Protein 4IIW (pdb70)

Structure (mmCIF, N/CA/C/O backbone):
data_4IIW
#
_entry.id   4IIW
#
_cell.length_a   126.899
_cell.length_b   126.899
_cell.length_c   115.584
_cell.angle_alpha   90.00
_cell.angle_beta   90.00
_cell.angle_gamma   90.00
#
_symmetry.space_group_name_H-M   'I 4'
#
loop_
_entity.id
_entity.type
_entity.pdbx_description
1 polymer 'Lmo1499 protein'
2 non-polymer 'CHLORIDE ION'
3 non-polymer 'SULFATE ION'
4 non-polymer 'TRIETHYLENE GLYCOL'
5 water water
#
loop_
_atom_site.group_PDB
_atom_site.id
_atom_site.type_symbol
_atom_site.label_atom_id
_atom_site.label_alt_id
_atom_site.label_comp_id
_atom_site.label_asym_id
_atom_site.label_entity_id
_atom_site.label_seq_id
_atom_site.pdbx_PDB_ins_code
_atom_site.Cartn_x
_atom_site.Cartn_y
_atom_site.Cartn_z
_atom_site.occupancy
_atom_site.B_iso_or_equiv
_atom_site.auth_seq_id
_atom_site.auth_comp_id
_atom_site.auth_asym_id
_atom_site.auth_atom_id
_atom_site.pdbx_PDB_model_num
ATOM 1 N N . SER A 1 35 ? 37.456 61.538 68.568 1.00 104.41 42 SER A N 1
ATOM 2 C CA . SER A 1 35 ? 36.197 61.098 69.257 1.00 107.85 42 SER A CA 1
ATOM 3 C C . SER A 1 35 ? 35.175 60.584 68.224 1.00 106.87 42 SER A C 1
ATOM 4 O O . SER A 1 35 ? 35.036 59.369 68.025 1.00 106.10 42 SER A O 1
ATOM 7 N N . LYS A 1 36 ? 34.463 61.522 67.587 1.00 106.98 43 LYS A N 1
ATOM 8 C CA . LYS A 1 36 ? 33.502 61.225 66.512 1.00 104.48 43 LYS A CA 1
ATOM 9 C C . LYS A 1 36 ? 34.195 61.527 65.156 1.00 99.32 43 LYS A C 1
ATOM 10 O O . LYS A 1 36 ? 33.563 61.488 64.094 1.00 99.06 43 LYS A O 1
ATOM 16 N N . GLU A 1 37 ? 35.504 61.812 65.230 1.00 94.10 44 GLU A N 1
ATOM 17 C CA . GLU A 1 37 ? 36.361 62.124 64.080 1.00 88.38 44 GLU A CA 1
ATOM 18 C C . GLU A 1 37 ? 37.113 60.887 63.619 1.00 81.22 44 GLU A C 1
ATOM 19 O O . GLU A 1 37 ? 37.977 60.978 62.755 1.00 78.83 44 GLU A O 1
ATOM 25 N N . LYS A 1 38 ? 36.789 59.740 64.216 1.00 77.30 45 LYS A N 1
ATOM 26 C CA . LYS A 1 38 ? 37.414 58.460 63.867 1.00 72.19 45 LYS A CA 1
ATOM 27 C C . LYS A 1 38 ? 37.087 57.965 62.455 1.00 66.49 45 LYS A C 1
ATOM 28 O O . LYS A 1 38 ? 35.995 58.187 61.926 1.00 67.75 45 LYS A O 1
ATOM 34 N N . ILE A 1 39 ? 38.076 57.316 61.857 1.00 58.43 46 ILE A N 1
ATOM 35 C CA . ILE A 1 39 ? 37.958 56.722 60.550 1.00 54.63 46 ILE A CA 1
ATOM 36 C C . ILE A 1 39 ? 38.448 55.296 60.713 1.00 52.11 46 ILE A C 1
ATOM 37 O O . ILE A 1 39 ? 39.529 55.079 61.253 1.00 48.21 46 ILE A O 1
ATOM 42 N N . THR A 1 40 ? 37.644 54.337 60.272 1.00 51.85 47 THR A N 1
ATOM 43 C CA . THR A 1 40 ? 37.998 52.938 60.350 1.00 52.34 47 THR A CA 1
ATOM 44 C C . THR A 1 40 ? 38.670 52.472 59.053 1.00 50.86 47 THR A C 1
ATOM 45 O O . THR A 1 40 ? 38.058 52.509 57.990 1.00 52.01 47 THR A O 1
ATOM 49 N N . VAL A 1 41 ? 39.920 52.026 59.138 1.00 48.39 48 VAL A N 1
ATOM 50 C CA . VAL A 1 41 ? 40.608 51.521 57.963 1.00 46.97 48 VAL A CA 1
ATOM 51 C C . VAL A 1 41 ? 40.773 50.011 58.069 1.00 46.41 48 VAL A C 1
ATOM 52 O O . VAL A 1 41 ? 40.908 49.458 59.156 1.00 46.90 48 VAL A O 1
ATOM 56 N N . GLU A 1 42 ? 40.797 49.356 56.920 1.00 46.62 49 GLU A N 1
ATOM 57 C CA . GLU A 1 42 ? 40.948 47.913 56.855 1.00 48.04 49 GLU A CA 1
ATOM 58 C C . GLU A 1 42 ? 42.218 47.535 56.107 1.00 45.59 49 GLU A C 1
ATOM 59 O O . GLU A 1 42 ? 42.375 47.891 54.940 1.00 46.25 49 GLU A O 1
ATOM 65 N N . ILE A 1 43 ? 43.116 46.812 56.775 1.00 42.99 50 ILE A N 1
ATOM 66 C CA . ILE A 1 43 ? 44.353 46.379 56.159 1.00 40.81 50 ILE A CA 1
ATOM 67 C C . ILE A 1 43 ? 44.299 44.869 55.940 1.00 40.88 50 ILE A C 1
ATOM 68 O O . ILE A 1 43 ? 44.352 44.115 56.898 1.00 42.20 50 ILE A O 1
ATOM 73 N N . PRO A 1 44 ? 44.168 44.418 54.680 1.00 40.54 51 PRO A N 1
ATOM 74 C CA . PRO A 1 44 ? 44.148 42.966 54.494 1.00 41.94 51 PRO A CA 1
ATOM 75 C C . PRO A 1 44 ? 45.493 42.342 54.757 1.00 42.48 51 PRO A C 1
ATOM 76 O O . PRO A 1 44 ? 46.517 42.986 54.609 1.00 41.63 51 PRO A O 1
ATOM 80 N N . ALA A 1 45 ? 45.465 41.086 55.164 1.00 45.29 52 ALA A N 1
ATOM 81 C CA . ALA A 1 45 ? 46.665 40.313 55.367 1.00 46.94 52 ALA A CA 1
ATOM 82 C C . ALA A 1 45 ? 47.494 40.350 54.086 1.00 46.77 52 ALA A C 1
ATOM 83 O O . ALA A 1 45 ? 46.937 40.397 52.999 1.00 48.88 52 ALA A O 1
ATOM 85 N N . GLY A 1 46 ? 48.820 40.342 54.202 1.00 47.51 53 GLY A N 1
ATOM 86 C CA . GLY A 1 46 ? 49.697 40.342 53.004 1.00 46.95 53 GLY A CA 1
ATOM 87 C C . GLY A 1 46 ? 49.836 41.687 52.286 1.00 45.14 53 GLY A C 1
ATOM 88 O O . GLY A 1 46 ? 50.405 41.755 51.209 1.00 46.10 53 GLY A O 1
ATOM 89 N N . SER A 1 47 ? 49.327 42.762 52.878 1.00 42.93 54 SER A N 1
ATOM 90 C CA . SER A 1 47 ? 49.415 44.074 52.270 1.00 41.54 54 SER A CA 1
ATOM 91 C C . SER A 1 47 ? 50.852 44.601 52.254 1.00 40.84 54 SER A C 1
ATOM 92 O O . SER A 1 47 ? 51.544 44.561 53.279 1.00 39.43 54 SER A O 1
ATOM 95 N N . SER A 1 48 ? 51.285 45.089 51.089 1.00 39.63 55 SER A N 1
ATOM 96 C CA . SER A 1 48 ? 52.608 45.711 50.946 1.00 39.84 55 SER A CA 1
ATOM 97 C C . SER A 1 48 ? 52.559 47.103 51.587 1.00 38.14 55 SER A C 1
ATOM 98 O O . SER A 1 48 ? 51.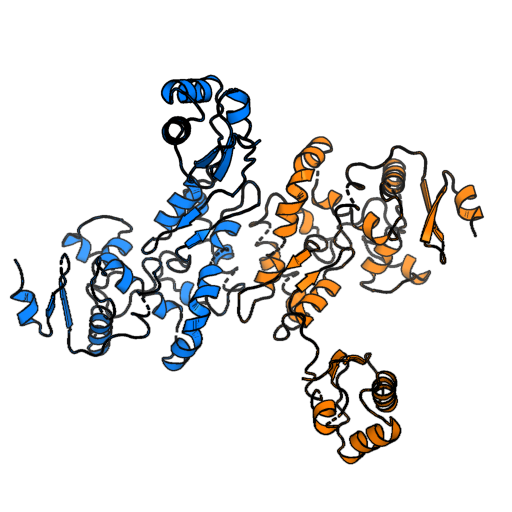485 47.601 51.972 1.00 36.16 55 SER A O 1
ATOM 101 N N . ILE A 1 49 ? 53.713 47.744 51.691 1.00 37.50 56 ILE A N 1
ATOM 102 C CA . ILE A 1 49 ? 53.783 49.093 52.250 1.00 34.21 56 ILE A CA 1
ATOM 103 C C . ILE A 1 49 ? 53.003 50.050 51.336 1.00 34.56 56 ILE A C 1
ATOM 104 O O . ILE A 1 49 ? 52.233 50.879 51.806 1.00 32.84 56 ILE A O 1
ATOM 109 N N . SER A 1 50 ? 53.158 49.919 50.028 1.00 35.19 57 SER A N 1
ATOM 110 C CA . SER A 1 50 ? 52.374 50.775 49.153 1.00 36.39 57 SER A CA 1
ATOM 111 C C . SER A 1 50 ? 50.884 50.561 49.405 1.00 36.42 57 SER A C 1
ATOM 112 O O . SER A 1 50 ? 50.150 51.534 49.542 1.00 36.69 57 SER A O 1
ATOM 115 N N . ASP A 1 51 ? 50.443 49.303 49.488 1.00 36.96 58 ASP A N 1
ATOM 116 C CA . ASP A 1 51 ? 49.012 49.022 49.760 1.00 37.31 58 ASP A CA 1
ATOM 117 C C . ASP A 1 51 ? 48.503 49.758 50.993 1.00 35.66 58 ASP A C 1
ATOM 118 O O . ASP A 1 51 ? 47.463 50.422 50.941 1.00 37.55 58 ASP A O 1
ATOM 123 N N . ILE A 1 52 ? 49.230 49.635 52.095 1.00 33.46 59 ILE A N 1
ATOM 124 C CA . ILE A 1 52 ? 48.853 50.279 53.343 1.00 32.93 59 ILE A CA 1
ATOM 125 C C . ILE A 1 52 ? 48.772 51.798 53.165 1.00 33.34 59 ILE A C 1
ATOM 126 O O . ILE A 1 52 ? 47.798 52.436 53.533 1.00 33.56 59 ILE A O 1
ATOM 131 N N . SER A 1 53 ? 49.821 52.360 52.590 1.00 34.74 60 SER A N 1
ATOM 132 C CA . SER A 1 53 ? 49.914 53.786 52.336 1.00 34.45 60 SER A CA 1
ATOM 133 C C . SER A 1 53 ? 48.731 54.314 51.526 1.00 35.56 60 SER A C 1
ATOM 134 O O . SER A 1 53 ? 48.178 55.365 51.824 1.00 35.61 60 SER A O 1
ATOM 137 N N . THR A 1 54 ? 48.329 53.546 50.527 1.00 36.18 61 THR A N 1
ATOM 138 C CA . THR A 1 54 ? 47.274 53.940 49.637 1.00 36.84 61 THR A CA 1
ATOM 139 C C . THR A 1 54 ? 45.899 53.841 50.293 1.00 38.03 61 THR A C 1
ATOM 140 O O . THR A 1 54 ? 45.030 54.671 50.015 1.00 39.91 61 THR A O 1
ATOM 144 N N . ILE A 1 55 ? 45.712 52.867 51.182 1.00 36.92 62 ILE A N 1
ATOM 145 C CA . ILE A 1 55 ? 44.462 52.737 51.895 1.00 37.79 62 ILE A CA 1
ATOM 146 C C . ILE A 1 55 ? 44.339 53.950 52.827 1.00 39.17 62 ILE A C 1
ATOM 147 O O . ILE A 1 55 ? 43.264 54.589 52.915 1.00 39.40 62 ILE A O 1
ATOM 152 N N . LEU A 1 56 ? 45.447 54.302 53.478 1.00 38.19 63 LEU A N 1
ATOM 153 C CA . LEU A 1 56 ? 45.445 55.457 54.356 1.00 37.73 63 LEU A CA 1
ATOM 154 C C . LEU A 1 56 ? 45.085 56.745 53.606 1.00 38.65 63 LEU A C 1
ATOM 155 O O . LEU A 1 56 ? 44.367 57.575 54.150 1.00 40.49 63 LEU A O 1
ATOM 160 N N . GLU A 1 57 ? 45.561 56.908 52.367 1.00 39.01 64 GLU A N 1
ATOM 161 C CA . GLU A 1 57 ? 45.250 58.116 51.566 1.00 40.42 64 GLU A CA 1
ATOM 162 C C . GLU A 1 57 ? 43.787 58.079 51.068 1.00 42.19 64 GLU A C 1
ATOM 163 O O . GLU A 1 57 ? 43.081 59.089 51.117 1.00 42.00 64 GLU A O 1
ATOM 169 N N . ASP A 1 58 ? 43.356 56.908 50.581 1.00 42.41 65 ASP A N 1
ATOM 170 C CA . ASP A 1 58 ? 41.988 56.713 50.108 1.00 43.87 65 ASP A CA 1
ATOM 171 C C . ASP A 1 58 ? 41.014 57.108 51.198 1.00 43.85 65 ASP A C 1
ATOM 172 O O . ASP A 1 58 ? 40.019 57.742 50.921 1.00 44.97 65 ASP A O 1
ATOM 177 N N . LYS A 1 59 ? 41.311 56.709 52.436 1.00 42.22 66 LYS A N 1
ATOM 178 C CA . LYS A 1 59 ? 40.430 56.982 53.573 1.00 43.51 66 LYS A CA 1
ATOM 179 C C . LYS A 1 59 ? 40.612 58.348 54.235 1.00 43.25 66 LYS A C 1
ATOM 180 O O . LYS A 1 59 ? 39.918 58.634 55.211 1.00 43.48 66 LYS A O 1
ATOM 186 N N . LYS A 1 60 ? 41.528 59.178 53.709 1.00 42.05 67 LYS A N 1
ATOM 187 C CA . LYS A 1 60 ? 41.742 60.549 54.186 1.00 42.26 67 LYS A CA 1
ATOM 188 C C . LYS A 1 60 ? 42.410 60.653 55.563 1.00 41.24 67 LYS A C 1
ATOM 189 O O . LYS A 1 60 ? 42.291 61.667 56.225 1.00 43.08 67 LYS A O 1
ATOM 195 N N . VAL A 1 61 ? 43.086 59.604 56.003 1.00 39.75 68 VAL A N 1
ATOM 196 C CA . VAL A 1 61 ? 43.827 59.628 57.261 1.00 38.46 68 VAL A CA 1
ATOM 197 C C . VAL A 1 61 ? 45.117 60.422 57.044 1.00 37.78 68 VAL A C 1
ATOM 198 O O . VAL A 1 61 ? 45.583 61.136 57.920 1.00 38.12 68 VAL A O 1
ATOM 202 N N . ILE A 1 62 ? 45.716 60.231 55.881 1.00 37.01 69 ILE A N 1
ATOM 203 C CA . ILE A 1 62 ? 46.922 60.969 55.501 1.00 37.45 69 ILE A CA 1
ATOM 204 C C . ILE A 1 62 ? 46.653 61.630 54.165 1.00 38.77 69 ILE A C 1
ATOM 205 O O . ILE A 1 62 ? 45.684 61.286 53.493 1.00 38.84 69 ILE A O 1
ATOM 210 N N . ASN A 1 63 ? 47.539 62.555 53.792 1.00 40.20 70 ASN A N 1
ATOM 211 C CA . ASN A 1 63 ? 47.431 63.343 52.570 1.00 42.22 70 ASN A CA 1
ATOM 212 C C . ASN A 1 63 ? 48.080 62.700 51.345 1.00 41.64 70 ASN A C 1
ATOM 213 O O . ASN A 1 63 ? 47.516 62.764 50.272 1.00 42.52 70 ASN A O 1
ATOM 218 N N . ASN A 1 64 ? 49.232 62.037 51.526 1.00 39.69 71 ASN A N 1
ATOM 219 C CA . ASN A 1 64 ? 50.021 61.524 50.417 1.00 37.37 71 ASN A CA 1
ATOM 220 C C . ASN A 1 64 ? 50.632 60.147 50.666 1.00 34.78 71 ASN A C 1
ATOM 221 O O . ASN A 1 64 ? 51.489 59.985 51.500 1.00 34.16 71 ASN A O 1
ATOM 226 N N . ALA A 1 65 ? 50.210 59.160 49.896 1.00 34.42 72 ALA A N 1
ATOM 227 C CA . ALA A 1 65 ? 50.710 57.806 50.055 1.00 33.60 72 ALA A CA 1
ATOM 228 C C . ALA A 1 65 ? 52.234 57.685 49.914 1.00 33.62 72 ALA A C 1
ATOM 229 O O . ALA A 1 65 ? 52.854 56.992 50.711 1.00 34.01 72 ALA A O 1
ATOM 231 N N . SER A 1 66 ? 52.840 58.351 48.931 1.00 33.35 73 SER A N 1
ATOM 232 C CA . SER A 1 66 ? 54.292 58.217 48.713 1.00 33.93 73 SER A CA 1
ATOM 233 C C . SER A 1 66 ? 55.083 58.594 49.913 1.00 31.90 73 SER A C 1
ATOM 234 O O . SER A 1 66 ? 56.086 57.987 50.230 1.00 33.01 73 SER A O 1
ATOM 237 N N . ILE A 1 67 ? 54.654 59.667 50.542 1.00 32.50 74 ILE A N 1
ATOM 238 C CA . ILE A 1 67 ? 55.380 60.245 51.651 1.00 31.88 74 ILE A CA 1
ATOM 239 C C . ILE A 1 67 ? 55.268 59.351 52.857 1.00 30.61 74 ILE A C 1
ATOM 240 O O . ILE A 1 67 ? 56.236 59.204 53.577 1.00 31.26 74 ILE A O 1
ATOM 245 N N . PHE A 1 68 ? 54.116 58.718 53.057 1.00 28.68 75 PHE A N 1
ATOM 246 C CA . PHE A 1 68 ? 53.978 57.769 54.165 1.00 29.65 75 PHE A CA 1
ATOM 247 C C . PHE A 1 68 ? 54.879 56.575 53.892 1.00 30.28 75 PHE A C 1
ATOM 248 O O . PHE A 1 68 ? 55.526 56.083 54.794 1.00 30.77 75 PHE A O 1
ATOM 256 N N . SER A 1 69 ? 54.905 56.098 52.645 1.00 31.29 76 SER A N 1
ATOM 257 C CA . SER A 1 69 ? 55.820 55.021 52.279 1.00 32.46 76 SER A CA 1
ATOM 258 C C . SER A 1 69 ? 57.226 55.419 52.604 1.00 31.86 76 SER A C 1
ATOM 259 O O . SER A 1 69 ? 57.989 54.619 53.136 1.00 31.49 76 SER A O 1
ATOM 262 N N . PHE A 1 70 ? 57.579 56.661 52.304 1.00 30.39 77 PHE A N 1
ATOM 263 C CA . PHE A 1 70 ? 58.932 57.096 52.596 1.00 31.54 77 PHE A CA 1
ATOM 264 C C . PHE A 1 70 ? 59.226 57.051 54.118 1.00 31.37 77 PHE A C 1
ATOM 265 O O . PHE A 1 70 ? 60.281 56.557 54.556 1.00 31.66 77 PHE A O 1
ATOM 273 N N . TYR A 1 71 ? 58.281 57.524 54.918 1.00 29.74 78 TYR A N 1
ATOM 274 C CA . TYR A 1 71 ? 58.461 57.527 56.372 1.00 30.09 78 TYR A CA 1
ATOM 275 C C . TYR A 1 71 ? 58.746 56.127 56.906 1.00 29.07 78 TYR A C 1
ATOM 276 O O . TYR A 1 71 ? 59.650 55.921 57.718 1.00 32.37 78 TYR A O 1
ATOM 285 N N . VAL A 1 72 ? 57.954 55.181 56.451 1.00 28.18 79 VAL A N 1
ATOM 286 C CA . VAL A 1 72 ? 58.038 53.795 56.894 1.00 30.38 79 VAL A CA 1
ATOM 287 C C . VAL A 1 72 ? 59.397 53.182 56.601 1.00 31.26 79 VAL A C 1
ATOM 288 O O . VAL A 1 72 ? 60.061 52.659 57.495 1.00 33.69 79 VAL A O 1
ATOM 292 N N . LYS A 1 73 ? 59.824 53.290 55.356 1.00 30.95 80 LYS A N 1
ATOM 293 C CA . LYS A 1 73 ? 61.100 52.753 54.939 1.00 31.23 80 LYS A CA 1
ATOM 294 C C . LYS A 1 73 ? 62.280 53.496 55.555 1.00 32.61 80 LYS A C 1
ATOM 295 O O . LYS A 1 73 ? 63.301 52.877 55.821 1.00 32.49 80 LYS A O 1
ATOM 301 N N . TYR A 1 74 ? 62.140 54.813 55.784 1.00 31.02 81 TYR A N 1
ATOM 302 C CA . TYR A 1 74 ? 63.228 55.625 56.355 1.00 29.44 81 TYR A CA 1
ATOM 303 C C . TYR A 1 74 ? 63.502 55.233 57.808 1.00 31.56 81 TYR A C 1
ATOM 304 O O . TYR A 1 74 ? 64.657 55.180 58.245 1.00 33.55 81 TYR A O 1
ATOM 313 N N . ASN A 1 75 ? 62.442 54.959 58.554 1.00 31.90 82 ASN A N 1
ATOM 314 C CA . ASN A 1 75 ? 62.562 54.577 59.965 1.00 35.19 82 ASN A CA 1
ATOM 315 C C . ASN A 1 75 ? 62.700 53.076 60.147 1.00 37.20 82 ASN A C 1
ATOM 316 O O . ASN A 1 75 ? 63.025 52.601 61.234 1.00 39.27 82 ASN A O 1
ATOM 321 N N . ASN A 1 76 ? 62.486 52.348 59.046 1.00 37.46 83 ASN A N 1
ATOM 322 C CA . ASN A 1 76 ? 62.529 50.882 58.993 1.00 37.33 83 ASN A CA 1
ATOM 323 C C . ASN A 1 76 ? 61.434 50.284 59.858 1.00 37.69 83 ASN A C 1
ATOM 324 O O . ASN A 1 76 ? 61.661 49.315 60.562 1.00 40.24 83 ASN A O 1
ATOM 329 N N . ASP A 1 77 ? 60.244 50.872 59.789 1.00 36.90 84 ASP A N 1
ATOM 330 C CA . ASP A 1 77 ? 59.102 50.412 60.568 1.00 38.09 84 ASP A CA 1
ATOM 331 C C . ASP A 1 77 ? 58.266 49.562 59.644 1.00 38.55 84 ASP A C 1
ATOM 332 O O . ASP A 1 77 ? 57.124 49.875 59.392 1.00 40.99 84 ASP A O 1
ATOM 337 N N . THR A 1 78 ? 58.819 48.470 59.146 1.00 39.83 85 THR A N 1
ATOM 338 C CA . THR A 1 78 ? 58.110 47.669 58.153 1.00 38.37 85 THR A CA 1
ATOM 339 C C . THR A 1 78 ? 57.229 46.568 58.731 1.00 39.59 85 THR A C 1
ATOM 340 O O . THR A 1 78 ? 56.450 45.953 58.006 1.00 41.51 85 THR A O 1
ATOM 344 N N . ASN A 1 79 ? 57.341 46.329 60.025 1.00 39.69 86 ASN A N 1
ATOM 345 C CA . ASN A 1 79 ? 56.553 45.312 60.696 1.00 40.51 86 ASN A CA 1
ATOM 346 C C . ASN A 1 79 ? 55.174 45.822 61.100 1.00 39.23 86 ASN A C 1
ATOM 347 O O . ASN A 1 79 ? 54.831 45.888 62.278 1.00 38.07 86 ASN A O 1
ATOM 352 N N . LEU A 1 80 ? 54.393 46.204 60.105 1.00 39.21 87 LEU A N 1
ATOM 353 C CA . LEU A 1 80 ? 53.037 46.704 60.327 1.00 39.83 87 LEU A CA 1
ATOM 354 C C . LEU A 1 80 ? 52.067 45.490 60.343 1.00 42.54 87 LEU A C 1
ATOM 355 O O . LEU A 1 80 ? 52.154 44.608 59.488 1.00 44.11 87 LEU A O 1
ATOM 360 N N . LYS A 1 81 ? 51.177 45.426 61.332 1.00 43.65 88 LYS A N 1
ATOM 361 C CA . LYS A 1 81 ? 50.226 44.310 61.440 1.00 44.11 88 LYS A CA 1
ATOM 362 C C . LYS A 1 81 ? 48.935 44.599 60.664 1.00 41.78 88 LYS A C 1
ATOM 363 O O . LYS A 1 81 ? 48.415 45.693 60.693 1.00 43.02 88 LYS A O 1
ATOM 369 N N . ALA A 1 82 ? 48.417 43.609 59.964 1.00 42.62 89 ALA A N 1
ATOM 370 C CA . ALA A 1 82 ? 47.162 43.748 59.238 1.00 40.30 89 ALA A CA 1
ATOM 371 C C . ALA A 1 82 ? 46.056 43.791 60.276 1.00 42.78 89 ALA A C 1
ATOM 372 O O . ALA A 1 82 ? 46.303 43.552 61.471 1.00 45.19 89 ALA A O 1
ATOM 374 N N . GLY A 1 83 ? 44.834 44.066 59.826 1.00 42.38 90 GLY A N 1
ATOM 375 C CA . GLY A 1 83 ? 43.681 44.159 60.711 1.00 43.72 90 GLY A CA 1
ATOM 376 C C . GLY A 1 83 ? 42.907 45.420 60.420 1.00 43.23 90 GLY A C 1
ATOM 377 O O . GLY A 1 83 ? 43.114 46.058 59.385 1.00 44.56 90 GLY A O 1
ATOM 378 N N . ASN A 1 84 ? 42.003 45.779 61.314 1.00 44.22 91 ASN A N 1
ATOM 379 C CA . ASN A 1 84 ? 41.240 47.005 61.162 1.00 44.85 91 ASN A CA 1
ATOM 380 C C . ASN A 1 84 ? 41.628 47.936 62.283 1.00 45.63 91 ASN A C 1
ATOM 381 O O . ASN A 1 84 ? 41.711 47.500 63.438 1.00 47.46 91 ASN A O 1
ATOM 386 N N . TYR A 1 85 ? 41.840 49.213 61.949 1.00 44.20 92 TYR A N 1
ATOM 387 C CA . TYR A 1 85 ? 42.265 50.216 62.918 1.00 44.24 92 TYR A CA 1
ATOM 388 C C . TYR A 1 85 ? 41.323 51.400 62.962 1.00 47.30 92 TYR A C 1
ATOM 389 O O . TYR A 1 85 ? 40.678 51.723 61.963 1.00 48.06 92 TYR A O 1
ATOM 398 N N . GLU A 1 86 ? 41.209 52.023 64.131 1.00 50.73 93 GLU A N 1
ATOM 399 C CA . GLU A 1 86 ? 40.455 53.269 64.267 1.00 53.41 93 GLU A CA 1
ATOM 400 C C . GLU A 1 86 ? 41.499 54.378 64.294 1.00 51.33 93 GLU A C 1
ATOM 401 O O . GLU A 1 86 ? 42.283 54.470 65.233 1.00 51.78 93 GLU A O 1
ATOM 407 N N . LEU A 1 87 ? 41.519 55.197 63.247 1.00 49.77 94 LEU A N 1
ATOM 408 C CA . LEU A 1 87 ? 42.498 56.274 63.119 1.00 49.55 94 LEU A CA 1
ATOM 409 C C . LEU A 1 87 ? 41.783 57.584 62.883 1.00 51.41 94 LEU A C 1
ATOM 410 O O . LEU A 1 87 ? 40.598 57.591 62.633 1.00 55.44 94 LEU A O 1
ATOM 415 N N . SER A 1 88 ? 42.492 58.698 62.987 1.00 53.06 95 SER A N 1
ATOM 416 C CA . SER A 1 88 ? 41.883 60.002 62.722 1.00 55.55 95 SER A CA 1
ATOM 417 C C . SER A 1 88 ? 42.800 60.855 61.849 1.00 53.73 95 SER A C 1
ATOM 418 O O . SER A 1 88 ? 44.003 60.602 61.771 1.00 52.54 95 SER A O 1
ATOM 421 N N . PRO A 1 89 ? 42.229 61.847 61.150 1.00 55.11 96 PRO A N 1
ATOM 422 C CA . PRO A 1 89 ? 43.103 62.681 60.314 1.00 53.62 96 PRO A CA 1
ATOM 423 C C . PRO A 1 89 ? 44.021 63.530 61.178 1.00 53.69 96 PRO A C 1
ATOM 424 O O . PRO A 1 89 ? 43.724 63.808 62.336 1.00 54.27 96 PRO A O 1
ATOM 428 N N . ALA A 1 90 ? 45.150 63.912 60.620 1.00 53.62 97 ALA A N 1
ATOM 429 C CA . ALA A 1 90 ? 46.124 64.697 61.357 1.00 55.98 97 ALA A CA 1
ATOM 430 C C . ALA A 1 90 ? 46.647 63.961 62.636 1.00 56.67 97 ALA A C 1
ATOM 431 O O . ALA A 1 90 ? 47.142 64.587 63.586 1.00 57.91 97 ALA A O 1
ATOM 441 N N . ASN A 1 92 ? 49.460 62.140 64.091 1.00 50.27 99 ASN A N 1
ATOM 442 C CA . ASN A 1 92 ? 50.874 62.147 63.773 1.00 48.75 99 ASN A CA 1
ATOM 443 C C . ASN A 1 92 ? 51.321 60.851 63.105 1.00 44.20 99 ASN A C 1
ATOM 444 O O . ASN A 1 92 ? 50.917 59.780 63.525 1.00 41.88 99 ASN A O 1
ATOM 449 N N . THR A 1 93 ? 52.177 60.934 62.087 1.00 42.21 100 THR A N 1
ATOM 450 C CA . THR A 1 93 ? 52.623 59.729 61.370 1.00 38.14 100 THR A CA 1
ATOM 451 C C . THR A 1 93 ? 53.200 58.684 62.311 1.00 38.22 100 THR A C 1
ATOM 452 O O . THR A 1 93 ? 52.916 57.514 62.184 1.00 37.82 100 THR A O 1
ATOM 456 N N . ASP A 1 94 ? 54.026 59.078 63.248 1.00 40.33 101 ASP A N 1
ATOM 457 C CA . ASP A 1 94 ? 54.585 58.078 64.144 1.00 44.86 101 ASP A CA 1
ATOM 458 C C . ASP A 1 94 ? 53.534 57.413 65.037 1.00 44.09 101 ASP A C 1
ATOM 459 O O . ASP A 1 94 ? 53.661 56.233 65.338 1.00 43.65 101 ASP A O 1
ATOM 464 N N . GLN A 1 95 ? 52.518 58.149 65.471 1.00 44.32 102 GLN A N 1
ATOM 465 C CA . GLN A 1 95 ? 51.449 57.531 66.277 1.00 45.90 102 GLN A CA 1
ATOM 466 C C . GLN A 1 95 ? 50.709 56.504 65.441 1.00 42.74 102 GLN A C 1
ATOM 467 O O . GLN A 1 95 ? 50.319 55.461 65.966 1.00 45.22 102 GLN A O 1
ATOM 473 N N . ILE A 1 96 ? 50.548 56.772 64.144 1.00 37.81 103 ILE A N 1
ATOM 474 C CA . ILE A 1 96 ? 49.870 55.834 63.257 1.00 36.76 103 ILE A CA 1
ATOM 475 C C . ILE A 1 96 ? 50.673 54.549 63.096 1.00 37.73 103 ILE A C 1
ATOM 476 O O . ILE A 1 96 ? 50.166 53.450 63.264 1.00 38.37 103 ILE A O 1
ATOM 481 N N . VAL A 1 97 ? 51.945 54.712 62.759 1.00 38.42 104 VAL A N 1
ATOM 482 C CA . VAL A 1 97 ? 52.870 53.602 62.536 1.00 36.92 104 VAL A CA 1
ATOM 483 C C . VAL A 1 97 ? 53.028 52.765 63.793 1.00 39.59 104 VAL A C 1
ATOM 484 O O . VAL A 1 97 ? 53.077 51.537 63.745 1.00 39.46 104 VAL A O 1
ATOM 488 N N . LYS A 1 98 ? 53.061 53.433 64.928 1.00 42.20 105 LYS A N 1
ATOM 489 C CA . LYS A 1 98 ? 53.264 52.761 66.195 1.00 45.79 105 LYS A CA 1
ATOM 490 C C . LYS A 1 98 ? 52.045 51.927 66.589 1.00 46.55 105 LYS A C 1
ATOM 491 O O . LYS A 1 98 ? 52.165 50.852 67.208 1.00 46.19 105 LYS A O 1
ATOM 497 N N . LYS A 1 99 ? 50.876 52.426 66.210 1.00 45.69 106 LYS A N 1
ATOM 498 C CA . LYS A 1 99 ? 49.640 51.759 66.477 1.00 45.48 106 LYS A CA 1
ATOM 499 C C . LYS A 1 99 ? 49.600 50.539 65.583 1.00 45.38 106 LYS A C 1
ATOM 500 O O . LYS A 1 99 ? 49.205 49.473 66.014 1.00 49.03 106 LYS A O 1
ATOM 514 N N . GLN A 1 101 ? 52.321 48.936 64.388 1.00 44.79 108 GLN A N 1
ATOM 515 C CA . GLN A 1 101 ? 53.396 48.011 64.800 1.00 46.96 108 GLN A CA 1
ATOM 516 C C . GLN A 1 101 ? 53.007 47.201 66.026 1.00 49.87 108 GLN A C 1
ATOM 517 O O . GLN A 1 101 ? 53.436 46.077 66.192 1.00 52.22 108 GLN A O 1
ATOM 523 N N . GLU A 1 102 ? 52.227 47.802 66.907 1.00 51.63 109 GLU A N 1
ATOM 524 C CA . GLU A 1 102 ? 51.763 47.130 68.106 1.00 54.66 109 GLU A CA 1
ATOM 525 C C . GLU A 1 102 ? 50.489 46.309 67.855 1.00 53.75 109 GLU A C 1
ATOM 526 O O . GLU A 1 102 ? 50.034 45.583 68.735 1.00 55.09 109 GLU A O 1
ATOM 532 N N . GLY A 1 103 ? 49.925 46.444 66.663 1.00 50.24 110 GLY A N 1
ATOM 533 C CA . GLY A 1 103 ? 48.718 45.749 66.289 1.00 50.12 110 GLY A CA 1
ATOM 534 C C . GLY A 1 103 ? 47.517 46.103 67.137 1.00 51.92 110 GLY A C 1
ATOM 535 O O . GLY A 1 103 ? 46.730 45.218 67.481 1.00 54.60 110 GLY A O 1
ATOM 536 N N A LYS A 1 104 ? 47.368 47.363 67.526 0.50 51.35 111 LYS A N 1
ATOM 537 N N B LYS A 1 104 ? 47.382 47.400 67.456 0.50 51.47 111 LYS A N 1
ATOM 538 C CA A LYS A 1 104 ? 46.226 47.739 68.367 0.50 52.64 111 LYS A CA 1
ATOM 539 C CA B LYS A 1 104 ? 46.242 47.942 68.223 0.50 52.90 111 LYS A CA 1
ATOM 540 C C A LYS A 1 104 ? 44.990 48.010 67.481 0.50 51.23 111 LYS A C 1
ATOM 541 C C B LYS A 1 104 ? 45.011 48.036 67.329 0.50 51.27 111 LYS A C 1
ATOM 542 O O A LYS A 1 104 ? 44.602 49.157 67.214 0.50 50.85 111 LYS A O 1
ATOM 543 O O B LYS A 1 104 ? 44.623 49.134 66.902 0.50 50.56 111 LYS A O 1
ATOM 554 N N . THR A 1 105 ? 44.385 46.899 67.057 1.00 50.42 112 THR A N 1
ATOM 555 C CA . THR A 1 105 ? 43.267 46.869 66.151 1.00 47.23 112 THR A CA 1
ATOM 556 C C . THR A 1 105 ? 41.924 46.813 66.828 1.00 48.92 112 THR A C 1
ATOM 557 O O . THR A 1 105 ? 41.843 46.494 67.997 1.00 51.04 112 THR A O 1
ATOM 561 N N . VAL A 1 106 ? 40.872 47.141 66.082 1.00 48.04 113 VAL A N 1
ATOM 562 C CA . VAL A 1 106 ? 39.476 46.974 66.569 1.00 50.77 113 VAL A CA 1
ATOM 563 C C . VAL A 1 106 ? 38.872 45.646 66.044 1.00 49.90 113 VAL A C 1
ATOM 564 O O . VAL A 1 106 ? 37.847 45.208 66.518 1.00 51.73 113 VAL A O 1
ATOM 568 N N . ALA A 1 107 ? 39.514 45.054 65.034 1.00 48.38 114 ALA A N 1
ATOM 569 C CA . ALA A 1 107 ? 39.144 43.736 64.470 1.00 48.72 114 ALA A CA 1
ATOM 570 C C . ALA A 1 107 ? 40.454 43.129 63.965 1.00 46.66 114 ALA A C 1
ATOM 571 O O . ALA A 1 107 ? 41.270 43.817 63.367 1.00 43.67 114 ALA A O 1
ATOM 573 N N . PRO A 1 108 ? 40.672 41.838 64.226 1.00 48.19 115 PRO A N 1
ATOM 574 C CA . PRO A 1 108 ? 41.947 41.208 63.870 1.00 46.19 115 PRO A CA 1
ATOM 575 C C . PRO A 1 108 ? 42.165 40.957 62.376 1.00 46.14 115 PRO A C 1
ATOM 576 O O . PRO A 1 108 ? 41.250 41.069 61.586 1.00 46.71 115 PRO A O 1
ATOM 580 N N . ALA A 1 109 ? 43.403 40.632 62.014 1.00 46.90 116 ALA A N 1
ATOM 581 C CA . ALA A 1 109 ? 43.772 40.321 60.633 1.00 45.15 116 ALA A CA 1
ATOM 582 C C . ALA A 1 109 ? 43.050 39.050 60.175 1.00 46.72 116 ALA A C 1
ATOM 583 O O . ALA A 1 109 ? 42.900 38.089 60.944 1.00 46.84 116 ALA A O 1
ATOM 585 N N . LYS A 1 110 ? 42.647 39.048 58.907 1.00 44.33 117 LYS A N 1
ATOM 586 C CA . LYS A 1 110 ? 41.887 37.946 58.323 1.00 43.07 117 LYS A CA 1
ATOM 587 C C . LYS A 1 110 ? 42.688 37.058 57.407 1.00 43.19 117 LYS A C 1
ATOM 588 O O . LYS A 1 110 ? 43.203 37.514 56.403 1.00 43.89 117 LYS A O 1
ATOM 594 N N . LEU A 1 111 ? 42.764 35.770 57.750 1.00 43.35 118 LEU A N 1
ATOM 595 C CA . LEU A 1 111 ? 43.430 34.781 56.907 1.00 42.06 118 LEU A CA 1
ATOM 596 C C . LEU A 1 111 ? 42.332 34.182 56.047 1.00 42.24 118 LEU A C 1
ATOM 597 O O . LEU A 1 111 ? 41.534 33.406 56.531 1.00 43.13 118 LEU A O 1
ATOM 602 N N . VAL A 1 112 ? 42.273 34.567 54.781 1.00 44.26 119 VAL A N 1
ATOM 603 C CA . VAL A 1 112 ? 41.234 34.084 53.893 1.00 44.42 119 VAL A CA 1
ATOM 604 C C . VAL A 1 112 ? 41.742 32.933 53.067 1.00 45.53 119 VAL A C 1
ATOM 605 O O . VAL A 1 112 ? 42.714 33.086 52.330 1.00 47.20 119 VAL A O 1
ATOM 609 N N . ILE A 1 113 ? 41.103 31.774 53.197 1.00 44.51 120 ILE A N 1
ATOM 610 C CA . ILE A 1 113 ? 41.459 30.623 52.386 1.00 44.73 120 ILE A CA 1
ATOM 611 C C . ILE A 1 113 ? 40.332 30.353 51.399 1.00 46.80 120 ILE A C 1
ATOM 612 O O . ILE A 1 113 ? 39.230 29.944 51.795 1.00 47.50 120 ILE A O 1
ATOM 617 N N . PRO A 1 114 ? 40.588 30.566 50.112 1.00 47.89 121 PRO A N 1
ATOM 618 C CA . PRO A 1 114 ? 39.542 30.315 49.117 1.00 50.45 121 PRO A CA 1
ATOM 619 C C . PRO A 1 114 ? 39.280 28.831 48.823 1.00 50.83 121 PRO A C 1
ATOM 620 O O . PRO A 1 114 ? 40.051 27.959 49.224 1.00 49.79 121 PRO A O 1
ATOM 624 N N . GLU A 1 115 ? 38.183 28.556 48.130 1.00 53.16 122 GLU A N 1
ATOM 625 C CA . GLU A 1 115 ? 37.864 27.191 47.741 1.00 54.68 122 GLU A CA 1
ATOM 626 C C . GLU A 1 115 ? 38.687 26.827 46.503 1.00 54.58 122 GLU A C 1
ATOM 627 O O . GLU A 1 115 ? 39.125 27.706 45.777 1.00 56.25 122 GLU A O 1
ATOM 633 N N . GLY A 1 116 ? 38.932 25.536 46.290 1.00 54.11 123 GLY A N 1
ATOM 634 C CA . GLY A 1 116 ? 39.729 25.087 45.140 1.00 54.66 123 GLY A CA 1
ATOM 635 C C . GLY A 1 116 ? 41.236 25.234 45.325 1.00 53.89 123 GLY A C 1
ATOM 636 O O . GLY A 1 116 ? 41.993 25.096 44.366 1.00 55.49 123 GLY A O 1
ATOM 637 N N . TYR A 1 117 ? 41.663 25.480 46.560 1.00 51.36 124 TYR A N 1
ATOM 638 C CA . TYR A 1 117 ? 43.077 25.627 46.917 1.00 51.40 124 TYR A CA 1
ATOM 639 C C . TYR A 1 117 ? 43.821 24.319 47.335 1.00 50.00 124 TYR A C 1
ATOM 640 O O . TYR A 1 117 ? 43.280 23.454 48.015 1.00 49.03 124 TYR A O 1
ATOM 649 N N . THR A 1 118 ? 45.072 24.195 46.915 1.00 50.72 125 THR A N 1
ATOM 650 C CA . THR A 1 118 ? 45.917 23.066 47.305 1.00 50.06 125 THR A CA 1
ATOM 651 C C . THR A 1 118 ? 46.634 23.469 48.592 1.00 48.85 125 THR A C 1
ATOM 652 O O . THR A 1 118 ? 46.710 24.652 48.902 1.00 48.15 125 THR A O 1
ATOM 656 N N . LEU A 1 119 ? 47.176 22.507 49.333 1.00 49.25 126 LEU A N 1
ATOM 657 C CA . LEU A 1 119 ? 47.923 22.833 50.568 1.00 49.25 126 LEU A CA 1
ATOM 658 C C . LEU A 1 119 ? 49.026 23.861 50.274 1.00 49.83 126 LEU A C 1
ATOM 659 O O . LEU A 1 119 ? 49.247 24.805 51.037 1.00 49.94 126 LEU A O 1
ATOM 664 N N . ASP A 1 120 ? 49.696 23.676 49.147 1.00 50.33 127 ASP A N 1
ATOM 665 C CA . ASP A 1 120 ? 50.756 24.570 48.753 1.00 51.79 127 ASP A CA 1
ATOM 666 C C . ASP A 1 120 ? 50.249 26.005 48.650 1.00 51.14 127 ASP A C 1
ATOM 667 O O . ASP A 1 120 ? 50.894 26.918 49.131 1.00 51.70 127 ASP A O 1
ATOM 672 N N . GLN A 1 121 ? 49.110 26.207 47.999 1.00 51.23 128 GLN A N 1
ATOM 673 C CA . GLN A 1 121 ? 48.553 27.568 47.852 1.00 52.61 128 GLN A CA 1
ATOM 674 C C . GLN A 1 121 ? 48.158 28.133 49.229 1.00 50.20 128 GLN A C 1
ATOM 675 O O . GLN A 1 121 ? 48.367 29.313 49.521 1.00 50.51 128 GLN A O 1
ATOM 681 N N . ILE A 1 122 ? 47.594 27.275 50.069 1.00 48.38 129 ILE A N 1
ATOM 682 C CA . ILE A 1 122 ? 47.207 27.658 51.419 1.00 46.64 129 ILE A CA 1
ATOM 683 C C . ILE A 1 122 ? 48.452 28.073 52.194 1.00 47.29 129 ILE A C 1
ATOM 684 O O . ILE A 1 122 ? 48.417 29.008 52.997 1.00 47.35 129 ILE A O 1
ATOM 689 N N . ALA A 1 123 ? 49.558 27.377 51.949 1.00 47.88 130 ALA A N 1
ATOM 690 C CA . ALA A 1 123 ? 50.808 27.705 52.622 1.00 48.96 130 ALA A CA 1
ATOM 691 C C . ALA A 1 123 ? 51.234 29.118 52.255 1.00 50.01 130 ALA A C 1
ATOM 692 O O . ALA A 1 123 ? 51.727 29.842 53.099 1.00 52.10 130 ALA A O 1
ATOM 694 N N . ASP A 1 124 ? 51.025 29.509 51.000 1.00 51.65 131 ASP A N 1
ATOM 695 C CA . ASP A 1 124 ? 51.350 30.864 50.551 1.00 54.10 131 ASP A CA 1
ATOM 696 C C . ASP A 1 124 ? 50.584 31.894 51.364 1.00 53.88 131 ASP A C 1
ATOM 697 O O . ASP A 1 124 ? 51.146 32.922 51.762 1.00 56.45 131 ASP A O 1
ATOM 702 N N . ARG A 1 125 ? 49.302 31.627 51.591 1.00 51.47 132 ARG A N 1
ATOM 703 C CA . ARG A 1 125 ? 48.461 32.549 52.350 1.00 50.86 132 ARG A CA 1
ATOM 704 C C . ARG A 1 125 ? 48.889 32.634 53.796 1.00 49.42 132 ARG A C 1
ATOM 705 O O . ARG A 1 125 ? 48.946 33.723 54.358 1.00 50.75 132 ARG A O 1
ATOM 713 N N . ILE A 1 126 ? 49.188 31.483 54.392 1.00 46.43 133 ILE A N 1
ATOM 714 C CA . ILE A 1 126 ? 49.613 31.429 55.786 1.00 44.49 133 ILE A CA 1
ATOM 715 C C . ILE A 1 126 ? 50.849 32.287 56.048 1.00 46.42 133 ILE A C 1
ATOM 716 O O . ILE A 1 126 ? 50.860 33.072 56.986 1.00 47.45 133 ILE A O 1
ATOM 721 N N . VAL A 1 127 ? 51.882 32.145 55.229 1.00 47.59 134 VAL A N 1
ATOM 722 C CA . VAL A 1 127 ? 53.106 32.922 55.440 1.00 50.40 134 VAL A CA 1
ATOM 723 C C . VAL A 1 127 ? 52.905 34.387 55.096 1.00 51.62 134 VAL A C 1
ATOM 724 O O . VAL A 1 127 ? 53.624 35.235 55.601 1.00 55.66 134 VAL A O 1
ATOM 728 N N . ALA A 1 128 ? 51.946 34.695 54.231 1.00 50.40 135 ALA A N 1
ATOM 729 C CA . ALA A 1 128 ? 51.673 36.087 53.898 1.00 50.84 135 ALA A CA 1
ATOM 730 C C . ALA A 1 128 ? 50.920 36.731 55.079 1.00 50.03 135 ALA A C 1
ATOM 731 O O . ALA A 1 128 ? 50.979 37.939 55.290 1.00 53.22 135 ALA A O 1
ATOM 733 N N . TYR A 1 129 ? 50.247 35.899 55.856 1.00 47.62 136 TYR A N 1
ATOM 734 C CA . TYR A 1 129 ? 49.471 36.334 57.005 1.00 48.48 136 TYR A CA 1
ATOM 735 C C . TYR A 1 129 ? 50.301 36.392 58.273 1.00 50.50 136 TYR A C 1
ATOM 736 O O . TYR A 1 129 ? 50.078 37.255 59.121 1.00 52.94 136 TYR A O 1
ATOM 745 N N . GLN A 1 130 ? 51.223 35.446 58.425 1.00 51.47 137 GLN A N 1
ATOM 746 C CA . GLN A 1 130 ? 52.095 35.380 59.594 1.00 53.06 137 GLN A CA 1
ATOM 747 C C . GLN A 1 130 ? 53.506 35.285 59.020 1.00 55.15 137 GLN A C 1
ATOM 748 O O . GLN A 1 130 ? 54.070 34.198 58.904 1.00 54.31 137 GLN A O 1
ATOM 754 N N . PRO A 1 131 ? 54.085 36.437 58.659 1.00 58.00 138 PRO A N 1
ATOM 755 C CA . PRO A 1 131 ? 55.369 36.509 57.957 1.00 59.81 138 PRO A CA 1
ATOM 756 C C . PRO A 1 131 ? 56.614 35.964 58.684 1.00 61.48 138 PRO A C 1
ATOM 757 O O . PRO A 1 131 ? 57.647 35.804 58.040 1.00 62.68 138 PRO A O 1
ATOM 761 N N . LYS A 1 132 ? 56.541 35.695 59.990 1.00 61.35 139 LYS A N 1
ATOM 762 C CA . LYS A 1 132 ? 57.685 35.076 60.696 1.00 62.64 139 LYS A CA 1
ATOM 763 C C . LYS A 1 132 ? 57.805 33.595 60.332 1.00 60.11 139 LYS A C 1
ATOM 764 O O . LYS A 1 132 ? 58.799 32.963 60.629 1.00 61.93 139 LYS A O 1
ATOM 770 N N . LEU A 1 133 ? 56.779 33.036 59.713 1.00 57.80 140 LEU A N 1
ATOM 771 C CA . LEU A 1 133 ? 56.831 31.646 59.275 1.00 56.34 140 LEU A CA 1
ATOM 772 C C . LEU A 1 133 ? 57.428 31.579 57.868 1.00 57.37 140 LEU A C 1
ATOM 773 O O . LEU A 1 133 ? 57.326 32.535 57.096 1.00 57.62 140 LEU A O 1
ATOM 778 N N . LYS A 1 134 ? 58.044 30.446 57.548 1.00 57.29 141 LYS A N 1
ATOM 779 C CA . LYS A 1 134 ? 58.665 30.221 56.250 1.00 59.27 141 LYS A CA 1
ATOM 780 C C . LYS A 1 134 ? 57.902 29.129 55.540 1.00 57.23 141 LYS A C 1
ATOM 781 O O . LYS A 1 134 ? 57.553 28.122 56.165 1.00 55.97 141 LYS A O 1
ATOM 787 N N . LYS A 1 135 ? 57.647 29.311 54.239 1.00 56.36 142 LYS A N 1
ATOM 788 C CA . LYS A 1 135 ? 56.847 28.331 53.480 1.00 54.73 142 LYS A CA 1
ATOM 789 C C . LYS A 1 135 ? 57.348 26.893 53.639 1.00 53.73 142 LYS A C 1
ATOM 790 O O . LYS A 1 135 ? 56.571 26.008 53.892 1.00 51.53 142 LYS A O 1
ATOM 796 N N . ALA A 1 136 ? 58.648 26.670 53.508 1.00 55.55 143 ALA A N 1
ATOM 797 C CA . ALA A 1 136 ? 59.190 25.315 53.629 1.00 55.84 143 ALA A CA 1
ATOM 798 C C . ALA A 1 136 ? 58.791 24.650 54.978 1.00 54.99 143 ALA A C 1
ATOM 799 O O . ALA A 1 136 ? 58.465 23.458 55.008 1.00 53.90 143 ALA A O 1
ATOM 801 N N . ASP A 1 137 ? 58.783 25.419 56.075 1.00 55.31 144 ASP A N 1
ATOM 802 C CA . ASP A 1 137 ? 58.389 24.878 57.402 1.00 55.01 144 ASP A CA 1
ATOM 803 C C . ASP A 1 137 ? 56.902 24.586 57.496 1.00 52.11 144 ASP A C 1
ATOM 804 O O . ASP A 1 137 ? 56.497 23.616 58.109 1.00 53.72 144 ASP A O 1
ATOM 809 N N . VAL A 1 138 ? 56.084 25.442 56.911 1.00 50.24 145 VAL A N 1
ATOM 810 C CA . VAL A 1 138 ? 54.654 25.224 56.929 1.00 46.90 145 VAL A CA 1
ATOM 811 C C . VAL A 1 138 ? 54.319 23.937 56.161 1.00 47.51 145 VAL A C 1
ATOM 812 O O . VAL A 1 138 ? 53.503 23.121 56.610 1.00 46.55 145 VAL A O 1
ATOM 816 N N . LEU A 1 139 ? 54.944 23.758 55.008 1.00 47.83 146 LEU A N 1
ATOM 817 C CA . LEU A 1 139 ? 54.734 22.554 54.214 1.00 48.58 146 LEU A CA 1
ATOM 818 C C . LEU A 1 139 ? 55.218 21.322 54.981 1.00 49.90 146 LEU A C 1
ATOM 819 O O . LEU A 1 139 ? 54.611 20.258 54.903 1.00 49.72 146 LEU A O 1
ATOM 824 N N . LYS A 1 140 ? 56.303 21.479 55.731 1.00 51.52 147 LYS A N 1
ATOM 825 C CA . LYS A 1 140 ? 56.854 20.382 56.514 1.00 53.51 147 LYS A CA 1
ATOM 826 C C . LYS A 1 140 ? 55.852 19.960 57.592 1.00 52.08 147 LYS A C 1
ATOM 827 O O . LYS A 1 140 ? 55.568 18.767 57.745 1.00 53.11 147 LYS A O 1
ATOM 833 N N . THR A 1 141 ? 55.305 20.942 58.320 1.00 49.49 148 THR A N 1
ATOM 834 C CA . THR A 1 141 ? 54.295 20.684 59.350 1.00 46.46 148 THR A CA 1
ATOM 835 C C . THR A 1 141 ? 53.060 19.969 58.775 1.00 45.61 148 THR A C 1
ATOM 836 O O . THR A 1 141 ? 52.600 19.002 59.348 1.00 44.42 148 THR A O 1
ATOM 848 N N . ASP A 1 143 ? 52.658 17.931 56.312 1.00 50.89 150 ASP A N 1
ATOM 849 C CA . ASP A 1 143 ? 52.920 16.511 56.002 1.00 53.32 150 ASP A CA 1
ATOM 850 C C . ASP A 1 143 ? 53.681 15.768 57.110 1.00 54.53 150 ASP A C 1
ATOM 851 O O . ASP A 1 143 ? 54.059 14.605 56.927 1.00 56.33 150 ASP A O 1
ATOM 856 N N . ASP A 1 144 ? 53.923 16.430 58.241 1.00 53.83 151 ASP A N 1
ATOM 857 C CA . ASP A 1 144 ? 54.656 15.805 59.350 1.00 54.48 151 ASP A CA 1
ATOM 858 C C . ASP A 1 144 ? 53.899 14.573 59.907 1.00 53.64 151 ASP A C 1
ATOM 859 O O . ASP A 1 144 ? 52.735 14.659 60.274 1.00 51.03 151 ASP A O 1
ATOM 864 N N . PRO A 1 145 ? 54.571 13.424 59.983 1.00 55.89 152 PRO A N 1
ATOM 865 C CA . PRO A 1 145 ? 53.833 12.233 60.466 1.00 55.83 152 PRO A CA 1
ATOM 866 C C . PRO A 1 145 ? 53.187 12.420 61.833 1.00 55.44 152 PRO A C 1
ATOM 867 O O . PRO A 1 145 ? 52.046 11.998 62.047 1.00 54.90 152 PRO A O 1
ATOM 871 N N . GLU A 1 146 ? 53.900 13.080 62.734 1.00 55.23 153 GLU A N 1
ATOM 872 C CA . GLU A 1 146 ? 53.404 13.295 64.082 1.00 54.32 153 GLU A CA 1
ATOM 873 C C . GLU A 1 146 ? 52.278 14.320 64.123 1.00 50.06 153 GLU A C 1
ATOM 874 O O . GLU A 1 146 ? 51.328 14.167 64.883 1.00 48.02 153 GLU A O 1
ATOM 880 N N . PHE A 1 147 ? 52.361 15.358 63.301 1.00 47.18 154 PHE A N 1
ATOM 881 C CA . PHE A 1 147 ? 51.270 16.305 63.245 1.00 45.19 154 PHE A CA 1
ATOM 882 C C . PHE A 1 147 ? 50.042 15.657 62.581 1.00 44.34 154 PHE A C 1
ATOM 883 O O . PHE A 1 147 ? 48.919 15.837 63.036 1.00 42.93 154 PHE A O 1
ATOM 891 N N . VAL A 1 148 ? 50.251 14.905 61.509 1.00 43.88 155 VAL A N 1
ATOM 892 C CA . VAL A 1 148 ? 49.132 14.250 60.855 1.00 43.66 155 VAL A CA 1
ATOM 893 C C . VAL A 1 148 ? 48.430 13.297 61.827 1.00 45.86 155 VAL A C 1
ATOM 894 O O . VAL A 1 148 ? 47.205 13.274 61.907 1.00 46.21 155 VAL A O 1
ATOM 898 N N . ALA A 1 149 ? 49.208 12.540 62.589 1.00 47.20 156 ALA A N 1
ATOM 899 C CA . ALA A 1 149 ? 48.635 11.602 63.551 1.00 47.76 156 ALA A CA 1
ATOM 900 C C . ALA A 1 149 ? 47.823 12.355 64.618 1.00 47.24 156 ALA A C 1
ATOM 901 O O . ALA A 1 149 ? 46.812 11.841 65.107 1.00 45.82 156 ALA A O 1
ATOM 903 N N . SER A 1 150 ? 48.253 13.572 64.967 1.00 46.97 157 SER A N 1
ATOM 904 C CA . SER A 1 150 ? 47.562 14.316 66.026 1.00 46.91 157 SER A CA 1
ATOM 905 C C . SER A 1 150 ? 46.192 14.682 65.525 1.00 45.58 157 SER A C 1
ATOM 906 O O . SER A 1 150 ? 45.223 14.629 66.287 1.00 47.03 157 SER A O 1
ATOM 917 N N . ILE A 1 152 ? 44.454 13.001 63.280 1.00 46.13 159 ILE A N 1
ATOM 918 C CA . ILE A 1 152 ? 43.681 11.757 63.236 1.00 47.41 159 ILE A CA 1
ATOM 919 C C . ILE A 1 152 ? 43.070 11.500 64.620 1.00 48.59 159 ILE A C 1
ATOM 920 O O . ILE A 1 152 ? 41.925 11.069 64.746 1.00 48.84 159 ILE A O 1
ATOM 925 N N . LYS A 1 153 ? 43.832 11.819 65.658 1.00 48.36 160 LYS A N 1
ATOM 926 C CA . LYS A 1 153 ? 43.394 11.597 67.023 1.00 49.29 160 LYS A CA 1
ATOM 927 C C . LYS A 1 153 ? 42.387 12.655 67.490 1.00 48.12 160 LYS A C 1
ATOM 928 O O . LYS A 1 153 ? 41.446 12.346 68.224 1.00 48.12 160 LYS A O 1
ATOM 934 N N . ALA A 1 154 ? 42.577 13.899 67.045 1.00 45.88 161 ALA A N 1
ATOM 935 C CA . ALA A 1 154 ? 41.752 15.010 67.519 1.00 45.09 161 ALA A CA 1
ATOM 936 C C . ALA A 1 154 ? 40.411 15.135 66.802 1.00 44.38 161 ALA A C 1
ATOM 937 O O . ALA A 1 154 ? 39.431 15.616 67.377 1.00 43.40 161 ALA A O 1
ATOM 939 N N . TYR A 1 155 ? 40.383 14.690 65.554 1.00 45.12 162 TYR A N 1
ATOM 940 C CA . TYR A 1 155 ? 39.183 14.731 64.725 1.00 45.12 162 TYR A CA 1
ATOM 941 C C . TYR A 1 155 ? 38.974 13.338 64.077 1.00 46.42 162 TYR A C 1
ATOM 942 O O . TYR A 1 155 ? 39.000 13.173 62.859 1.00 46.33 162 TYR A O 1
ATOM 951 N N . PRO A 1 156 ? 38.740 12.330 64.918 1.00 47.31 163 PRO A N 1
ATOM 952 C CA . PRO A 1 156 ? 38.619 10.933 64.469 1.00 48.88 163 PRO A CA 1
ATOM 953 C C . PRO A 1 156 ? 37.508 10.646 63.475 1.00 49.91 163 PRO A C 1
ATOM 954 O O . PRO A 1 156 ? 37.649 9.746 62.659 1.00 52.56 163 PRO A O 1
ATOM 958 N N A GLU A 1 157 ? 36.403 11.374 63.535 0.70 50.45 164 GLU A N 1
ATOM 959 N N B GLU A 1 157 ? 36.419 11.404 63.545 0.30 49.60 164 GLU A N 1
ATOM 960 C CA A GLU A 1 157 ? 35.319 11.128 62.586 0.70 52.50 164 GLU A CA 1
ATOM 961 C CA B GLU A 1 157 ? 35.297 11.224 62.633 0.30 50.41 164 GLU A CA 1
ATOM 962 C C A GLU A 1 157 ? 35.522 11.878 61.253 0.70 51.00 164 GLU A C 1
ATOM 963 C C B GLU A 1 157 ? 35.532 11.869 61.263 0.30 49.58 164 GLU A C 1
ATOM 964 O O A GLU A 1 157 ? 34.735 11.703 60.325 0.70 52.69 164 GLU A O 1
ATOM 965 O O B GLU A 1 157 ? 34.783 11.610 60.322 0.30 50.76 164 GLU A O 1
ATOM 976 N N . THR A 1 158 ? 36.568 12.695 61.151 1.00 47.69 165 THR A N 1
ATOM 977 C CA . THR A 1 158 ? 36.848 13.417 59.912 1.00 46.93 165 THR A CA 1
ATOM 978 C C . THR A 1 158 ? 38.158 13.003 59.255 1.00 46.36 165 THR A C 1
ATOM 979 O O . THR A 1 158 ? 38.192 12.670 58.087 1.00 46.27 165 THR A O 1
ATOM 983 N N . VAL A 1 159 ? 39.245 13.053 60.003 1.00 46.68 166 VAL A N 1
ATOM 984 C CA . VAL A 1 159 ? 40.536 12.640 59.486 1.00 46.76 166 VAL A CA 1
ATOM 985 C C . VAL A 1 159 ? 40.779 11.234 60.020 1.00 48.27 166 VAL A C 1
ATOM 986 O O . VAL A 1 159 ? 40.960 11.070 61.218 1.00 49.03 166 VAL A O 1
ATOM 990 N N . THR A 1 160 ? 40.765 10.232 59.138 1.00 48.92 167 THR A N 1
ATOM 991 C CA . THR A 1 160 ? 40.961 8.835 59.539 1.00 51.16 167 THR A CA 1
ATOM 992 C C . THR A 1 160 ? 42.234 8.264 58.934 1.00 52.37 167 THR A C 1
ATOM 993 O O . THR A 1 160 ? 42.939 8.948 58.183 1.00 51.82 167 THR A O 1
ATOM 997 N N . ASN A 1 161 ? 42.510 6.998 59.241 1.00 53.94 168 ASN A N 1
ATOM 998 C CA . ASN A 1 161 ? 43.685 6.316 58.695 1.00 55.63 168 ASN A CA 1
ATOM 999 C C . ASN A 1 161 ? 43.773 6.337 57.174 1.00 53.83 168 ASN A C 1
ATOM 1000 O O . ASN A 1 161 ? 44.834 6.067 56.640 1.00 55.20 168 ASN A O 1
ATOM 1005 N N . ASP A 1 162 ? 42.665 6.629 56.488 1.00 50.93 169 ASP A N 1
ATOM 1006 C CA . ASP A 1 162 ? 42.652 6.715 55.036 1.00 50.42 169 ASP A CA 1
ATOM 1007 C C . ASP A 1 162 ? 43.677 7.734 54.498 1.00 49.43 169 ASP A C 1
ATOM 1008 O O . ASP A 1 162 ? 44.160 7.598 53.372 1.00 49.79 169 ASP A O 1
ATOM 1013 N N . VAL A 1 163 ? 43.996 8.763 55.285 1.00 48.13 170 VAL A N 1
ATOM 1014 C CA . VAL A 1 163 ? 44.946 9.781 54.837 1.00 46.74 170 VAL A CA 1
ATOM 1015 C C . VAL A 1 163 ? 46.378 9.267 54.858 1.00 48.57 170 VAL A C 1
ATOM 1016 O O . VAL A 1 163 ? 47.287 9.961 54.399 1.00 47.62 170 VAL A O 1
ATOM 1020 N N . LEU A 1 164 ? 46.583 8.069 55.406 1.00 50.72 171 LEU A N 1
ATOM 1021 C CA . LEU A 1 164 ? 47.927 7.481 55.505 1.00 52.77 171 LEU A CA 1
ATOM 1022 C C . LEU A 1 164 ? 48.293 6.542 54.349 1.00 53.79 171 LEU A C 1
ATOM 1023 O O . LEU A 1 164 ? 49.348 5.917 54.375 1.00 55.84 171 LEU A O 1
ATOM 1028 N N . ASN A 1 165 ? 47.439 6.443 53.342 1.00 53.24 172 ASN A N 1
ATOM 1029 C CA . ASN A 1 165 ? 47.744 5.600 52.197 1.00 54.15 172 ASN A CA 1
ATOM 1030 C C . ASN A 1 165 ? 49.040 6.075 51.529 1.00 54.87 172 ASN A C 1
ATOM 1031 O O . ASN A 1 165 ? 49.167 7.260 51.184 1.00 53.14 172 ASN A O 1
ATOM 1036 N N A LYS A 1 166 ? 49.996 5.162 51.354 0.50 56.87 173 LYS A N 1
ATOM 1037 N N B LYS A 1 166 ? 49.978 5.143 51.338 0.50 57.01 173 LYS A N 1
ATOM 1038 C CA A LYS A 1 166 ? 51.300 5.512 50.771 0.50 57.89 173 LYS A CA 1
ATOM 1039 C CA B LYS A 1 166 ? 51.288 5.437 50.738 0.50 58.23 173 LYS A CA 1
ATOM 1040 C C A LYS A 1 166 ? 51.229 6.121 49.362 0.50 58.30 173 LYS A C 1
ATOM 1041 C C B LYS A 1 166 ? 51.216 6.126 49.375 0.50 58.39 173 LYS A C 1
ATOM 1042 O O A LYS A 1 166 ? 52.190 6.745 48.916 0.50 58.78 173 LYS A O 1
ATOM 1043 O O B LYS A 1 166 ? 52.154 6.815 48.978 0.50 58.70 173 LYS A O 1
ATOM 1054 N N . SER A 1 167 ? 50.101 5.950 48.669 1.00 58.54 174 SER A N 1
ATOM 1055 C CA . SER A 1 167 ? 49.920 6.547 47.339 1.00 58.71 174 SER A CA 1
ATOM 1056 C C . SER A 1 167 ? 49.552 8.022 47.370 1.00 56.32 174 SER A C 1
ATOM 1057 O O . SER A 1 167 ? 49.506 8.659 46.322 1.00 56.57 174 SER A O 1
ATOM 1060 N N . ILE A 1 168 ? 49.288 8.569 48.552 1.00 54.89 175 ILE A N 1
ATOM 1061 C CA . ILE A 1 168 ? 48.892 9.977 48.674 1.00 52.91 175 ILE A CA 1
ATOM 1062 C C . ILE A 1 168 ? 50.119 10.865 48.750 1.00 53.72 175 ILE A C 1
ATOM 1063 O O . ILE A 1 168 ? 51.078 10.549 49.450 1.00 54.99 175 ILE A O 1
ATOM 1068 N N . LYS A 1 169 ? 50.094 11.980 48.033 1.00 54.66 176 LYS A N 1
ATOM 1069 C CA . LYS A 1 169 ? 51.232 12.894 48.042 1.00 55.48 176 LYS A CA 1
ATOM 1070 C C . LYS A 1 169 ? 51.317 13.699 49.329 1.00 54.09 176 LYS A C 1
ATOM 1071 O O . LYS A 1 169 ? 52.390 13.827 49.907 1.00 56.44 176 LYS A O 1
ATOM 1077 N N . HIS A 1 170 ? 50.189 14.251 49.759 1.00 52.54 177 HIS A N 1
ATOM 1078 C CA . HIS A 1 170 ? 50.134 15.109 50.940 1.00 51.75 177 HIS A CA 1
ATOM 1079 C C . HIS A 1 170 ? 48.873 14.744 51.715 1.00 50.45 177 HIS A C 1
ATOM 1080 O O . HIS A 1 170 ? 47.771 15.074 51.290 1.00 49.75 177 HIS A O 1
ATOM 1087 N N . PRO A 1 171 ? 49.033 14.060 52.856 1.00 49.47 178 PRO A N 1
ATOM 1088 C CA . PRO A 1 171 ? 47.950 13.532 53.667 1.00 47.99 178 PRO A CA 1
ATOM 1089 C C . PRO A 1 171 ? 46.740 14.420 53.889 1.00 47.92 178 PRO A C 1
ATOM 1090 O O . PRO A 1 171 ? 45.607 13.977 53.681 1.00 48.86 178 PRO A O 1
ATOM 1094 N N . LEU A 1 172 ? 46.964 15.664 54.293 1.00 46.97 179 LEU A N 1
ATOM 1095 C CA . LEU A 1 172 ? 45.863 16.537 54.618 1.00 45.27 179 LEU A CA 1
ATOM 1096 C C . LEU A 1 172 ? 45.316 17.294 53.426 1.00 46.04 179 LEU A C 1
ATOM 1097 O O . LEU A 1 172 ? 44.493 18.183 53.579 1.00 47.21 179 LEU A O 1
ATOM 1102 N N . GLU A 1 173 ? 45.722 16.933 52.225 1.00 47.26 180 GLU A N 1
ATOM 1103 C CA . GLU A 1 173 ? 45.218 17.637 51.074 1.00 47.15 180 GLU A CA 1
ATOM 1104 C C . GLU A 1 173 ? 43.693 17.535 51.106 1.00 47.39 180 GLU A C 1
ATOM 1105 O O . GLU A 1 173 ? 43.139 16.446 51.233 1.00 47.52 180 GLU A O 1
ATOM 1111 N N . GLY A 1 174 ? 43.027 18.685 51.051 1.00 47.06 181 GLY A N 1
ATOM 1112 C CA . GLY A 1 174 ? 41.567 18.736 51.033 1.00 47.16 181 GLY A CA 1
ATOM 1113 C C . GLY A 1 174 ? 40.901 18.810 52.393 1.00 46.46 181 GLY A C 1
ATOM 1114 O O . GLY A 1 174 ? 39.691 19.006 52.476 1.00 47.24 181 GLY A O 1
ATOM 1115 N N . TYR A 1 175 ? 41.677 18.677 53.461 1.00 45.38 182 TYR A N 1
ATOM 1116 C CA . TYR A 1 175 ? 41.110 18.711 54.809 1.00 45.31 182 TYR A CA 1
ATOM 1117 C C . TYR A 1 175 ? 41.125 20.091 55.482 1.00 44.27 182 TYR A C 1
ATOM 1118 O O . TYR A 1 175 ? 40.543 20.265 56.550 1.00 44.81 182 TYR A O 1
ATOM 1127 N N . LEU A 1 176 ? 41.772 21.063 54.850 1.00 44.35 183 LEU A N 1
ATOM 1128 C CA . LEU A 1 176 ? 41.844 22.435 55.351 1.00 43.38 183 LEU A CA 1
ATOM 1129 C C . LEU A 1 176 ? 40.727 23.218 54.668 1.00 44.61 183 LEU A C 1
ATOM 1130 O O . LEU A 1 176 ? 40.803 23.517 53.480 1.00 46.14 183 LEU A O 1
ATOM 1135 N N . TYR A 1 177 ? 39.712 23.586 55.443 1.00 43.76 184 TYR A N 1
ATOM 1136 C CA . TYR A 1 177 ? 38.485 24.159 54.907 1.00 43.90 184 TYR A CA 1
ATOM 1137 C C . TYR A 1 177 ? 38.560 25.598 54.390 1.00 44.42 184 TYR A C 1
ATOM 1138 O O . TYR A 1 177 ? 39.216 26.441 54.995 1.00 44.99 184 TYR A O 1
ATOM 1147 N N . PRO A 1 178 ? 37.854 25.894 53.276 1.00 44.39 185 PRO A N 1
ATOM 1148 C CA . PRO A 1 178 ? 37.809 27.259 52.740 1.00 44.61 185 PRO A CA 1
ATOM 1149 C C . PRO A 1 178 ? 36.921 28.178 53.584 1.00 44.76 185 PRO A C 1
ATOM 1150 O O . PRO A 1 178 ? 35.748 27.908 53.743 1.00 45.12 185 PRO A O 1
ATOM 1154 N N . ALA A 1 179 ? 37.498 29.268 54.102 1.00 45.58 186 ALA A N 1
ATOM 1155 C CA . ALA A 1 179 ? 36.803 30.192 54.995 1.00 44.73 186 ALA A CA 1
ATOM 1156 C C . ALA A 1 179 ? 37.792 31.247 55.457 1.00 44.34 186 ALA A C 1
ATOM 1157 O O . ALA A 1 179 ? 38.962 31.161 55.148 1.00 43.71 186 ALA A O 1
ATOM 1159 N N . THR A 1 180 ? 37.321 32.231 56.220 1.00 44.69 187 THR A N 1
ATOM 1160 C CA . THR A 1 180 ? 38.191 33.251 56.776 1.00 43.55 187 THR A CA 1
ATOM 1161 C C . THR A 1 180 ? 38.476 32.868 58.223 1.00 43.97 187 THR A C 1
ATOM 1162 O O . THR A 1 180 ? 37.560 32.480 58.946 1.00 45.52 187 THR A O 1
ATOM 1166 N N . TYR A 1 181 ? 39.736 32.981 58.637 1.00 42.75 188 TYR A N 1
ATOM 1167 C CA . TYR A 1 181 ? 40.173 32.631 59.993 1.00 43.01 188 TYR A CA 1
ATOM 1168 C C . TYR A 1 181 ? 40.858 33.813 60.697 1.00 43.89 188 TYR A C 1
ATOM 1169 O O . TYR A 1 181 ? 41.477 34.662 60.039 1.00 47.49 188 TYR A O 1
ATOM 1178 N N . THR A 1 182 ? 40.758 33.882 62.021 1.00 42.91 189 THR A N 1
ATOM 1179 C CA . THR A 1 182 ? 41.447 34.936 62.783 1.00 43.22 189 THR A CA 1
ATOM 1180 C C . THR A 1 182 ? 42.093 34.283 63.997 1.00 43.64 189 THR A C 1
ATOM 1181 O O . THR A 1 182 ? 41.683 33.219 64.412 1.00 41.62 189 THR A O 1
ATOM 1185 N N . PHE A 1 183 ? 43.107 34.920 64.573 1.00 46.69 190 PHE A N 1
ATOM 1186 C CA . PHE A 1 183 ? 43.819 34.339 65.719 1.00 47.05 190 PHE A CA 1
ATOM 1187 C C . PHE A 1 183 ? 44.200 35.409 66.730 1.00 49.58 190 PHE A C 1
ATOM 1188 O O . PHE A 1 183 ? 44.619 36.483 66.339 1.00 51.47 190 PHE A O 1
ATOM 1196 N N . LYS A 1 184 ? 44.062 35.134 68.022 1.00 51.26 191 LYS A N 1
ATOM 1197 C CA . LYS A 1 184 ? 44.412 36.151 69.030 1.00 55.52 191 LYS A CA 1
ATOM 1198 C C . LYS A 1 184 ? 45.861 36.101 69.486 1.00 56.62 191 LYS A C 1
ATOM 1199 O O . LYS A 1 184 ? 46.439 37.127 69.835 1.00 57.44 191 LYS A O 1
ATOM 1205 N N . GLY A 1 185 ? 46.455 34.917 69.483 1.00 57.88 192 GLY A N 1
ATOM 1206 C CA . GLY A 1 185 ? 47.834 34.771 69.951 1.00 60.68 192 GLY A CA 1
ATOM 1207 C C . GLY A 1 185 ? 48.843 35.604 69.181 1.00 62.96 192 GLY A C 1
ATOM 1208 O O . GLY A 1 185 ? 48.517 36.201 68.161 1.00 63.88 192 GLY A O 1
ATOM 1209 N N . THR A 1 186 ? 50.075 35.637 69.691 1.00 65.90 193 THR A N 1
ATOM 1210 C CA . THR A 1 186 ? 51.193 36.323 69.046 1.00 67.31 193 THR A CA 1
ATOM 1211 C C . THR A 1 186 ? 52.078 35.269 68.369 1.00 66.20 193 THR A C 1
ATOM 1212 O O . THR A 1 186 ? 52.329 34.210 68.941 1.00 66.59 193 THR A O 1
ATOM 1216 N N . ASP A 1 187 ? 52.552 35.541 67.158 1.00 65.35 194 ASP A N 1
ATOM 1217 C CA . ASP A 1 187 ? 53.421 34.590 66.471 1.00 63.96 194 ASP A CA 1
ATOM 1218 C C . ASP A 1 187 ? 52.818 33.189 66.594 1.00 59.34 194 ASP A C 1
ATOM 1219 O O . ASP A 1 187 ? 53.434 32.286 67.152 1.00 59.94 194 ASP A O 1
ATOM 1224 N N . VAL A 1 188 ? 51.609 33.006 66.084 1.00 54.81 195 VAL A N 1
ATOM 1225 C CA . VAL A 1 188 ? 50.957 31.712 66.217 1.00 50.98 195 VAL A CA 1
ATOM 1226 C C . VAL A 1 188 ? 51.676 30.706 65.323 1.00 49.22 195 VAL A C 1
ATOM 1227 O O . VAL A 1 188 ? 52.169 31.051 64.252 1.00 50.26 195 VAL A O 1
ATOM 1231 N N . SER A 1 189 ? 51.758 29.477 65.791 1.00 46.95 196 SER A N 1
ATOM 1232 C CA . SER A 1 189 ? 52.438 28.404 65.078 1.00 46.65 196 SER A CA 1
ATOM 1233 C C . SER A 1 189 ? 51.636 27.940 63.870 1.00 45.24 196 SER A C 1
ATOM 1234 O O . SER A 1 189 ? 50.432 28.147 63.814 1.00 44.64 196 SER A O 1
ATOM 1237 N N . ALA A 1 190 ? 52.315 27.301 62.919 1.00 43.64 197 ALA A N 1
ATOM 1238 C CA . ALA A 1 190 ? 51.664 26.746 61.750 1.00 42.66 197 ALA A CA 1
ATOM 1239 C C . ALA A 1 190 ? 50.721 25.616 62.199 1.00 41.53 197 ALA A C 1
ATOM 1240 O O . ALA A 1 190 ? 49.690 25.371 61.585 1.00 40.26 197 ALA A O 1
ATOM 1242 N N . GLU A 1 191 ? 51.096 24.929 63.271 1.00 41.13 198 GLU A N 1
ATOM 1243 C CA . GLU A 1 191 ? 50.274 23.869 63.832 1.00 40.31 198 GLU A CA 1
ATOM 1244 C C . GLU A 1 191 ? 48.939 24.448 64.314 1.00 39.30 198 GLU A C 1
ATOM 1245 O O . GLU A 1 191 ? 47.880 23.897 64.044 1.00 38.95 198 GLU A O 1
ATOM 1251 N N . GLN A 1 192 ? 48.978 25.543 65.053 1.00 40.27 199 GLN A N 1
ATOM 1252 C CA . GLN A 1 192 ? 47.724 26.146 65.504 1.00 39.67 199 GLN A CA 1
ATOM 1253 C C . GLN A 1 192 ? 46.870 26.543 64.319 1.00 39.52 199 GLN A C 1
ATOM 1254 O O . GLN A 1 192 ? 45.670 26.240 64.278 1.00 41.24 199 GLN A O 1
ATOM 1260 N N . ILE A 1 193 ? 47.474 27.203 63.345 1.00 38.77 200 ILE A N 1
ATOM 1261 C CA . ILE A 1 193 ? 46.712 27.649 62.188 1.00 40.04 200 ILE A CA 1
ATOM 1262 C C . ILE A 1 193 ? 46.067 26.471 61.446 1.00 39.19 200 ILE A C 1
ATOM 1263 O O . ILE A 1 193 ? 44.868 26.458 61.230 1.00 39.78 200 ILE A O 1
ATOM 1268 N N . ILE A 1 194 ? 46.864 25.468 61.097 1.00 39.84 201 ILE A N 1
ATOM 1269 C CA . ILE A 1 194 ? 46.365 24.295 60.360 1.00 38.77 201 ILE A CA 1
ATOM 1270 C C . ILE A 1 194 ? 45.305 23.554 61.146 1.00 39.02 201 ILE A C 1
ATOM 1271 O O . ILE A 1 194 ? 44.319 23.104 60.591 1.00 38.86 201 ILE A O 1
ATOM 1276 N N . THR A 1 195 ? 45.478 23.455 62.453 1.00 41.73 202 THR A N 1
ATOM 1277 C CA . THR A 1 195 ? 44.493 22.754 63.276 1.00 42.21 202 THR A CA 1
ATOM 1278 C C . THR A 1 195 ? 43.101 23.357 63.099 1.00 44.06 202 THR A C 1
ATOM 1279 O O . THR A 1 195 ? 42.144 22.618 62.930 1.00 44.93 202 THR A O 1
ATOM 1283 N N . GLU A 1 196 ? 42.999 24.686 63.084 1.00 45.22 203 GLU A N 1
ATOM 1284 C CA . GLU A 1 196 ? 41.698 25.360 62.924 1.00 46.16 203 GLU A CA 1
ATOM 1285 C C . GLU A 1 196 ? 41.035 25.083 61.581 1.00 44.90 203 GLU A C 1
ATOM 1286 O O . GLU A 1 196 ? 39.808 25.043 61.487 1.00 44.53 203 GLU A O 1
ATOM 1300 N N . VAL A 1 198 ? 41.423 22.244 59.952 1.00 38.85 205 VAL A N 1
ATOM 1301 C CA . VAL A 1 198 ? 40.923 20.872 60.048 1.00 39.10 205 VAL A CA 1
ATOM 1302 C C . VAL A 1 198 ? 39.631 20.874 60.869 1.00 40.25 205 VAL A C 1
ATOM 1303 O O . VAL A 1 198 ? 38.646 20.225 60.501 1.00 42.34 205 VAL A O 1
ATOM 1307 N N . LYS A 1 199 ? 39.626 21.627 61.962 1.00 39.76 206 LYS A N 1
ATOM 1308 C CA . LYS A 1 199 ? 38.456 21.730 62.804 1.00 41.42 206 LYS A CA 1
ATOM 1309 C C . LYS A 1 199 ? 37.246 22.241 62.025 1.00 41.80 206 LYS A C 1
ATOM 1310 O O . LYS A 1 199 ? 36.149 21.692 62.164 1.00 42.62 206 LYS A O 1
ATOM 1316 N N . ALA A 1 200 ? 37.445 23.280 61.214 1.00 40.83 207 ALA A N 1
ATOM 1317 C CA . ALA A 1 200 ? 36.337 23.857 60.429 1.00 40.97 207 ALA A CA 1
ATOM 1318 C C . ALA A 1 200 ? 35.751 22.807 59.480 1.00 41.19 207 ALA A C 1
ATOM 1319 O O . ALA A 1 200 ? 34.554 22.785 59.218 1.00 42.86 207 ALA A O 1
ATOM 1321 N N . THR A 1 201 ? 36.601 21.934 58.960 1.00 41.55 208 THR A N 1
ATOM 1322 C CA . THR A 1 201 ? 36.123 20.862 58.088 1.00 42.51 208 THR A CA 1
ATOM 1323 C C . THR A 1 201 ? 35.285 19.888 58.901 1.00 43.51 208 THR A C 1
ATOM 1324 O O . THR A 1 201 ? 34.234 19.462 58.460 1.00 45.10 208 THR A O 1
ATOM 1328 N N . ASP A 1 202 ? 35.771 19.535 60.088 1.00 43.00 209 ASP A N 1
ATOM 1329 C CA . ASP A 1 202 ? 35.043 18.662 60.968 1.00 44.29 209 ASP A CA 1
ATOM 1330 C C . ASP A 1 202 ? 33.685 19.264 61.308 1.00 45.71 209 ASP A C 1
ATOM 1331 O O . ASP A 1 202 ? 32.672 18.576 61.291 1.00 48.44 209 ASP A O 1
ATOM 1336 N N . VAL A 1 203 ? 33.664 20.552 61.628 1.00 45.54 210 VAL A N 1
ATOM 1337 C CA . VAL A 1 203 ? 32.420 21.214 62.002 1.00 46.53 210 VAL A CA 1
ATOM 1338 C C . VAL A 1 203 ? 31.439 21.325 60.850 1.00 48.83 210 VAL A C 1
ATOM 1339 O O . VAL A 1 203 ? 30.263 21.005 61.008 1.00 50.30 210 VAL A O 1
ATOM 1343 N N . ASN A 1 204 ? 31.929 21.753 59.692 1.00 49.68 211 ASN A N 1
ATOM 1344 C CA . ASN A 1 204 ? 31.057 22.006 58.540 1.00 53.29 211 ASN A CA 1
ATOM 1345 C C . ASN A 1 204 ? 30.528 20.823 57.745 1.00 55.28 211 ASN A C 1
ATOM 1346 O O . ASN A 1 204 ? 29.561 20.986 57.014 1.00 57.86 211 ASN A O 1
ATOM 1351 N N . ILE A 1 205 ? 31.127 19.645 57.880 1.00 55.97 212 ILE A N 1
ATOM 1352 C CA . ILE A 1 205 ? 30.599 18.471 57.196 1.00 57.70 212 ILE A CA 1
ATOM 1353 C C . ILE A 1 205 ? 29.747 17.632 58.162 1.00 59.66 212 ILE A C 1
ATOM 1354 O O . ILE A 1 205 ? 29.310 16.523 57.835 1.00 60.88 212 ILE A O 1
ATOM 1359 N N . ALA A 1 206 ? 29.500 18.165 59.352 1.00 59.85 213 ALA A N 1
ATOM 1360 C CA . ALA A 1 206 ? 28.708 17.445 60.326 1.00 61.57 213 ALA A CA 1
ATOM 1361 C C . ALA A 1 206 ? 27.312 17.228 59.773 1.00 63.29 213 ALA A C 1
ATOM 1362 O O . ALA A 1 206 ? 26.710 16.203 60.014 1.00 65.19 213 ALA A O 1
ATOM 1364 N N . LYS A 1 207 ? 26.814 18.196 59.017 1.00 71.85 214 LYS A N 1
ATOM 1365 C CA . LYS A 1 207 ? 25.464 18.127 58.462 1.00 73.53 214 LYS A CA 1
ATOM 1366 C C . LYS A 1 207 ? 25.320 17.079 57.372 1.00 72.19 214 LYS A C 1
ATOM 1367 O O . LYS A 1 207 ? 24.212 16.645 57.074 1.00 74.94 214 LYS A O 1
ATOM 1373 N N . TYR A 1 208 ? 26.428 16.680 56.766 1.00 69.35 215 TYR A N 1
ATOM 1374 C CA . TYR A 1 208 ? 26.385 15.669 55.713 1.00 68.18 215 TYR A CA 1
ATOM 1375 C C . TYR A 1 208 ? 26.598 14.258 56.261 1.00 69.13 215 TYR A C 1
ATOM 1376 O O . TYR A 1 208 ? 26.469 13.280 55.529 1.00 68.56 215 TYR A O 1
ATOM 1385 N N . ARG A 1 209 ? 26.891 14.146 57.549 1.00 71.16 216 ARG A N 1
ATOM 1386 C CA . ARG A 1 209 ? 27.284 12.856 58.131 1.00 73.34 216 ARG A CA 1
ATOM 1387 C C . ARG A 1 209 ? 26.265 11.702 58.021 1.00 74.10 216 ARG A C 1
ATOM 1388 O O . ARG A 1 209 ? 26.647 10.569 57.749 1.00 74.03 216 ARG A O 1
ATOM 1396 N N . ASP A 1 210 ? 24.986 11.976 58.225 1.00 75.12 217 ASP A N 1
ATOM 1397 C CA . ASP A 1 210 ? 23.977 10.926 58.117 1.00 76.11 217 ASP A CA 1
ATOM 1398 C C . ASP A 1 210 ? 23.831 10.402 56.700 1.00 73.37 217 ASP A C 1
ATOM 1399 O O . ASP A 1 210 ? 23.626 9.202 56.487 1.00 73.92 217 ASP A O 1
ATOM 1404 N N . GLU A 1 211 ? 23.941 11.301 55.733 1.00 70.01 218 GLU A N 1
ATOM 1405 C CA . GLU A 1 211 ? 23.838 10.912 54.342 1.00 67.83 218 GLU A CA 1
ATOM 1406 C C . GLU A 1 211 ? 25.088 10.127 53.902 1.00 64.86 218 GLU A C 1
ATOM 1407 O O . GLU A 1 211 ? 24.998 9.259 53.042 1.00 65.18 218 GLU A O 1
ATOM 1413 N N . LEU A 1 212 ? 26.248 10.425 54.491 1.00 62.89 219 LEU A N 1
ATOM 1414 C CA . LEU A 1 212 ? 27.481 9.690 54.174 1.00 61.07 219 LEU A CA 1
ATOM 1415 C C . LEU A 1 212 ? 27.363 8.249 54.642 1.00 63.57 219 LEU A C 1
ATOM 1416 O O . LEU A 1 212 ? 27.822 7.330 53.966 1.00 62.29 219 LEU A O 1
ATOM 1421 N N . THR A 1 213 ? 26.744 8.072 55.807 1.00 67.03 220 THR A N 1
ATOM 1422 C CA . THR A 1 213 ? 26.520 6.760 56.396 1.00 70.90 220 THR A CA 1
ATOM 1423 C C . THR A 1 213 ? 25.500 5.999 55.575 1.00 72.99 220 THR A C 1
ATOM 1424 O O . THR A 1 213 ? 25.656 4.811 55.330 1.00 73.68 220 THR A O 1
ATOM 1428 N N . LYS A 1 214 ? 24.458 6.700 55.150 1.00 74.67 221 LYS A N 1
ATOM 1429 C CA . LYS A 1 214 ? 23.421 6.100 54.322 1.00 78.26 221 LYS A CA 1
ATOM 1430 C C . LYS A 1 214 ? 23.984 5.555 52.990 1.00 76.19 221 LYS A C 1
ATOM 1431 O O . LYS A 1 214 ? 23.532 4.524 52.501 1.00 78.69 221 LYS A O 1
ATOM 1437 N N . GLN A 1 215 ? 24.960 6.244 52.405 1.00 72.50 222 GLN A N 1
ATOM 1438 C CA . GLN A 1 215 ? 25.548 5.808 51.139 1.00 70.39 222 GLN A CA 1
ATOM 1439 C C . GLN A 1 215 ? 26.839 5.047 51.364 1.00 69.09 222 GLN A C 1
ATOM 1440 O O . GLN A 1 215 ? 27.499 4.654 50.405 1.00 66.66 222 GLN A O 1
ATOM 1446 N N . LYS A 1 216 ? 27.190 4.845 52.636 1.00 70.34 223 LYS A N 1
ATOM 1447 C CA . LYS A 1 216 ? 28.439 4.175 53.019 1.00 70.39 223 LYS A CA 1
ATOM 1448 C C . LYS A 1 216 ? 29.644 4.784 52.281 1.00 65.73 223 LYS A C 1
ATOM 1449 O O . LYS A 1 216 ? 30.452 4.088 51.695 1.00 66.25 223 LYS A O 1
ATOM 1463 N N . SER A 1 218 ? 33.057 7.000 52.618 1.00 55.12 225 SER A N 1
ATOM 1464 C CA . SER A 1 218 ? 34.058 7.492 53.559 1.00 53.76 225 SER A CA 1
ATOM 1465 C C . SER A 1 218 ? 34.194 9.001 53.390 1.00 51.23 225 SER A C 1
ATOM 1466 O O . SER A 1 218 ? 33.875 9.537 52.331 1.00 49.62 225 SER A O 1
ATOM 1469 N N . VAL A 1 219 ? 34.683 9.685 54.418 1.00 51.39 226 VAL A N 1
ATOM 1470 C CA . VAL A 1 219 ? 34.885 11.134 54.324 1.00 48.67 226 VAL A CA 1
ATOM 1471 C C . VAL A 1 219 ? 35.930 11.389 53.264 1.00 47.76 226 VAL A C 1
ATOM 1472 O O . VAL A 1 219 ? 35.799 12.282 52.439 1.00 48.04 226 VAL A O 1
ATOM 1476 N N . HIS A 1 220 ? 36.959 10.563 53.257 1.00 49.27 227 HIS A N 1
ATOM 1477 C CA . HIS A 1 220 ? 38.061 10.742 52.312 1.00 48.52 227 HIS A CA 1
ATOM 1478 C C . HIS A 1 220 ? 37.564 10.741 50.877 1.00 48.24 227 HIS A C 1
ATOM 1479 O O . HIS A 1 220 ? 37.918 11.616 50.114 1.00 48.05 227 HIS A O 1
ATOM 1486 N N . LYS A 1 221 ? 36.734 9.770 50.507 1.00 51.52 228 LYS A N 1
ATOM 1487 C CA . LYS A 1 221 ? 36.208 9.694 49.127 1.00 51.38 228 LYS A CA 1
ATOM 1488 C C . LYS A 1 221 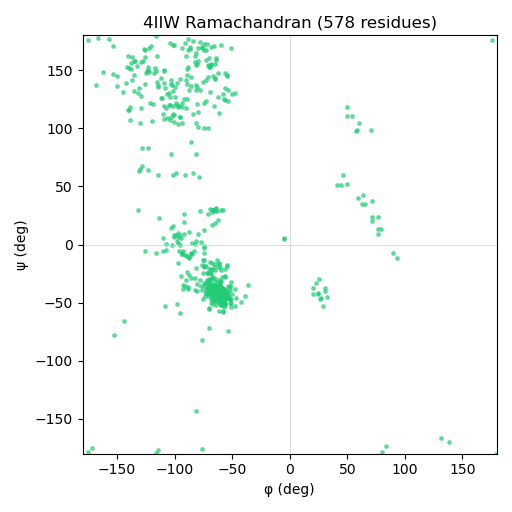? 35.237 10.824 48.844 1.00 50.43 228 LYS A C 1
ATOM 1489 O O . LYS A 1 221 ? 35.212 11.369 47.748 1.00 50.48 228 LYS A O 1
ATOM 1495 N N . PHE A 1 222 ? 34.451 11.181 49.846 1.00 50.86 229 PHE A N 1
ATOM 1496 C CA . PHE A 1 222 ? 33.529 12.287 49.734 1.00 50.69 229 PHE A CA 1
ATOM 1497 C C . PHE A 1 222 ? 34.293 13.533 49.348 1.00 49.93 229 PHE A C 1
ATOM 1498 O O . PHE A 1 222 ? 33.944 14.218 48.381 1.00 48.90 229 PHE A O 1
ATOM 1506 N N . LEU A 1 223 ? 35.352 13.823 50.095 1.00 49.64 230 LEU A N 1
ATOM 1507 C CA . LEU A 1 223 ? 36.160 15.008 49.805 1.00 49.33 230 LEU A CA 1
ATOM 1508 C C . LEU A 1 223 ? 36.927 14.874 48.499 1.00 48.93 230 LEU A C 1
ATOM 1509 O O . LEU A 1 223 ? 37.181 15.871 47.828 1.00 49.40 230 LEU A O 1
ATOM 1514 N N . THR A 1 224 ? 37.292 13.650 48.127 1.00 49.42 231 THR A N 1
ATOM 1515 C CA . THR A 1 224 ? 38.023 13.446 46.883 1.00 49.54 231 THR A CA 1
ATOM 1516 C C . THR A 1 224 ? 37.124 13.836 45.720 1.00 49.89 231 THR A C 1
ATOM 1517 O O . THR A 1 224 ? 37.508 14.617 44.870 1.00 49.86 231 THR A O 1
ATOM 1529 N N . SER A 1 226 ? 34.457 15.677 45.745 1.00 50.78 233 SER A N 1
ATOM 1530 C CA . SER A 1 226 ? 34.137 17.078 45.801 1.00 51.65 233 SER A CA 1
ATOM 1531 C C . SER A 1 226 ? 35.224 17.910 45.147 1.00 51.29 233 SER A C 1
ATOM 1532 O O . SER A 1 226 ? 34.926 18.886 44.455 1.00 51.36 233 SER A O 1
ATOM 1535 N N . SER A 1 227 ? 36.483 17.528 45.367 1.00 49.36 234 SER A N 1
ATOM 1536 C CA . SER A 1 227 ? 37.588 18.287 44.815 1.00 49.89 234 SER A CA 1
ATOM 1537 C C . SER A 1 227 ? 37.648 18.186 43.293 1.00 51.49 234 SER A C 1
ATOM 1538 O O . SER A 1 227 ? 37.924 19.186 42.610 1.00 49.79 234 SER A O 1
ATOM 1541 N N . ILE A 1 228 ? 37.380 17.005 42.739 1.00 52.32 235 ILE A N 1
ATOM 1542 C CA . ILE A 1 228 ? 37.439 16.917 41.278 1.00 54.36 235 ILE A CA 1
ATOM 1543 C C . ILE A 1 228 ? 36.269 17.708 40.684 1.00 56.14 235 ILE A C 1
ATOM 1544 O O . ILE A 1 228 ? 36.427 18.348 39.639 1.00 58.85 235 ILE A O 1
ATOM 1549 N N . ILE A 1 229 ? 35.129 17.714 41.375 1.00 55.31 236 ILE A N 1
ATOM 1550 C CA . ILE A 1 229 ? 33.986 18.517 40.936 1.00 56.46 236 ILE A CA 1
ATOM 1551 C C . ILE A 1 229 ? 34.369 20.000 41.043 1.00 57.75 236 ILE A C 1
ATOM 1552 O O . ILE A 1 229 ? 34.081 20.788 40.150 1.00 61.19 236 ILE A O 1
ATOM 1557 N N . GLU A 1 230 ? 35.044 20.366 42.130 1.00 56.69 237 GLU A N 1
ATOM 1558 C CA . GLU A 1 230 ? 35.450 21.751 42.369 1.00 57.36 237 GLU A CA 1
ATOM 1559 C C . GLU A 1 230 ? 36.380 22.295 41.282 1.00 58.96 237 GLU A C 1
ATOM 1560 O O . GLU A 1 230 ? 36.205 23.408 40.811 1.00 59.81 237 GLU A O 1
ATOM 1566 N N . LYS A 1 231 ? 37.365 21.502 40.885 1.00 58.91 238 LYS A N 1
ATOM 1567 C CA . LYS A 1 231 ? 38.326 21.954 39.894 1.00 61.33 238 LYS A CA 1
ATOM 1568 C C . LYS A 1 231 ? 37.808 22.007 38.449 1.00 65.31 238 LYS A C 1
ATOM 1569 O O . LYS A 1 231 ? 38.387 22.692 37.629 1.00 68.55 238 LYS A O 1
ATOM 1575 N N . GLU A 1 232 ? 36.725 21.303 38.145 1.00 67.75 239 GLU A N 1
ATOM 1576 C CA . GLU A 1 232 ? 36.137 21.326 36.796 1.00 72.25 239 GLU A CA 1
ATOM 1577 C C . GLU A 1 232 ? 35.060 22.381 36.679 1.00 75.69 239 GLU A C 1
ATOM 1578 O O . GLU A 1 232 ? 34.889 22.980 35.622 1.00 78.46 239 GLU A O 1
ATOM 1584 N N . ALA A 1 233 ? 34.327 22.585 37.770 1.00 76.78 240 ALA A N 1
ATOM 1585 C CA . ALA A 1 233 ? 33.219 23.536 37.816 1.00 81.36 240 ALA A CA 1
ATOM 1586 C C . ALA A 1 233 ? 33.616 24.940 37.364 1.00 86.11 240 ALA A C 1
ATOM 1587 O O . ALA A 1 233 ? 34.529 25.546 37.911 1.00 85.12 240 ALA A O 1
ATOM 1589 N N . THR A 1 234 ? 32.912 25.444 36.357 1.00 93.01 241 THR A N 1
ATOM 1590 C CA . THR A 1 234 ? 33.160 26.783 35.818 1.00 99.50 241 THR A CA 1
ATOM 1591 C C . THR A 1 234 ? 32.465 27.806 36.722 1.00 102.75 241 THR A C 1
ATOM 1592 O O . THR A 1 234 ? 32.419 27.623 37.940 1.00 100.60 241 THR A O 1
ATOM 1596 N N . GLU A 1 235 ? 31.915 28.870 36.138 1.00 109.44 242 GLU A N 1
ATOM 1597 C CA . GLU A 1 235 ? 31.252 29.905 36.923 1.00 113.12 242 GLU A CA 1
ATOM 1598 C C . GLU A 1 235 ? 29.871 29.402 37.367 1.00 112.59 242 GLU A C 1
ATOM 1599 O O . GLU A 1 235 ? 29.728 28.890 38.486 1.00 109.57 242 GLU A O 1
ATOM 1605 N N . ASN A 1 236 ? 28.879 29.507 36.474 1.00 115.88 243 ASN A N 1
ATOM 1606 C CA . ASN A 1 236 ? 27.489 29.114 36.783 1.00 116.14 243 ASN A CA 1
ATOM 1607 C C . ASN A 1 236 ? 27.086 27.685 36.350 1.00 113.51 243 ASN A C 1
ATOM 1608 O O . ASN A 1 236 ? 25.912 27.309 36.443 1.00 114.78 243 ASN A O 1
ATOM 1613 N N . VAL A 1 237 ? 28.059 26.893 35.902 1.00 109.94 244 VAL A N 1
ATOM 1614 C CA . VAL A 1 237 ? 27.812 25.507 35.482 1.00 107.09 244 VAL A CA 1
ATOM 1615 C C . VAL A 1 237 ? 27.144 24.672 36.587 1.00 102.37 244 VAL A C 1
ATOM 1616 O O . VAL A 1 237 ? 27.376 24.899 37.775 1.00 100.22 244 VAL A O 1
ATOM 1620 N N . ASP A 1 238 ? 26.311 23.715 36.193 1.00 100.13 245 ASP A N 1
ATOM 1621 C CA . ASP A 1 238 ? 25.633 22.870 37.166 1.00 96.72 245 ASP A CA 1
ATOM 1622 C C . ASP A 1 238 ? 26.592 21.777 37.653 1.00 90.33 245 ASP A C 1
ATOM 1623 O O . ASP A 1 238 ? 26.988 20.905 36.886 1.00 90.00 245 ASP A O 1
ATOM 1628 N N . ARG A 1 239 ? 26.950 21.830 38.933 1.00 84.85 246 ARG A N 1
ATOM 1629 C CA . ARG A 1 239 ? 27.890 20.870 39.526 1.00 79.03 246 ARG A CA 1
ATOM 1630 C C . ARG A 1 239 ? 27.329 19.470 39.682 1.00 75.85 246 ARG A C 1
ATOM 1631 O O . ARG A 1 239 ? 28.065 18.488 39.613 1.00 71.68 246 ARG A O 1
ATOM 1639 N N . LYS A 1 240 ? 26.022 19.386 39.894 1.00 76.11 247 LYS A N 1
ATOM 1640 C CA . LYS A 1 240 ? 25.354 18.104 40.059 1.00 74.88 247 LYS A CA 1
ATOM 1641 C C . LYS A 1 240 ? 25.389 17.275 38.773 1.00 74.52 247 LYS A C 1
ATOM 1642 O O . LYS A 1 240 ? 25.344 16.052 38.837 1.00 73.80 247 LYS A O 1
ATOM 1656 N N . ILE A 1 242 ? 28.012 17.563 36.492 1.00 70.28 249 ILE A N 1
ATOM 1657 C CA . ILE A 1 242 ? 29.408 17.161 36.433 1.00 67.69 249 ILE A CA 1
ATOM 1658 C C . ILE A 1 242 ? 29.573 15.930 37.331 1.00 63.59 249 ILE A C 1
ATOM 1659 O O . ILE A 1 242 ? 30.134 14.935 36.921 1.00 61.56 249 ILE A O 1
ATOM 1664 N N . ALA A 1 243 ? 29.030 15.997 38.538 1.00 62.85 250 ALA A N 1
ATOM 1665 C CA . ALA A 1 243 ? 29.100 14.879 39.466 1.00 60.99 250 ALA A CA 1
ATOM 1666 C C . ALA A 1 243 ? 28.519 13.635 38.824 1.00 62.65 250 ALA A C 1
ATOM 1667 O O . ALA A 1 243 ? 29.144 12.581 38.842 1.00 63.54 250 ALA A O 1
ATOM 1669 N N . SER A 1 244 ? 27.345 13.749 38.214 1.00 65.59 251 SER A N 1
ATOM 1670 C CA . SER A 1 244 ? 26.721 12.567 37.608 1.00 67.55 251 SER A CA 1
ATOM 1671 C C . SER A 1 244 ? 27.579 11.934 36.515 1.00 67.11 251 SER A C 1
ATOM 1672 O O . SER A 1 244 ? 27.542 10.722 36.337 1.00 68.49 251 SER A O 1
ATOM 1675 N N . VAL A 1 245 ? 28.352 12.743 35.792 1.00 66.49 252 VAL A N 1
ATOM 1676 C CA . VAL A 1 245 ? 29.212 12.208 34.741 1.00 66.23 252 VAL A CA 1
ATOM 1677 C C . VAL A 1 245 ? 30.329 11.381 35.383 1.00 63.45 252 VAL A C 1
ATOM 1678 O O . VAL A 1 245 ? 30.678 10.315 34.886 1.00 62.06 252 VAL A O 1
ATOM 1682 N N . PHE A 1 246 ? 30.884 11.861 36.491 1.00 61.21 253 PHE A N 1
ATOM 1683 C CA . PHE A 1 246 ? 31.936 11.102 37.155 1.00 60.45 253 PHE A CA 1
ATOM 1684 C C . PHE A 1 246 ? 31.399 9.822 37.800 1.00 60.79 253 PHE A C 1
ATOM 1685 O O . PHE A 1 246 ? 32.074 8.789 37.795 1.00 60.89 253 PHE A O 1
ATOM 1693 N N . TYR A 1 247 ? 30.193 9.870 38.347 1.00 61.23 254 TYR A N 1
ATOM 1694 C CA . TYR A 1 247 ? 29.633 8.659 38.943 1.00 61.13 254 TYR A CA 1
ATOM 1695 C C . TYR A 1 247 ? 29.281 7.671 37.862 1.00 62.33 254 TYR A C 1
ATOM 1696 O O . TYR A 1 247 ? 29.525 6.473 38.020 1.00 63.50 254 TYR A O 1
ATOM 1705 N N . ASN A 1 248 ? 28.713 8.169 36.763 1.00 63.06 255 ASN A N 1
ATOM 1706 C CA . ASN A 1 248 ? 28.370 7.307 35.634 1.00 64.89 255 ASN A CA 1
ATOM 1707 C C . ASN A 1 248 ? 29.610 6.593 35.121 1.00 64.95 255 ASN A C 1
ATOM 1708 O O . ASN A 1 248 ? 29.539 5.416 34.792 1.00 67.89 255 ASN A O 1
ATOM 1713 N N . ARG A 1 249 ? 30.737 7.307 35.047 1.00 63.10 256 ARG A N 1
ATOM 1714 C CA . ARG A 1 249 ? 31.984 6.724 34.543 1.00 63.38 256 ARG A CA 1
ATOM 1715 C C . ARG A 1 249 ? 32.528 5.688 35.503 1.00 61.54 256 ARG A C 1
ATOM 1716 O O . ARG A 1 249 ? 32.999 4.632 35.072 1.00 62.69 256 ARG A O 1
ATOM 1724 N N . LEU A 1 250 ? 32.455 5.970 36.802 1.00 59.30 257 LEU A N 1
ATOM 1725 C CA . LEU A 1 250 ? 32.896 4.990 37.791 1.00 57.88 257 LEU A CA 1
ATOM 1726 C C . LEU A 1 250 ? 32.096 3.706 37.614 1.00 59.89 257 LEU A C 1
ATOM 1727 O O . LEU A 1 250 ? 32.666 2.611 37.579 1.00 60.31 257 LEU A O 1
ATOM 1732 N N . ALA A 1 251 ? 30.781 3.863 37.472 1.00 59.77 258 ALA A N 1
ATOM 1733 C CA . ALA A 1 251 ? 29.870 2.723 37.402 1.00 62.55 258 ALA A CA 1
ATOM 1734 C C . ALA A 1 251 ? 30.085 1.819 36.185 1.00 65.16 258 ALA A C 1
ATOM 1735 O O . ALA A 1 251 ? 29.831 0.625 36.258 1.00 67.13 258 ALA A O 1
ATOM 1737 N N . LYS A 1 252 ? 30.567 2.402 35.091 1.00 66.50 259 LYS A N 1
ATOM 1738 C CA . LYS A 1 252 ? 30.816 1.691 33.842 1.00 69.95 259 LYS A CA 1
ATOM 1739 C C . LYS A 1 252 ? 32.313 1.410 33.668 1.00 69.30 259 LYS A C 1
ATOM 1740 O O . LYS A 1 252 ? 32.758 1.070 32.577 1.00 72.51 259 LYS A O 1
ATOM 1746 N N . ASP A 1 253 ? 33.084 1.558 34.739 1.00 67.13 260 ASP A N 1
ATOM 1747 C CA . ASP A 1 253 ? 34.541 1.318 34.727 1.00 67.62 260 ASP A CA 1
ATOM 1748 C C . ASP A 1 253 ? 35.321 2.164 33.703 1.00 67.44 260 ASP A C 1
ATOM 1749 O O . ASP A 1 253 ? 36.305 1.716 33.121 1.00 69.22 260 ASP A O 1
ATOM 1762 N N . ARG A 1 255 ? 37.612 5.534 32.963 1.00 63.86 262 ARG A N 1
ATOM 1763 C CA . ARG A 1 255 ? 38.495 6.415 33.698 1.00 61.87 262 ARG A CA 1
ATOM 1764 C C . ARG A 1 255 ? 37.903 7.809 33.699 1.00 60.60 262 ARG A C 1
ATOM 1765 O O . ARG A 1 255 ? 37.262 8.203 32.737 1.00 62.10 262 ARG A O 1
ATOM 1773 N N . LEU A 1 256 ? 38.127 8.555 34.778 1.00 58.05 263 LEU A N 1
ATOM 1774 C CA . LEU A 1 256 ? 37.555 9.902 34.916 1.00 57.10 263 LEU A CA 1
ATOM 1775 C C . LEU A 1 256 ? 38.161 10.927 33.952 1.00 57.68 263 LEU A C 1
ATOM 1776 O O . LEU A 1 256 ? 37.536 11.923 33.649 1.00 58.59 263 LEU A O 1
ATOM 1781 N N . GLN A 1 257 ? 39.382 10.680 33.500 1.00 59.06 264 GLN A N 1
ATOM 1782 C CA . GLN A 1 257 ? 40.064 11.538 32.521 1.00 62.04 264 GLN A CA 1
ATOM 1783 C C . GLN A 1 257 ? 39.846 13.020 32.776 1.00 62.59 264 GLN A C 1
ATOM 1784 O O . GLN A 1 257 ? 39.465 13.754 31.882 1.00 65.24 264 GLN A O 1
ATOM 1790 N N . THR A 1 258 ? 40.104 13.437 34.008 1.00 61.76 265 THR A N 1
ATOM 1791 C CA . THR A 1 258 ? 39.923 14.816 34.424 1.00 62.85 265 THR A CA 1
ATOM 1792 C C . THR A 1 258 ? 41.276 15.513 34.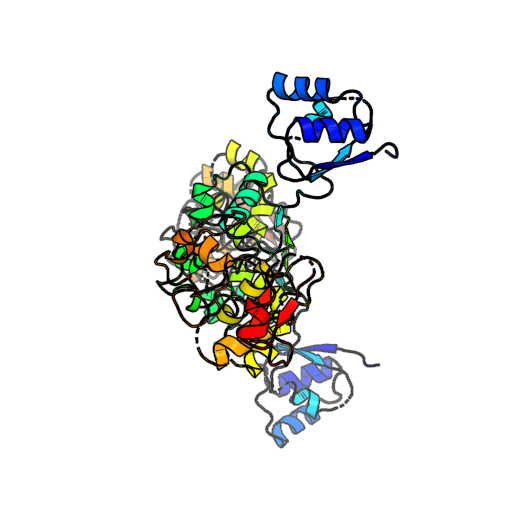606 1.00 63.55 265 THR A C 1
ATOM 1793 O O . THR A 1 258 ? 42.080 15.132 35.466 1.00 60.83 265 THR A O 1
ATOM 1797 N N . ASP A 1 259 ? 41.491 16.553 33.795 1.00 66.52 266 ASP A N 1
ATOM 1798 C CA . ASP A 1 259 ? 42.752 17.320 33.760 1.00 67.42 266 ASP A CA 1
ATOM 1799 C C . ASP A 1 259 ? 43.290 17.871 35.083 1.00 64.14 266 ASP A C 1
ATOM 1800 O O . A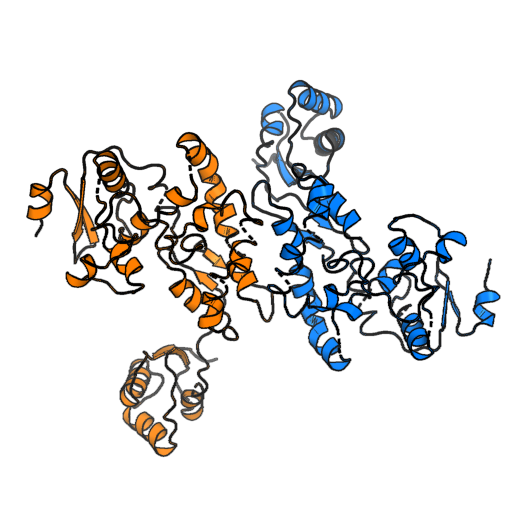SP A 1 259 ? 44.476 17.734 35.369 1.00 64.31 266 ASP A O 1
ATOM 1805 N N . PRO A 1 260 ? 42.440 18.503 35.892 1.00 61.87 267 PRO A N 1
ATOM 1806 C CA . PRO A 1 260 ? 43.038 19.008 37.123 1.00 60.60 267 PRO A CA 1
ATOM 1807 C C . PRO A 1 260 ? 43.758 17.951 37.975 1.00 59.04 267 PRO A C 1
ATOM 1808 O O . PRO A 1 260 ? 44.616 18.311 38.777 1.00 60.16 267 PRO A O 1
ATOM 1812 N N . THR A 1 261 ? 43.452 16.668 37.798 1.00 57.42 268 THR A N 1
ATOM 1813 C CA . THR A 1 261 ? 44.171 15.650 38.564 1.00 56.52 268 THR A CA 1
ATOM 1814 C C . THR A 1 261 ? 45.594 15.458 38.002 1.00 58.40 268 THR A C 1
ATOM 1815 O O . THR A 1 261 ? 46.541 15.232 38.759 1.00 58.80 268 THR A O 1
ATOM 1819 N N . VAL A 1 262 ? 45.742 15.566 36.688 1.00 59.52 269 VAL A N 1
ATOM 1820 C CA . VAL A 1 262 ? 47.054 15.448 36.075 1.00 61.83 269 VAL A CA 1
ATOM 1821 C C . VAL A 1 262 ? 47.907 16.628 36.529 1.00 63.31 269 VAL A C 1
ATOM 1822 O O . VAL A 1 262 ? 49.044 16.453 36.959 1.00 64.00 269 VAL A O 1
ATOM 1826 N N . LEU A 1 263 ? 47.345 17.833 36.431 1.00 64.75 270 LEU A N 1
ATOM 1827 C CA . LEU A 1 263 ? 48.020 19.054 36.894 1.00 65.71 270 LEU A CA 1
ATOM 1828 C C . LEU A 1 263 ? 48.446 18.897 38.359 1.00 64.13 270 LEU A C 1
ATOM 1829 O O . LEU A 1 263 ? 49.557 19.273 38.740 1.00 64.69 270 LEU A O 1
ATOM 1834 N N . TYR A 1 264 ? 47.558 18.335 39.178 1.00 62.69 271 TYR A N 1
ATOM 1835 C CA . TYR A 1 264 ? 47.877 18.106 40.570 1.00 61.51 271 TYR A CA 1
ATOM 1836 C C . TYR A 1 264 ? 49.066 17.150 40.687 1.00 63.06 271 TYR A C 1
ATOM 1837 O O . TYR A 1 264 ? 49.980 17.418 41.450 1.00 63.34 271 TYR A O 1
ATOM 1846 N N . ALA A 1 265 ? 49.054 16.044 39.934 1.00 62.97 272 ALA A N 1
ATOM 1847 C CA . ALA A 1 265 ? 50.156 15.053 39.993 1.00 64.87 272 ALA A CA 1
ATOM 1848 C C . ALA A 1 265 ? 51.494 15.712 39.667 1.00 68.71 272 ALA A C 1
ATOM 1849 O O . ALA A 1 265 ? 52.494 15.471 40.339 1.00 69.99 272 ALA A O 1
ATOM 1851 N N . LEU A 1 266 ? 51.497 16.564 38.648 1.00 72.00 273 LEU A N 1
ATOM 1852 C CA . LEU A 1 266 ? 52.688 17.320 38.274 1.00 76.25 273 LEU A CA 1
ATOM 1853 C C . LEU A 1 266 ? 52.981 18.461 39.251 1.00 78.50 273 LEU A C 1
ATOM 1854 O O . LEU A 1 266 ? 53.966 19.160 39.101 1.00 80.52 273 LEU A O 1
ATOM 1859 N N . GLY A 1 267 ? 52.108 18.647 40.241 1.00 79.39 274 GLY A N 1
ATOM 1860 C CA . GLY A 1 267 ? 52.271 19.672 41.272 1.00 81.56 274 GLY A CA 1
ATOM 1861 C C . GLY A 1 267 ? 52.356 21.094 40.755 1.00 86.84 274 GLY A C 1
ATOM 1862 O O . GLY A 1 267 ? 53.150 21.890 41.258 1.00 89.14 274 GLY A O 1
ATOM 1863 N N . GLU A 1 268 ? 51.546 21.429 39.757 1.00 89.91 275 GLU A N 1
ATOM 1864 C CA . GLU A 1 268 ? 51.577 22.780 39.212 1.00 95.61 275 GLU A CA 1
ATOM 1865 C C . GLU A 1 268 ? 50.185 23.375 38.990 1.00 96.62 275 GLU A C 1
ATOM 1866 O O . GLU A 1 268 ? 49.232 22.667 38.662 1.00 93.90 275 GLU A O 1
ATOM 1872 N N . HIS A 1 269 ? 50.100 24.690 39.193 1.00 101.51 276 HIS A N 1
ATOM 1873 C CA . HIS A 1 269 ? 48.867 25.469 39.056 1.00 103.52 276 HIS A CA 1
ATOM 1874 C C . HIS A 1 269 ? 48.865 26.213 37.708 1.00 107.68 276 HIS A C 1
ATOM 1875 O O . HIS A 1 269 ? 48.817 27.445 37.663 1.00 111.65 276 HIS A O 1
ATOM 1882 N N . LYS A 1 270 ? 48.938 25.456 36.613 1.00 107.56 277 LYS A N 1
ATOM 1883 C CA . LYS A 1 270 ? 48.953 26.037 35.260 1.00 111.33 277 LYS A CA 1
ATOM 1884 C C . LYS A 1 270 ? 47.607 25.955 34.537 1.00 110.25 277 LYS A C 1
ATOM 1885 O O . LYS A 1 270 ? 46.664 25.318 35.004 1.00 106.23 277 LYS A O 1
ATOM 1891 N N . SER A 1 271 ? 47.549 26.629 33.393 1.00 114.56 278 SER A N 1
ATOM 1892 C CA . SER A 1 271 ? 46.348 26.722 32.564 1.00 115.19 278 SER A CA 1
ATOM 1893 C C . SER A 1 271 ? 45.985 25.402 31.872 1.00 112.79 278 SER A C 1
ATOM 1894 O O . SER A 1 271 ? 45.011 24.754 32.248 1.00 109.15 278 SER A O 1
ATOM 1897 N N . LYS A 1 272 ? 46.783 25.012 30.870 1.00 115.10 279 LYS A N 1
ATOM 1898 C CA . LYS A 1 272 ? 46.520 23.819 30.051 1.00 113.79 279 LYS A CA 1
ATOM 1899 C C . LYS A 1 272 ? 47.346 22.596 30.428 1.00 110.62 279 LYS A C 1
ATOM 1900 O O . LYS A 1 272 ? 48.264 22.667 31.251 1.00 109.91 279 LYS A O 1
ATOM 1906 N N . THR A 1 273 ? 46.993 21.471 29.808 1.00 108.95 280 THR A N 1
ATOM 1907 C CA . THR A 1 273 ? 47.702 20.218 30.002 1.00 106.39 280 THR A CA 1
ATOM 1908 C C . THR A 1 273 ? 48.044 19.656 28.619 1.00 109.25 280 THR A C 1
ATOM 1909 O O . THR A 1 273 ? 47.157 19.368 27.810 1.00 110.08 280 THR A O 1
ATOM 1913 N N . THR A 1 274 ? 49.339 19.539 28.344 1.00 110.79 281 THR A N 1
ATOM 1914 C CA . THR A 1 274 ? 49.823 18.989 27.083 1.00 113.82 281 THR A CA 1
ATOM 1915 C C . THR A 1 274 ? 49.689 17.460 27.073 1.00 111.19 281 THR A C 1
ATOM 1916 O O . THR A 1 274 ? 49.407 16.847 28.104 1.00 107.48 281 THR A O 1
ATOM 1920 N N . TYR A 1 275 ? 49.891 16.849 25.911 1.00 113.84 282 TYR A N 1
ATOM 1921 C CA . TYR A 1 275 ? 49.776 15.391 25.772 1.00 112.25 282 TYR A CA 1
ATOM 1922 C C . TYR A 1 275 ? 50.831 14.657 26.580 1.00 109.36 282 TYR A C 1
ATOM 1923 O O . TYR A 1 275 ? 50.574 13.572 27.102 1.00 106.59 282 TYR A O 1
ATOM 1932 N N . LYS A 1 276 ? 52.019 15.248 26.677 1.00 110.12 283 LYS A N 1
ATOM 1933 C CA . LYS A 1 276 ? 53.107 14.656 27.452 1.00 108.31 283 LYS A CA 1
ATOM 1934 C C . LYS A 1 276 ? 52.754 14.641 28.942 1.00 102.16 283 LYS A C 1
ATOM 1935 O O . LYS A 1 276 ? 53.228 13.783 29.686 1.00 100.28 283 LYS A O 1
ATOM 1941 N N . ASP A 1 277 ? 51.918 15.590 29.364 1.00 98.83 284 ASP A N 1
ATOM 1942 C CA . ASP A 1 277 ? 51.441 15.642 30.745 1.00 93.72 284 ASP A CA 1
ATOM 1943 C C . ASP A 1 277 ? 50.491 14.484 31.029 1.00 89.54 284 ASP A C 1
ATOM 1944 O O . ASP A 1 277 ? 50.500 13.929 32.120 1.00 85.62 284 ASP A O 1
ATOM 1949 N N . LEU A 1 278 ? 49.678 14.119 30.041 1.00 89.89 285 LEU A N 1
ATOM 1950 C CA . LEU A 1 278 ? 48.739 13.008 30.194 1.00 87.36 285 LEU A CA 1
ATOM 1951 C C . LEU A 1 278 ? 49.442 11.678 30.458 1.00 87.22 285 LEU A C 1
ATOM 1952 O O . LEU A 1 278 ? 48.806 10.727 30.892 1.00 85.57 285 LEU A O 1
ATOM 1957 N N . GLU A 1 279 ? 50.747 11.611 30.203 1.00 89.68 286 GLU A N 1
ATOM 1958 C CA . GLU A 1 279 ? 51.508 10.396 30.470 1.00 90.33 286 GLU A CA 1
ATOM 1959 C C . GLU A 1 279 ? 52.242 10.417 31.822 1.00 87.51 286 GLU A C 1
ATOM 1960 O O . GLU A 1 279 ? 53.045 9.526 32.098 1.00 88.61 286 GLU A O 1
ATOM 1966 N N . VAL A 1 280 ? 51.967 11.405 32.675 1.00 84.44 287 VAL A N 1
ATOM 1967 C CA . VAL A 1 280 ? 52.627 11.456 33.990 1.00 81.99 287 VAL A CA 1
ATOM 1968 C C . VAL A 1 280 ? 52.348 10.174 34.758 1.00 80.07 287 VAL A C 1
ATOM 1969 O O . VAL A 1 280 ? 51.199 9.748 34.875 1.00 77.94 287 VAL A O 1
ATOM 1973 N N . ASP A 1 281 ? 53.408 9.562 35.271 1.00 80.88 288 ASP A N 1
ATOM 1974 C CA . ASP A 1 281 ? 53.298 8.317 36.013 1.00 79.71 288 ASP A CA 1
ATOM 1975 C C . ASP A 1 281 ? 53.001 8.621 37.481 1.00 75.21 288 ASP A C 1
ATOM 1976 O O . ASP A 1 281 ? 53.917 8.752 38.295 1.00 76.44 288 ASP A O 1
ATOM 1981 N N . SER A 1 282 ? 51.713 8.735 37.802 1.00 70.62 289 SER A N 1
ATOM 1982 C CA . SER A 1 282 ? 51.240 9.029 39.162 1.00 65.86 289 SER A CA 1
ATOM 1983 C C . SER A 1 282 ? 49.880 8.386 39.377 1.00 63.43 289 SER A C 1
ATOM 1984 O O . SER A 1 282 ? 49.075 8.319 38.453 1.00 63.48 289 SER A O 1
ATOM 1987 N N . PRO A 1 283 ? 49.614 7.909 40.597 1.00 61.36 290 PRO A N 1
ATOM 1988 C CA . PRO A 1 283 ? 48.298 7.330 40.874 1.00 59.99 290 PRO A CA 1
ATOM 1989 C C . PRO A 1 283 ? 47.154 8.366 40.793 1.00 59.17 290 PRO A C 1
ATOM 1990 O O . PRO A 1 283 ? 45.990 7.986 40.670 1.00 58.95 290 PRO A O 1
ATOM 1994 N N . TYR A 1 284 ? 47.494 9.654 40.890 1.00 58.35 291 TYR A N 1
ATOM 1995 C CA . TYR A 1 284 ? 46.521 10.734 40.748 1.00 56.80 291 TYR A CA 1
ATOM 1996 C C . TYR A 1 284 ? 46.131 10.938 39.291 1.00 58.23 291 TYR A C 1
ATOM 1997 O O . TYR A 1 284 ? 45.146 11.622 38.997 1.00 59.36 291 TYR A O 1
ATOM 2006 N N . ASN A 1 285 ? 46.882 10.344 38.370 1.00 59.73 292 ASN A N 1
ATOM 2007 C CA . ASN A 1 285 ? 46.594 10.507 36.955 1.00 61.47 292 ASN A CA 1
ATOM 2008 C C . ASN A 1 285 ? 45.362 9.695 36.537 1.00 61.16 292 ASN A C 1
ATOM 2009 O O . ASN A 1 285 ? 45.447 8.493 36.318 1.00 62.15 292 ASN A O 1
ATOM 2014 N N . THR A 1 286 ? 44.218 10.365 36.427 1.00 61.05 293 THR A N 1
ATOM 2015 C CA . THR A 1 286 ? 42.959 9.696 36.064 1.00 60.71 293 THR A CA 1
ATOM 2016 C C . THR A 1 286 ? 42.832 9.430 34.564 1.00 63.96 293 THR A C 1
ATOM 2017 O O . THR A 1 286 ? 41.757 9.069 34.086 1.00 64.76 293 THR A O 1
ATOM 2021 N N . TYR A 1 287 ? 43.908 9.644 33.814 1.00 65.19 294 TYR A N 1
ATOM 2022 C CA . TYR A 1 287 ? 43.909 9.266 32.415 1.00 68.75 294 TYR A CA 1
ATOM 2023 C C . TYR A 1 287 ? 44.528 7.887 32.316 1.00 69.88 294 TYR A C 1
ATOM 2024 O O . TYR A 1 287 ? 44.217 7.153 31.389 1.00 72.01 294 TYR A O 1
ATOM 2033 N N . LYS A 1 288 ? 45.409 7.529 33.251 1.00 69.04 295 LYS A N 1
ATOM 2034 C CA . LYS A 1 288 ? 46.022 6.209 33.191 1.00 72.31 295 LYS A CA 1
ATOM 2035 C C . LYS A 1 288 ? 45.562 5.241 34.314 1.00 69.89 295 LYS A C 1
ATOM 2036 O O . LYS A 1 288 ? 45.909 4.062 34.290 1.00 71.99 295 LYS A O 1
ATOM 2042 N N . ASN A 1 289 ? 44.763 5.726 35.259 1.00 66.29 296 ASN A N 1
ATOM 2043 C CA . ASN A 1 289 ? 44.239 4.879 36.343 1.00 65.60 296 ASN A CA 1
ATOM 2044 C C . ASN A 1 289 ? 42.722 4.943 36.434 1.00 65.17 296 ASN A C 1
ATOM 2045 O O . ASN A 1 289 ? 42.145 6.027 36.307 1.00 65.25 296 ASN A O 1
ATOM 2050 N N . ASN A 1 290 ? 42.074 3.801 36.656 1.00 65.59 297 ASN A N 1
ATOM 2051 C CA . ASN A 1 290 ? 40.626 3.792 36.829 1.00 65.55 297 ASN A CA 1
ATOM 2052 C C . ASN A 1 290 ? 40.277 4.231 38.253 1.00 62.77 297 ASN A C 1
ATOM 2053 O O . ASN A 1 290 ? 41.112 4.162 39.157 1.00 61.72 297 ASN A O 1
ATOM 2058 N N . GLY A 1 291 ? 39.049 4.699 38.440 1.00 61.53 298 GLY A N 1
ATOM 2059 C CA . GLY A 1 291 ? 38.571 5.108 39.756 1.00 59.94 298 GLY A CA 1
ATOM 2060 C C . GLY A 1 291 ? 38.999 6.490 40.230 1.00 57.67 298 GLY A C 1
ATOM 2061 O O . GLY A 1 291 ? 39.660 7.246 39.510 1.00 58.26 298 GLY A O 1
ATOM 2062 N N . LEU A 1 292 ? 38.588 6.836 41.440 1.00 55.59 299 LEU A N 1
ATOM 2063 C CA . LEU A 1 292 ? 38.975 8.103 42.004 1.00 54.42 299 LEU A CA 1
ATOM 2064 C C . LEU A 1 292 ? 40.467 8.069 42.307 1.00 54.86 299 LEU A C 1
ATOM 2065 O O . LEU A 1 292 ? 41.037 7.008 42.535 1.00 55.61 299 LEU A O 1
ATOM 2070 N N . PRO A 1 293 ? 41.107 9.236 42.291 1.00 54.65 300 PRO A N 1
ATOM 2071 C CA . PRO A 1 293 ? 42.497 9.299 42.683 1.00 55.48 300 PRO A CA 1
ATOM 2072 C C . PRO A 1 293 ? 42.601 8.953 44.177 1.00 56.38 300 PRO A C 1
ATOM 2073 O O . PRO A 1 293 ? 41.568 8.873 44.860 1.00 56.00 300 PRO A O 1
ATOM 2077 N N . PRO A 1 294 ? 43.832 8.773 44.696 1.00 57.23 301 PRO A N 1
ATOM 2078 C CA . PRO A 1 294 ? 44.038 8.355 46.100 1.00 57.00 301 PRO A CA 1
ATOM 2079 C C . PRO A 1 294 ? 43.498 9.316 47.165 1.00 55.03 301 PRO A C 1
ATOM 2080 O O . PRO A 1 294 ? 43.363 8.939 48.339 1.00 54.52 301 PRO A O 1
ATOM 2084 N N . GLY A 1 295 ? 43.220 10.549 46.761 1.00 53.22 302 GLY A N 1
ATOM 2085 C CA . GLY A 1 295 ? 42.693 11.547 47.666 1.00 52.22 302 GLY A CA 1
ATOM 2086 C C . GLY A 1 295 ? 42.345 12.823 46.947 1.00 51.50 302 GLY A C 1
ATOM 2087 O O . GLY A 1 295 ? 42.518 12.921 45.737 1.00 53.05 302 GLY A O 1
ATOM 2088 N N . PRO A 1 296 ? 41.868 13.831 47.688 1.00 51.10 303 PRO A N 1
ATOM 2089 C CA . PRO A 1 296 ? 41.506 15.102 47.060 1.00 50.36 303 PRO A CA 1
ATOM 2090 C C . PRO A 1 296 ? 42.704 15.806 46.466 1.00 49.72 303 PRO A C 1
ATOM 2091 O O . PRO A 1 296 ? 43.832 15.586 46.904 1.00 49.79 303 PRO A O 1
ATOM 2095 N N . ILE A 1 297 ? 42.440 16.647 45.479 1.00 49.19 304 ILE A N 1
ATOM 2096 C CA . ILE A 1 297 ? 43.463 17.434 44.826 1.00 49.43 304 ILE A CA 1
ATOM 2097 C C . ILE A 1 297 ? 43.323 18.925 45.247 1.00 50.35 304 ILE A C 1
ATOM 2098 O O . ILE A 1 297 ? 44.085 19.778 44.797 1.00 51.20 304 ILE A O 1
ATOM 2103 N N . SER A 1 298 ? 42.336 19.223 46.099 1.00 48.95 305 SER A N 1
ATOM 2104 C CA . SER A 1 298 ? 42.113 20.577 46.629 1.00 49.92 305 SER A CA 1
ATOM 2105 C C . SER A 1 298 ? 41.002 20.542 47.658 1.00 49.02 305 SER A C 1
ATOM 2106 O O . SER A 1 298 ? 40.398 19.502 47.851 1.00 47.68 305 SER A O 1
ATOM 2109 N N . ASN A 1 299 ? 40.727 21.682 48.308 1.00 50.46 306 ASN A N 1
ATOM 2110 C CA . ASN A 1 299 ? 39.576 21.770 49.223 1.00 50.21 306 ASN A CA 1
ATOM 2111 C C . ASN A 1 299 ? 38.360 22.148 48.389 1.00 50.91 306 ASN A C 1
ATOM 2112 O O . ASN A 1 299 ? 38.523 22.531 47.249 1.00 52.00 306 ASN A O 1
ATOM 2117 N N . SER A 1 300 ? 37.153 22.048 48.948 1.00 53.48 307 SER A N 1
ATOM 2118 C CA . SER A 1 300 ? 35.916 22.281 48.180 1.00 54.67 307 SER A CA 1
ATOM 2119 C C . SER A 1 300 ? 34.903 23.196 48.845 1.00 57.77 307 SER A C 1
ATOM 2120 O O . SER A 1 300 ? 34.846 23.311 50.071 1.00 60.05 307 SER A O 1
ATOM 2123 N N . GLY A 1 301 ? 34.087 23.834 48.009 1.00 60.23 308 GLY A N 1
ATOM 2124 C CA . GLY A 1 301 ? 33.012 24.697 48.461 1.00 62.76 308 GLY A CA 1
ATOM 2125 C C . GLY A 1 301 ? 31.804 23.840 48.770 1.00 62.88 308 GLY A C 1
ATOM 2126 O O . GLY A 1 301 ? 31.806 22.627 48.531 1.00 61.30 308 GLY A O 1
ATOM 2127 N N . ASP A 1 302 ? 30.763 24.465 49.292 1.00 65.94 309 ASP A N 1
ATOM 2128 C CA . ASP A 1 302 ? 29.556 23.742 49.674 1.00 67.71 309 ASP A CA 1
ATOM 2129 C C . ASP A 1 302 ? 28.767 23.213 48.495 1.00 66.38 309 ASP A C 1
ATOM 2130 O O . ASP A 1 302 ? 28.196 22.136 48.596 1.00 65.20 309 ASP A O 1
ATOM 2135 N N . SER A 1 303 ? 28.741 23.941 47.380 1.00 66.39 310 SER A N 1
ATOM 2136 C CA . SER A 1 303 ? 28.012 23.455 46.221 1.00 66.12 310 SER A CA 1
ATOM 2137 C C . SER A 1 303 ? 28.692 22.201 45.688 1.00 62.21 310 SER A C 1
ATOM 2138 O O . SER A 1 303 ? 28.020 21.245 45.329 1.00 62.87 310 SER A O 1
ATOM 2141 N N . SER A 1 304 ? 30.018 22.185 45.653 1.00 59.92 311 SER A N 1
ATOM 2142 C CA . SER A 1 304 ? 30.730 20.988 45.205 1.00 57.46 311 SER A CA 1
ATOM 2143 C C . SER A 1 304 ? 30.495 19.837 46.169 1.00 55.47 311 SER A C 1
ATOM 2144 O O . SER A 1 304 ? 30.501 18.688 45.766 1.00 54.79 311 SER A O 1
ATOM 2155 N N . GLU A 1 306 ? 27.683 19.442 48.068 1.00 60.86 313 GLU A N 1
ATOM 2156 C CA . GLU A 1 306 ? 26.307 19.058 47.869 1.00 64.29 313 GLU A CA 1
ATOM 2157 C C . GLU A 1 306 ? 26.262 18.203 46.593 1.00 63.68 313 GLU A C 1
ATOM 2158 O O . GLU A 1 306 ? 25.572 17.175 46.522 1.00 63.54 313 GLU A O 1
ATOM 2164 N N . ALA A 1 307 ? 27.018 18.644 45.589 1.00 61.67 314 ALA A N 1
ATOM 2165 C CA . ALA A 1 307 ? 27.092 17.956 44.318 1.00 60.64 314 ALA A CA 1
ATOM 2166 C C . ALA A 1 307 ? 27.582 16.512 44.477 1.00 59.23 314 ALA A C 1
ATOM 2167 O O . ALA A 1 307 ? 27.015 15.594 43.887 1.00 60.94 314 ALA A O 1
ATOM 2169 N N . ALA A 1 308 ? 28.630 16.316 45.272 1.00 56.58 315 ALA A N 1
ATOM 2170 C CA . ALA A 1 308 ? 29.202 14.983 45.479 1.00 55.53 315 ALA A CA 1
ATOM 2171 C C . ALA A 1 308 ? 28.205 14.021 46.141 1.00 56.96 315 ALA A C 1
ATOM 2172 O O . ALA A 1 308 ? 28.093 12.866 45.729 1.00 56.36 315 ALA A O 1
ATOM 2174 N N . LEU A 1 309 ? 27.486 14.504 47.158 1.00 58.21 316 LEU A N 1
ATOM 2175 C CA . LEU A 1 309 ? 26.519 13.682 47.875 1.00 60.77 316 LEU A CA 1
ATOM 2176 C C . LEU A 1 309 ? 25.183 13.531 47.177 1.00 63.23 316 LEU A C 1
ATOM 2177 O O . LEU A 1 309 ? 24.558 12.486 47.286 1.00 65.32 316 LEU A O 1
ATOM 2182 N N . TYR A 1 310 ? 24.741 14.566 46.472 1.00 64.26 317 TYR A N 1
ATOM 2183 C CA . TYR A 1 310 ? 23.449 14.530 45.787 1.00 66.88 317 TYR A CA 1
ATOM 2184 C C . TYR A 1 310 ? 23.576 14.793 44.291 1.00 67.56 317 TYR A C 1
ATOM 2185 O O . TYR A 1 310 ? 23.068 15.796 43.781 1.00 68.56 317 TYR A O 1
ATOM 2194 N N . PRO A 1 311 ? 24.257 13.890 43.579 1.00 67.34 318 PRO A N 1
ATOM 2195 C CA . PRO A 1 311 ? 24.405 14.018 42.145 1.00 68.89 318 PRO A CA 1
ATOM 2196 C C . PRO A 1 311 ? 23.088 13.922 41.395 1.00 73.16 318 PRO A C 1
ATOM 2197 O O . PRO A 1 311 ? 22.100 13.390 41.902 1.00 74.66 318 PRO A O 1
ATOM 2201 N N . GLU A 1 312 ? 23.107 14.423 40.172 1.00 75.65 319 GLU A N 1
ATOM 2202 C CA . GLU A 1 312 ? 21.947 14.422 39.317 1.00 80.76 319 GLU A CA 1
ATOM 2203 C C . GLU A 1 312 ? 21.881 13.032 38.706 1.00 81.54 319 GLU A C 1
ATOM 2204 O O . GLU A 1 312 ? 22.901 12.352 38.620 1.00 80.20 319 GLU A O 1
ATOM 2210 N N . LYS A 1 313 ? 20.692 12.588 38.313 1.00 85.26 320 LYS A N 1
ATOM 2211 C CA . LYS A 1 313 ? 20.555 11.297 37.625 1.00 87.46 320 LYS A CA 1
ATOM 2212 C C . LYS A 1 313 ? 20.518 11.555 36.123 1.00 88.80 320 LYS A C 1
ATOM 2213 O O . LYS A 1 313 ? 19.613 12.239 35.632 1.00 91.39 320 LYS A O 1
ATOM 2219 N N . SER A 1 314 ? 21.492 11.011 35.396 1.00 86.57 321 SER A N 1
ATOM 2220 C CA . SER A 1 314 ? 21.550 11.200 33.947 1.00 88.78 321 SER A CA 1
ATOM 2221 C C . SER A 1 314 ? 22.348 10.098 33.278 1.00 88.95 321 SER A C 1
ATOM 2222 O O . SER A 1 314 ? 22.905 9.237 33.947 1.00 87.57 321 SER A O 1
ATOM 2225 N N . ASP A 1 315 ? 22.400 10.137 31.950 1.00 92.02 322 ASP A N 1
ATOM 2226 C CA . ASP A 1 315 ? 23.175 9.176 31.166 1.00 92.85 322 ASP A CA 1
ATOM 2227 C C . ASP A 1 315 ? 24.337 9.872 30.461 1.00 91.29 322 ASP A C 1
ATOM 2228 O O . ASP A 1 315 ? 24.844 9.375 29.449 1.00 93.59 322 ASP A O 1
ATOM 2233 N N . TYR A 1 316 ? 24.759 11.020 30.992 1.00 87.83 323 TYR A N 1
ATOM 2234 C CA . TYR A 1 316 ? 25.865 11.760 30.397 1.00 86.20 323 TYR A CA 1
ATOM 2235 C C . TYR A 1 316 ? 27.186 11.102 30.789 1.00 82.66 323 TYR A C 1
ATOM 2236 O O . TYR A 1 316 ? 27.385 10.743 31.952 1.00 79.56 323 TYR A O 1
ATOM 2245 N N . LEU A 1 317 ? 28.061 10.904 29.801 1.00 83.15 324 LEU A N 1
ATOM 2246 C CA . LEU A 1 317 ? 29.388 10.324 30.033 1.00 79.59 324 LEU A CA 1
ATOM 2247 C C . LEU A 1 317 ? 30.521 11.303 29.693 1.00 77.93 324 LEU A C 1
ATOM 2248 O O . LEU A 1 317 ? 31.685 11.027 29.972 1.00 76.54 324 LEU A O 1
ATOM 2253 N N . TYR A 1 318 ? 30.178 12.451 29.110 1.00 78.98 325 TYR A N 1
ATOM 2254 C CA . TYR A 1 318 ? 31.174 13.457 28.725 1.00 77.48 325 TYR A CA 1
ATOM 2255 C C . TYR A 1 318 ? 30.700 14.888 28.987 1.00 75.23 325 TYR A C 1
ATOM 2256 O O . TYR A 1 318 ? 29.505 15.140 29.155 1.00 76.02 325 TYR A O 1
ATOM 2265 N N . PHE A 1 319 ? 31.651 15.815 29.021 1.00 139.23 326 PHE A N 1
ATOM 2266 C CA . PHE A 1 319 ? 31.346 17.228 29.185 1.00 137.61 326 PHE A CA 1
ATOM 2267 C C . PHE A 1 319 ? 32.549 18.050 28.745 1.00 136.93 326 PHE A C 1
ATOM 2268 O O . PHE A 1 319 ? 33.688 17.602 28.869 1.00 135.13 326 PHE A O 1
ATOM 2276 N N . LEU A 1 320 ? 32.290 19.240 28.212 1.00 138.27 327 LEU A N 1
ATOM 2277 C CA . LEU A 1 320 ? 33.359 20.124 27.765 1.00 138.48 327 LEU A CA 1
ATOM 2278 C C . LEU A 1 320 ? 33.115 21.516 28.350 1.00 138.84 327 LEU A C 1
ATOM 2279 O O . LEU A 1 320 ? 31.990 22.018 28.314 1.00 140.32 327 LEU A O 1
ATOM 2284 N N . ALA A 1 321 ? 34.174 22.126 28.887 1.00 137.28 328 ALA A N 1
ATOM 2285 C CA . ALA A 1 321 ? 34.082 23.421 29.580 1.00 138.10 328 ALA A CA 1
ATOM 2286 C C . ALA A 1 321 ? 34.582 24.640 28.793 1.00 141.25 328 ALA A C 1
ATOM 2287 O O . ALA A 1 321 ? 35.152 24.514 27.709 1.00 142.50 328 ALA A O 1
ATOM 2289 N N . ASN A 1 322 ? 34.359 25.822 29.375 1.00 142.85 329 ASN A N 1
ATOM 2290 C CA . ASN A 1 322 ? 34.758 27.102 28.791 1.00 145.93 329 ASN A CA 1
ATOM 2291 C C . ASN A 1 322 ? 35.006 28.153 29.879 1.00 146.65 329 ASN A C 1
ATOM 2292 O O . ASN A 1 322 ? 34.067 28.659 30.501 1.00 148.13 329 ASN A O 1
ATOM 2297 N N . LYS A 1 327 ? 29.287 28.461 29.949 1.00 138.07 334 LYS A N 1
ATOM 2298 C CA . LYS A 1 327 ? 28.784 27.549 28.933 1.00 137.31 334 LYS A CA 1
ATOM 2299 C C . LYS A 1 327 ? 29.439 26.186 29.077 1.00 131.52 334 LYS A C 1
ATOM 2300 O O . LYS A 1 327 ? 30.653 26.078 28.936 1.00 129.48 334 LYS A O 1
ATOM 2306 N N . VAL A 1 328 ? 28.639 25.153 29.350 1.00 129.64 335 VAL A N 1
ATOM 2307 C CA . VAL A 1 328 ? 29.144 23.772 29.494 1.00 124.78 335 VAL A CA 1
ATOM 2308 C C . VAL A 1 328 ? 28.184 22.791 28.816 1.00 125.16 335 VAL A C 1
ATOM 2309 O O . VAL A 1 328 ? 27.020 22.688 29.207 1.00 126.41 335 VAL A O 1
ATOM 2313 N N . TYR A 1 329 ? 28.671 22.074 27.804 1.00 124.00 336 TYR A N 1
ATOM 2314 C CA . TYR A 1 329 ? 27.835 21.136 27.053 1.00 124.72 336 TYR A CA 1
ATOM 2315 C C . TYR A 1 329 ? 28.067 19.690 27.483 1.00 120.82 336 TYR A C 1
ATOM 2316 O O . TYR A 1 329 ? 29.183 19.172 27.365 1.00 118.17 336 TYR A O 1
ATOM 2325 N N . PHE A 1 330 ? 27.003 19.052 27.981 1.00 120.46 337 PHE A N 1
ATOM 2326 C CA . PHE A 1 330 ? 27.037 17.645 28.400 1.00 117.36 337 PHE A CA 1
ATOM 2327 C C . PHE A 1 330 ? 26.517 16.754 27.275 1.00 119.73 337 PHE A C 1
ATOM 2328 O O . PHE A 1 330 ? 25.365 16.895 26.861 1.00 123.11 337 PHE A O 1
ATOM 2336 N N . SER A 1 331 ? 27.356 15.848 26.778 1.00 118.60 338 SER A N 1
ATOM 2337 C CA . SER A 1 331 ? 26.938 14.902 25.744 1.00 121.13 338 SER A CA 1
ATOM 2338 C C . SER A 1 331 ? 26.908 13.492 26.345 1.00 119.60 338 SER A C 1
ATOM 2339 O O . SER A 1 331 ? 27.758 13.137 27.168 1.00 116.48 338 SER A O 1
ATOM 2342 N N . LYS A 1 332 ? 25.924 12.701 25.921 1.00 122.28 339 LYS A N 1
ATOM 2343 C CA . LYS A 1 332 ? 25.688 11.360 26.479 1.00 121.77 339 LYS A CA 1
ATOM 2344 C C . LYS A 1 332 ? 26.277 10.185 25.699 1.00 123.12 339 LYS A C 1
ATOM 2345 O O . LYS A 1 332 ? 26.103 9.030 26.095 1.00 123.40 339 LYS A O 1
ATOM 2351 N N . THR A 1 333 ? 26.975 10.468 24.606 1.00 124.41 340 THR A N 1
ATOM 2352 C CA . THR A 1 333 ? 27.592 9.410 23.816 1.00 126.30 340 THR A CA 1
ATOM 2353 C C . THR A 1 333 ? 28.995 9.788 23.393 1.00 125.23 340 THR A C 1
ATOM 2354 O O . THR A 1 333 ? 29.377 10.956 23.381 1.00 123.86 340 THR A O 1
ATOM 2358 N N . LEU A 1 334 ? 29.744 8.768 23.016 1.00 127.40 341 LEU A N 1
ATOM 2359 C CA . LEU A 1 334 ? 31.119 8.924 22.588 1.00 127.72 341 LEU A CA 1
ATOM 2360 C C . LEU A 1 334 ? 31.151 9.908 21.416 1.00 130.30 341 LEU A C 1
ATOM 2361 O O . LEU A 1 334 ? 31.902 10.888 21.430 1.00 128.28 341 LEU A O 1
ATOM 2366 N N . GLU A 1 335 ? 30.287 9.638 20.433 1.00 134.87 342 GLU A N 1
ATOM 2367 C CA . GLU A 1 335 ? 30.164 10.416 19.186 1.00 138.49 342 GLU A CA 1
ATOM 2368 C C . GLU A 1 335 ? 29.843 11.903 19.356 1.00 137.42 342 GLU A C 1
ATOM 2369 O O . GLU A 1 335 ? 30.581 12.765 18.870 1.00 137.28 342 GLU A O 1
ATOM 2375 N N . GLU A 1 336 ? 28.725 12.188 20.020 1.00 137.14 343 GLU A N 1
ATOM 2376 C CA . GLU A 1 336 ? 28.266 13.565 20.245 1.00 136.98 343 GLU A CA 1
ATOM 2377 C C . GLU A 1 336 ? 29.369 14.493 20.767 1.00 134.37 343 GLU A C 1
ATOM 2378 O O . GLU A 1 336 ? 29.430 15.659 20.379 1.00 135.36 343 GLU A O 1
ATOM 2384 N N . HIS A 1 337 ? 30.231 13.964 21.641 1.00 131.52 344 HIS A N 1
ATOM 2385 C CA . HIS A 1 337 ? 31.330 14.730 22.248 1.00 128.86 344 HIS A CA 1
ATOM 2386 C C . HIS A 1 337 ? 32.423 15.057 21.228 1.00 130.75 344 HIS A C 1
ATOM 2387 O O . HIS A 1 337 ? 32.777 16.223 21.024 1.00 131.07 344 HIS A O 1
ATOM 2394 N N . ASN A 1 338 ? 32.951 14.019 20.589 1.00 132.43 345 ASN A N 1
ATOM 2395 C CA . ASN A 1 338 ? 33.997 14.183 19.582 1.00 134.92 345 ASN A CA 1
ATOM 2396 C C . ASN A 1 338 ? 33.536 15.063 18.421 1.00 138.54 345 ASN A C 1
ATOM 2397 O O . ASN A 1 338 ? 34.336 15.789 17.829 1.00 139.90 345 ASN A O 1
ATOM 2402 N N . LYS A 1 339 ? 32.239 15.006 18.119 1.00 140.47 346 LYS A N 1
ATOM 2403 C CA . LYS A 1 339 ? 31.649 15.801 17.046 1.00 144.31 346 LYS A CA 1
ATOM 2404 C C . LYS A 1 339 ? 31.123 17.136 17.602 1.00 143.75 346 LYS A C 1
ATOM 2405 O O . LYS A 1 339 ? 30.205 17.735 17.040 1.00 146.96 346 LYS A O 1
ATOM 2411 N N . LEU A 1 340 ? 31.707 17.600 18.705 1.00 140.11 347 LEU A N 1
ATOM 2412 C CA . LEU A 1 340 ? 31.287 18.858 19.317 1.00 140.12 347 LEU A CA 1
ATOM 2413 C C . LEU A 1 340 ? 32.507 19.734 19.621 1.00 139.01 347 LEU A C 1
ATOM 2414 O O . LEU A 1 340 ? 32.501 20.519 20.562 1.00 137.14 347 LEU A O 1
ATOM 2419 N N . LYS A 1 341 ? 33.555 19.588 18.814 1.00 140.74 348 LYS A N 1
ATOM 2420 C CA . LYS A 1 341 ? 34.755 20.409 18.954 1.00 140.55 348 LYS A CA 1
ATOM 2421 C C . LYS A 1 341 ? 34.554 21.667 18.088 1.00 144.77 348 LYS A C 1
ATOM 2422 O O . LYS A 1 341 ? 33.831 21.621 17.083 1.00 148.27 348 LYS A O 1
ATOM 2428 N N . GLU A 1 342 ? 35.178 22.778 18.487 1.00 144.47 349 GLU A N 1
ATOM 2429 C CA . GLU A 1 342 ? 35.046 24.077 17.790 1.00 148.51 349 GLU A CA 1
ATOM 2430 C C . GLU A 1 342 ? 33.610 24.383 17.352 1.00 151.53 349 GLU A C 1
ATOM 2431 O O . GLU A 1 342 ? 32.710 24.515 18.177 1.00 150.10 349 GLU A O 1
ATOM 2437 N N . SER B 1 35 ? 5.430 27.206 81.139 1.00 134.82 42 SER B N 1
ATOM 2438 C CA . SER B 1 35 ? 4.456 26.076 81.226 1.00 131.96 42 SER B CA 1
ATOM 2439 C C . SER B 1 35 ? 4.646 25.241 82.523 1.00 124.83 42 SER B C 1
ATOM 2440 O O . SER B 1 35 ? 3.661 24.868 83.170 1.00 122.59 42 SER B O 1
ATOM 2443 N N . LYS B 1 36 ? 5.905 24.963 82.886 1.00 121.48 43 LYS B N 1
ATOM 2444 C CA . LYS B 1 36 ? 6.265 24.205 84.118 1.00 115.40 43 LYS B CA 1
ATOM 2445 C C . LYS B 1 36 ? 7.466 24.849 84.827 1.00 113.57 43 LYS B C 1
ATOM 2446 O O . LYS B 1 36 ? 8.315 25.469 84.180 1.00 117.61 43 LYS B O 1
ATOM 2452 N N . GLU B 1 37 ? 7.533 24.693 86.152 1.00 107.61 44 GLU B N 1
ATOM 2453 C CA . GLU B 1 37 ? 8.649 25.236 86.943 1.00 105.28 44 GLU B CA 1
ATOM 2454 C C . GLU B 1 37 ? 9.655 24.108 87.197 1.00 98.63 44 GLU B C 1
ATOM 2455 O O . GLU B 1 37 ? 9.270 22.971 87.473 1.00 95.05 44 GLU B O 1
ATOM 2461 N N . LYS B 1 38 ? 10.941 24.429 87.096 1.00 96.37 45 LYS B N 1
ATOM 2462 C CA . LYS B 1 38 ? 12.006 23.431 87.218 1.00 91.28 45 LYS B CA 1
ATOM 2463 C C . LYS B 1 38 ? 12.843 23.586 88.491 1.00 85.94 45 LYS B C 1
ATOM 2464 O O . LYS B 1 38 ? 13.371 24.654 88.776 1.00 88.18 45 LYS B O 1
ATOM 2470 N N . ILE B 1 39 ? 12.938 22.502 89.251 1.00 77.38 46 ILE B N 1
ATOM 2471 C CA . ILE B 1 39 ? 13.690 22.474 90.497 1.00 73.30 46 ILE B CA 1
ATOM 2472 C C . ILE B 1 39 ? 14.899 21.571 90.306 1.00 70.41 46 ILE B C 1
ATOM 2473 O O . ILE B 1 39 ? 14.767 20.413 89.904 1.00 66.41 46 ILE B O 1
ATOM 2478 N N . THR B 1 40 ? 16.080 22.088 90.588 1.00 69.95 47 THR B N 1
ATOM 2479 C CA . THR B 1 40 ? 17.263 21.275 90.450 1.00 69.34 47 THR B CA 1
ATOM 2480 C C . THR B 1 40 ? 17.532 20.607 91.788 1.00 64.58 47 THR B C 1
ATOM 2481 O O . THR B 1 40 ? 17.606 21.282 92.809 1.00 64.06 47 THR B O 1
ATOM 2485 N N . VAL B 1 41 ? 17.647 19.283 91.786 1.00 61.46 48 VAL B N 1
ATOM 2486 C CA . VAL B 1 41 ? 17.932 18.546 93.011 1.00 59.78 48 VAL B CA 1
ATOM 2487 C C . VAL B 1 41 ? 19.279 17.858 92.856 1.00 61.52 48 VAL B C 1
ATOM 2488 O O . VAL B 1 41 ? 19.677 17.514 91.751 1.00 61.72 48 VAL B O 1
ATOM 2492 N N . GLU B 1 42 ? 19.960 17.637 93.978 1.00 62.64 49 GLU B N 1
ATOM 2493 C CA . GLU B 1 42 ? 21.265 17.002 93.980 1.00 64.32 49 GLU B CA 1
ATOM 2494 C C . GLU B 1 42 ? 21.258 15.738 94.819 1.00 60.47 49 GLU B C 1
ATOM 2495 O O . GLU B 1 42 ? 20.947 15.776 96.010 1.00 59.65 49 GLU B O 1
ATOM 2501 N N . ILE B 1 43 ? 21.603 14.620 94.188 1.00 59.34 50 ILE B N 1
ATOM 2502 C CA . ILE B 1 43 ? 21.661 13.339 94.873 1.00 56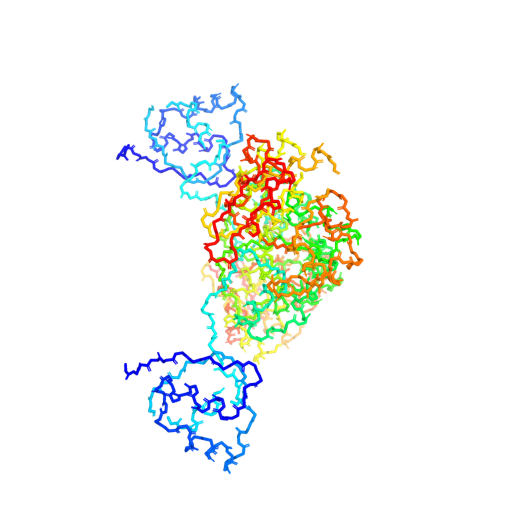.01 50 ILE B CA 1
ATOM 2503 C C . ILE B 1 43 ? 23.128 12.979 95.054 1.00 56.48 50 ILE B C 1
ATOM 2504 O O . ILE B 1 43 ? 23.805 12.667 94.081 1.00 57.90 50 ILE B O 1
ATOM 2509 N N . PRO B 1 44 ? 23.623 13.038 96.298 1.00 53.74 51 PRO B N 1
ATOM 2510 C CA . PRO B 1 44 ? 25.014 12.718 96.527 1.00 55.49 51 PRO B CA 1
ATOM 2511 C C . PRO B 1 44 ? 25.324 11.246 96.338 1.00 54.49 51 PRO B C 1
ATOM 2512 O O . PRO B 1 44 ? 24.464 10.411 96.514 1.00 52.36 51 PRO B O 1
ATOM 2516 N N . ALA B 1 45 ? 26.565 10.944 95.987 1.00 58.40 52 ALA B N 1
ATOM 2517 C CA . ALA B 1 45 ? 27.001 9.566 95.839 1.00 58.60 52 ALA B CA 1
ATOM 2518 C C . ALA B 1 45 ? 26.708 8.804 97.135 1.00 56.39 52 ALA B C 1
ATOM 2519 O O . ALA B 1 45 ? 26.809 9.361 98.228 1.00 54.72 52 ALA B O 1
ATOM 2521 N N . GLY B 1 46 ? 26.350 7.532 96.998 1.00 55.14 53 GLY B N 1
ATOM 2522 C CA . GLY B 1 46 ? 26.075 6.683 98.150 1.00 55.22 53 GLY B CA 1
ATOM 2523 C C . GLY B 1 46 ? 24.788 7.021 98.884 1.00 53.29 53 GLY B C 1
ATOM 2524 O O . GLY B 1 46 ? 24.655 6.728 100.061 1.00 54.39 53 GLY B O 1
ATOM 2525 N N . SER B 1 47 ? 23.842 7.656 98.204 1.00 51.82 54 SER B N 1
ATOM 2526 C CA . SER B 1 47 ? 22.588 7.993 98.833 1.00 49.19 54 SER B CA 1
ATOM 2527 C C . SER B 1 47 ? 21.687 6.777 98.826 1.00 46.62 54 SER B C 1
ATOM 2528 O O . SER B 1 47 ? 21.581 6.107 97.815 1.00 50.13 54 SER B O 1
ATOM 2531 N N . SER B 1 48 ? 21.071 6.475 99.963 1.00 43.81 55 SER B N 1
ATOM 2532 C CA . SER B 1 48 ? 20.119 5.366 100.061 1.00 42.51 55 SER B CA 1
ATOM 2533 C C . SER B 1 48 ? 18.790 5.799 99.460 1.00 40.61 55 SER B C 1
ATOM 2534 O O . SER B 1 48 ? 18.591 6.969 99.104 1.00 42.33 55 SER B O 1
ATOM 2537 N N . ILE B 1 49 ? 17.862 4.870 99.368 1.00 39.56 56 ILE B N 1
ATOM 2538 C CA . ILE B 1 49 ? 16.543 5.195 98.842 1.00 38.45 56 ILE B CA 1
ATOM 2539 C C . ILE B 1 49 ? 15.860 6.217 99.770 1.00 36.59 56 ILE B C 1
ATOM 2540 O O . ILE B 1 49 ? 15.259 7.181 99.317 1.00 36.48 56 ILE B O 1
ATOM 2545 N N . SER B 1 50 ? 15.989 6.043 101.067 1.00 36.20 57 SER B N 1
ATOM 2546 C CA . SER B 1 50 ? 15.393 7.017 101.972 1.00 36.70 57 SER B CA 1
ATOM 2547 C C . SER B 1 50 ? 16.053 8.364 101.742 1.00 37.73 57 SER B C 1
ATOM 2548 O O . SER B 1 50 ? 15.378 9.386 101.667 1.00 37.78 57 SER B O 1
ATOM 2551 N N . ASP B 1 51 ? 17.374 8.367 101.603 1.00 39.92 58 ASP B N 1
ATOM 2552 C CA . ASP B 1 51 ? 18.069 9.608 101.331 1.00 42.66 58 ASP B CA 1
ATOM 2553 C C . ASP B 1 51 ? 17.453 10.345 100.151 1.00 41.22 58 ASP B C 1
ATOM 2554 O O . ASP B 1 51 ? 17.133 11.521 100.264 1.00 40.57 58 ASP B O 1
ATOM 2559 N N . ILE B 1 52 ? 17.262 9.629 99.043 1.00 39.68 59 ILE B N 1
ATOM 2560 C CA . ILE B 1 52 ? 16.710 10.212 97.816 1.00 40.15 59 ILE B CA 1
ATOM 2561 C C . ILE B 1 52 ? 15.284 10.718 97.977 1.00 40.31 59 ILE B C 1
ATOM 2562 O O . ILE B 1 52 ? 14.950 11.834 97.557 1.00 41.93 59 ILE B O 1
ATOM 2567 N N . SER B 1 53 ? 14.439 9.885 98.567 1.00 39.84 60 SER B N 1
ATOM 2568 C CA . SER B 1 53 ? 13.049 10.244 98.807 1.00 39.52 60 SER B CA 1
ATOM 2569 C C . SER B 1 53 ? 12.938 11.557 99.581 1.00 40.41 60 SER B C 1
ATOM 2570 O O . SER B 1 53 ? 12.166 12.442 99.230 1.00 40.59 60 SER B O 1
ATOM 2573 N N . THR B 1 54 ? 13.732 11.673 100.633 1.00 40.78 61 THR B N 1
ATOM 2574 C CA . THR B 1 54 ? 13.681 12.823 101.515 1.00 41.18 61 THR B CA 1
ATOM 2575 C C . THR B 1 54 ? 14.199 14.089 100.846 1.00 42.86 61 THR B C 1
ATOM 2576 O O . THR B 1 54 ? 13.676 15.187 101.108 1.00 43.73 61 THR B O 1
ATOM 2580 N N . ILE B 1 55 ? 15.204 13.963 99.977 1.00 42.27 62 ILE B N 1
ATOM 2581 C CA . ILE B 1 55 ? 15.671 15.136 99.229 1.00 43.23 62 ILE B CA 1
ATOM 2582 C C . ILE B 1 55 ? 14.547 15.606 98.282 1.00 43.99 62 ILE B C 1
ATOM 2583 O O . ILE B 1 55 ? 14.307 16.806 98.173 1.00 46.51 62 ILE B O 1
ATOM 2588 N N . LEU B 1 56 ? 13.855 14.672 97.616 1.00 41.43 63 LEU B N 1
ATOM 2589 C CA . LEU B 1 56 ? 12.751 15.042 96.739 1.00 42.31 63 LEU B CA 1
ATOM 2590 C C . LEU B 1 56 ? 11.653 15.796 97.504 1.00 43.58 63 LEU B C 1
ATOM 2591 O O . LEU B 1 56 ? 11.104 16.802 97.017 1.00 45.22 63 LEU B O 1
ATOM 2596 N N . GLU B 1 57 ? 11.334 15.315 98.701 1.00 43.20 64 GLU B N 1
ATOM 2597 C CA . GLU B 1 57 ? 10.294 15.938 99.528 1.00 43.36 64 GLU B CA 1
ATOM 2598 C C . GLU B 1 57 ? 10.792 17.315 99.986 1.00 44.45 64 GLU B C 1
ATOM 2599 O O . GLU B 1 57 ? 10.059 18.309 99.903 1.00 44.88 64 GLU B O 1
ATOM 2605 N N . ASP B 1 58 ? 12.032 17.369 100.468 1.00 44.37 65 ASP B N 1
ATOM 2606 C CA . ASP B 1 58 ? 12.627 18.652 100.886 1.00 48.37 65 ASP B CA 1
ATOM 2607 C C . ASP B 1 58 ? 12.512 19.682 99.773 1.00 49.20 65 ASP B C 1
ATOM 2608 O O . ASP B 1 58 ? 12.139 20.817 100.017 1.00 51.11 65 ASP B O 1
ATOM 2613 N N . LYS B 1 59 ? 12.834 19.264 98.548 1.00 48.73 66 LYS B N 1
ATOM 2614 C CA . LYS B 1 59 ? 12.813 20.158 97.386 1.00 51.18 66 LYS B CA 1
ATOM 2615 C C . LYS B 1 59 ? 11.428 20.370 96.762 1.00 50.81 66 LYS B C 1
ATOM 2616 O O . LYS B 1 59 ? 11.294 21.047 95.743 1.00 51.82 66 LYS B O 1
ATOM 2622 N N . LYS B 1 60 ? 10.418 19.774 97.392 1.00 48.53 67 LYS B N 1
ATOM 2623 C CA . LYS B 1 60 ? 9.018 19.919 97.002 1.00 48.80 67 LYS B CA 1
ATOM 2624 C C . LYS B 1 60 ? 8.708 19.400 95.611 1.00 46.85 67 LYS B C 1
ATOM 2625 O O . LYS B 1 60 ? 7.888 19.966 94.916 1.00 49.41 67 LYS B O 1
ATOM 2631 N N . VAL B 1 61 ? 9.374 18.330 95.211 1.00 43.45 68 VAL B N 1
ATOM 2632 C CA . VAL B 1 61 ? 9.116 17.708 93.918 1.00 42.87 68 VAL B CA 1
ATOM 2633 C C . VAL B 1 61 ? 8.049 16.640 94.156 1.00 42.04 68 VAL B C 1
ATOM 2634 O O . VAL B 1 61 ? 7.221 16.355 93.295 1.00 43.33 68 VAL B O 1
ATOM 2638 N N . ILE B 1 62 ? 8.122 16.003 95.312 1.00 40.13 69 ILE B N 1
ATOM 2639 C CA . ILE B 1 62 ? 7.112 15.072 95.706 1.00 39.82 69 ILE B CA 1
ATOM 2640 C C . ILE B 1 62 ? 6.565 15.567 97.039 1.00 41.63 69 ILE B C 1
ATOM 2641 O O . ILE B 1 62 ? 7.119 16.478 97.680 1.00 40.86 69 ILE B O 1
ATOM 2646 N N . ASN B 1 63 ? 5.468 14.951 97.441 1.00 43.27 70 ASN B N 1
ATOM 2647 C CA . ASN B 1 63 ? 4.749 15.309 98.645 1.00 45.77 70 ASN B CA 1
ATOM 2648 C C . ASN B 1 63 ? 5.186 14.498 99.868 1.00 43.80 70 ASN B C 1
ATOM 2649 O O . ASN B 1 63 ? 5.335 15.046 100.939 1.00 46.20 70 ASN B O 1
ATOM 2654 N N . ASN B 1 64 ? 5.470 13.215 99.669 1.00 41.41 71 ASN B N 1
ATOM 2655 C CA . ASN B 1 64 ? 5.720 12.292 100.757 1.00 39.44 71 ASN B CA 1
ATOM 2656 C C . ASN B 1 64 ? 6.866 11.328 100.459 1.00 37.26 71 ASN B C 1
ATOM 2657 O O . ASN B 1 64 ? 6.787 10.518 99.540 1.00 37.00 71 ASN B O 1
ATOM 2662 N N . ALA B 1 65 ? 7.938 11.435 101.234 1.00 35.55 72 ALA B N 1
ATOM 2663 C CA . ALA B 1 65 ? 9.117 10.598 101.063 1.00 34.46 72 ALA B CA 1
ATOM 2664 C C . ALA B 1 65 ? 8.811 9.072 101.211 1.00 33.61 72 ALA B C 1
ATOM 2665 O O . ALA B 1 65 ? 9.299 8.257 100.414 1.00 32.79 72 ALA B O 1
ATOM 2667 N N . SER B 1 66 ? 8.003 8.697 102.192 1.00 33.13 73 SER B N 1
ATOM 2668 C CA . SER B 1 66 ? 7.619 7.277 102.391 1.00 35.74 73 SER B CA 1
ATOM 2669 C C . SER B 1 66 ? 6.983 6.626 101.169 1.00 35.99 73 SER B C 1
ATOM 2670 O O . SER B 1 66 ? 7.343 5.499 100.762 1.00 37.05 73 SER B O 1
ATOM 2673 N N . ILE B 1 67 ? 5.991 7.317 100.629 1.00 36.00 74 ILE B N 1
ATOM 2674 C CA . ILE B 1 67 ? 5.245 6.822 99.497 1.00 36.08 74 ILE B CA 1
ATOM 2675 C C . ILE B 1 67 ? 6.180 6.662 98.278 1.00 36.04 74 ILE B C 1
ATOM 2676 O O . ILE B 1 67 ? 6.073 5.700 97.506 1.00 38.63 74 ILE B O 1
ATOM 2681 N N . PHE B 1 68 ? 7.137 7.560 98.140 1.00 33.88 75 PHE B N 1
ATOM 2682 C CA . PHE B 1 68 ? 8.101 7.433 97.067 1.00 33.92 75 PHE B CA 1
ATOM 2683 C C . PHE B 1 68 ? 9.028 6.221 97.305 1.00 33.75 75 PHE B C 1
ATOM 2684 O O . PHE B 1 68 ? 9.360 5.509 96.376 1.00 36.07 75 PHE B O 1
ATOM 2692 N N . SER B 1 69 ? 9.460 6.000 98.540 1.00 34.20 76 SER B N 1
ATOM 2693 C CA . SER B 1 69 ? 10.302 4.855 98.839 1.00 35.61 76 SER B CA 1
ATOM 2694 C C . SER B 1 69 ? 9.567 3.569 98.516 1.00 35.55 76 SER B C 1
ATOM 2695 O O . SER B 1 69 ? 10.167 2.607 98.013 1.00 35.63 76 SER B O 1
ATOM 2698 N N . PHE B 1 70 ? 8.271 3.553 98.806 1.00 33.54 77 PHE B N 1
ATOM 2699 C CA . PHE B 1 70 ? 7.463 2.383 98.535 1.00 34.20 77 PHE B CA 1
ATOM 2700 C C . PHE B 1 70 ? 7.375 2.147 97.033 1.00 34.87 77 PHE B C 1
ATOM 2701 O O . PHE B 1 70 ? 7.434 1.024 96.582 1.00 36.20 77 PHE B O 1
ATOM 2709 N N . TYR B 1 71 ? 7.243 3.212 96.253 1.00 35.14 78 TYR B N 1
ATOM 2710 C CA . TYR B 1 71 ? 7.146 3.052 94.802 1.00 36.62 78 TYR B CA 1
ATOM 2711 C C . TYR B 1 71 ? 8.393 2.368 94.262 1.00 36.49 78 TYR B C 1
ATOM 2712 O O . TYR B 1 71 ? 8.319 1.397 93.470 1.00 35.51 78 TYR B O 1
ATOM 2721 N N . VAL B 1 72 ? 9.536 2.891 94.702 1.00 35.48 79 VAL B N 1
ATOM 2722 C CA . VAL B 1 72 ? 10.849 2.409 94.248 1.00 36.08 79 VAL B CA 1
ATOM 2723 C C . VAL B 1 72 ? 11.042 0.934 94.570 1.00 35.87 79 VAL B C 1
ATOM 2724 O O . VAL B 1 72 ? 11.501 0.159 93.744 1.00 37.94 79 VAL B O 1
ATOM 2728 N N . LYS B 1 73 ? 10.664 0.546 95.773 1.00 35.17 80 LYS B N 1
ATOM 2729 C CA . LYS B 1 73 ? 10.835 -0.829 96.216 1.00 35.81 80 LYS B CA 1
ATOM 2730 C C . LYS B 1 73 ? 9.838 -1.771 95.531 1.00 36.63 80 LYS B C 1
ATOM 2731 O O . LYS B 1 73 ? 10.229 -2.864 95.096 1.00 38.36 80 LYS B O 1
ATOM 2737 N N . TYR B 1 74 ? 8.578 -1.329 95.404 1.00 33.71 81 TYR B N 1
ATOM 2738 C CA . TYR B 1 74 ? 7.504 -2.113 94.776 1.00 34.57 81 TYR B CA 1
ATOM 2739 C C . TYR B 1 74 ? 7.799 -2.484 93.333 1.00 37.50 81 TYR B C 1
ATOM 2740 O O . TYR B 1 74 ? 7.535 -3.610 92.895 1.00 38.15 81 TYR B O 1
ATOM 2749 N N . ASN B 1 75 ? 8.316 -1.509 92.595 1.00 38.27 82 ASN B N 1
ATOM 2750 C CA . ASN B 1 75 ? 8.675 -1.684 91.197 1.00 41.52 82 ASN B CA 1
ATOM 2751 C C . ASN B 1 75 ? 10.102 -2.204 91.035 1.00 43.75 82 ASN B C 1
ATOM 2752 O O . ASN B 1 75 ? 10.498 -2.632 89.936 1.00 45.55 82 ASN B O 1
ATOM 2757 N N . ASN B 1 76 ? 10.852 -2.184 92.142 1.00 41.99 83 ASN B N 1
ATOM 2758 C CA . ASN B 1 76 ? 12.244 -2.647 92.195 1.00 43.30 83 ASN B CA 1
ATOM 2759 C C . ASN B 1 76 ? 13.207 -1.800 91.367 1.00 42.98 83 ASN B C 1
ATOM 2760 O O . ASN B 1 76 ? 14.174 -2.304 90.834 1.00 44.70 83 ASN B O 1
ATOM 2765 N N . ASP B 1 77 ? 12.935 -0.505 91.325 1.00 42.46 84 ASP B N 1
ATOM 2766 C CA . ASP B 1 77 ? 13.734 0.484 90.602 1.00 44.52 84 ASP B CA 1
ATOM 2767 C C . ASP B 1 77 ? 14.807 1.048 91.521 1.00 45.64 84 ASP B C 1
ATOM 2768 O O . ASP B 1 77 ? 14.853 2.263 91.781 1.00 45.25 84 ASP B O 1
ATOM 2773 N N . THR B 1 78 ? 15.676 0.175 92.018 1.00 47.29 85 THR B N 1
ATOM 2774 C CA . THR B 1 78 ? 16.691 0.587 92.985 1.00 47.73 85 THR B CA 1
ATOM 2775 C C . THR B 1 78 ? 18.007 1.113 92.385 1.00 50.63 85 THR B C 1
ATOM 2776 O O . THR B 1 78 ? 18.834 1.665 93.113 1.00 52.13 85 THR B O 1
ATOM 2780 N N . ASN B 1 79 ? 18.201 0.943 91.084 1.00 51.88 86 ASN B N 1
ATOM 2781 C CA . ASN B 1 79 ? 19.410 1.413 90.410 1.00 54.94 86 ASN B CA 1
ATOM 2782 C C . ASN B 1 79 ? 19.389 2.929 90.115 1.00 54.97 86 ASN B C 1
ATOM 2783 O O . ASN B 1 79 ? 19.544 3.345 88.973 1.00 58.68 86 ASN B O 1
ATOM 2788 N N . LEU B 1 80 ? 19.237 3.754 91.147 1.00 52.72 87 LEU B N 1
ATOM 2789 C CA . LEU B 1 80 ? 19.149 5.206 90.964 1.00 52.16 87 LEU B CA 1
ATOM 2790 C C . LEU B 1 80 ? 20.538 5.892 91.023 1.00 54.93 87 LEU B C 1
ATOM 2791 O O . LEU B 1 80 ? 21.218 5.891 92.056 1.00 55.59 87 LEU B O 1
ATOM 2796 N N . LYS B 1 81 ? 20.924 6.516 89.916 1.00 56.56 88 LYS B N 1
ATOM 2797 C CA . LYS B 1 81 ? 22.236 7.137 89.792 1.00 59.94 88 LYS B CA 1
ATOM 2798 C C . LYS B 1 81 ? 22.367 8.469 90.541 1.00 58.29 88 LYS B C 1
ATOM 2799 O O . LYS B 1 81 ? 21.456 9.269 90.537 1.00 57.25 88 LYS B O 1
ATOM 2805 N N . ALA B 1 82 ? 23.511 8.694 91.186 1.00 59.68 89 ALA B N 1
ATOM 2806 C CA . ALA B 1 82 ? 23.770 9.963 91.879 1.00 59.86 89 ALA B CA 1
ATOM 2807 C C . ALA B 1 82 ? 23.962 11.078 90.839 1.00 61.29 89 ALA B C 1
ATOM 2808 O O . ALA B 1 82 ? 24.225 10.794 89.679 1.00 63.95 89 ALA B O 1
ATOM 2810 N N . GLY B 1 83 ? 23.813 12.332 91.247 1.00 61.51 90 GLY B N 1
ATOM 2811 C CA . GLY B 1 83 ? 24.029 13.475 90.337 1.00 64.59 90 GLY B CA 1
ATOM 2812 C C . GLY B 1 83 ? 23.014 14.597 90.453 1.00 64.01 90 GLY B C 1
ATOM 2813 O O . GLY B 1 83 ? 22.183 14.624 91.370 1.00 62.82 90 GLY B O 1
ATOM 2814 N N . ASN B 1 84 ? 23.074 15.521 89.509 1.00 67.27 91 ASN B N 1
ATOM 2815 C CA . ASN B 1 84 ? 22.173 16.675 89.475 1.00 67.45 91 ASN B CA 1
ATOM 2816 C C . ASN B 1 84 ? 21.100 16.494 88.403 1.00 67.15 91 ASN B C 1
ATOM 2817 O O . ASN B 1 84 ? 21.415 16.230 87.245 1.00 68.08 91 ASN B O 1
ATOM 2822 N N . TYR B 1 85 ? 19.835 16.638 88.809 1.00 65.07 92 TYR B N 1
ATOM 2823 C CA . TYR B 1 85 ? 18.679 16.463 87.931 1.00 64.70 92 TYR B CA 1
ATOM 2824 C C . TYR B 1 85 ? 17.758 17.693 87.915 1.00 66.82 92 TYR B C 1
ATOM 2825 O O . TYR B 1 85 ? 17.657 18.402 88.913 1.00 65.74 92 TYR B O 1
ATOM 2834 N N . GLU B 1 86 ? 17.110 17.959 86.775 1.00 70.42 93 GLU B N 1
ATOM 2835 C CA . GLU B 1 86 ? 16.082 19.012 86.699 1.00 72.43 93 GLU B CA 1
ATOM 2836 C C . GLU B 1 86 ? 14.739 18.322 86.673 1.00 69.43 93 GLU B C 1
ATOM 2837 O O . GLU B 1 86 ? 14.357 17.696 85.685 1.00 71.25 93 GLU B O 1
ATOM 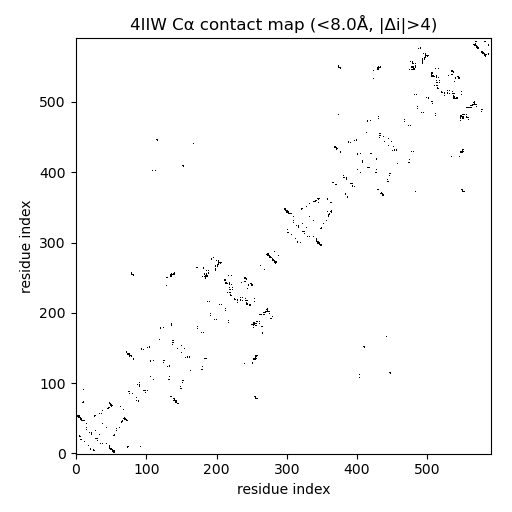2843 N N . LEU B 1 87 ? 14.047 18.436 87.794 1.00 66.55 94 LEU B N 1
ATOM 2844 C CA . LEU B 1 87 ? 12.757 17.823 87.990 1.00 64.14 94 LEU B CA 1
ATOM 2845 C C . LEU B 1 87 ? 11.723 18.916 88.169 1.00 65.68 94 LEU B C 1
ATOM 2846 O O . LEU B 1 87 ? 12.048 20.059 88.477 1.00 67.89 94 LEU B O 1
ATOM 2851 N N . SER B 1 88 ? 10.472 18.544 87.988 1.00 65.68 95 SER B N 1
ATOM 2852 C CA . SER B 1 88 ? 9.365 19.462 88.111 1.00 67.66 95 SER B CA 1
ATOM 2853 C C . SER B 1 88 ? 8.396 18.930 89.174 1.00 64.39 95 SER B C 1
ATOM 2854 O O . SER B 1 88 ? 8.290 17.719 89.359 1.00 60.92 95 SER B O 1
ATOM 2857 N N . PRO B 1 89 ? 7.708 19.824 89.905 1.00 65.20 96 PRO B N 1
ATOM 2858 C CA . PRO B 1 89 ? 6.744 19.256 90.827 1.00 63.35 96 PRO B CA 1
ATOM 2859 C C . PRO B 1 89 ? 5.576 18.680 90.025 1.00 63.43 96 PRO B C 1
ATOM 2860 O O . PRO B 1 89 ? 5.329 19.091 88.893 1.00 65.38 96 PRO B O 1
ATOM 2864 N N . ALA B 1 90 ? 4.893 17.707 90.602 1.00 61.86 97 ALA B N 1
ATOM 2865 C CA . ALA B 1 90 ? 3.771 17.043 89.940 1.00 64.15 97 ALA B CA 1
ATOM 2866 C C . ALA B 1 90 ? 4.237 16.158 88.782 1.00 65.08 97 ALA B C 1
ATOM 2867 O O . ALA B 1 90 ? 3.405 15.538 88.113 1.00 68.20 97 ALA B O 1
ATOM 2877 N N . ASN B 1 92 ? 5.185 13.106 87.071 1.00 59.69 99 ASN B N 1
ATOM 2878 C CA . ASN B 1 92 ? 4.773 11.754 87.332 1.00 58.78 99 ASN B CA 1
ATOM 2879 C C . ASN B 1 92 ? 5.936 10.982 87.949 1.00 55.20 99 ASN B C 1
ATOM 2880 O O . ASN B 1 92 ? 7.059 11.083 87.470 1.00 56.25 99 ASN B O 1
ATOM 2885 N N . THR B 1 93 ? 5.657 10.217 89.006 1.00 51.49 100 THR B N 1
ATOM 2886 C CA . THR B 1 93 ? 6.665 9.437 89.723 1.00 48.05 100 THR B CA 1
ATOM 2887 C C . THR B 1 93 ? 7.502 8.560 88.799 1.00 50.33 100 THR B C 1
ATOM 2888 O O . THR B 1 93 ? 8.710 8.399 88.997 1.00 49.09 100 THR B O 1
ATOM 2892 N N . ASP B 1 94 ? 6.854 7.968 87.802 1.00 54.07 101 ASP B N 1
ATOM 2893 C CA . ASP B 1 94 ? 7.552 7.096 86.854 1.00 56.38 101 ASP B CA 1
ATOM 2894 C C . ASP B 1 94 ? 8.638 7.854 86.113 1.00 56.87 101 ASP B C 1
ATOM 2895 O O . ASP B 1 94 ? 9.722 7.321 85.903 1.00 58.45 101 ASP B O 1
ATOM 2900 N N . GLN B 1 95 ? 8.344 9.080 85.692 1.00 57.04 102 GLN B N 1
ATOM 2901 C CA . GLN B 1 95 ? 9.333 9.872 84.977 1.00 58.85 102 GLN B CA 1
ATOM 2902 C C . GLN B 1 95 ? 10.490 10.206 85.885 1.00 56.35 102 GLN B C 1
ATOM 2903 O O . GLN B 1 95 ? 11.640 10.142 85.458 1.00 57.37 102 GLN B O 1
ATOM 2909 N N . ILE B 1 96 ? 10.202 10.552 87.139 1.00 52.50 103 ILE B N 1
ATOM 2910 C CA . ILE B 1 96 ? 11.270 10.935 88.042 1.00 50.73 103 ILE B CA 1
ATOM 2911 C C . ILE B 1 96 ? 12.240 9.794 88.127 1.00 51.77 103 ILE B C 1
ATOM 2912 O O . ILE B 1 96 ? 13.414 9.931 87.804 1.00 53.33 103 ILE B O 1
ATOM 2917 N N . VAL B 1 97 ? 11.710 8.644 88.516 1.00 52.48 104 VAL B N 1
ATOM 2918 C CA . VAL B 1 97 ? 12.489 7.432 88.700 1.00 51.92 104 VAL B CA 1
ATOM 2919 C C . VAL B 1 97 ? 13.221 7.030 87.430 1.00 55.24 104 VAL B C 1
ATOM 2920 O O . VAL B 1 97 ? 14.370 6.633 87.472 1.00 55.54 104 VAL B O 1
ATOM 2924 N N . LYS B 1 98 ? 12.569 7.201 86.297 1.00 58.81 105 LYS B N 1
ATOM 2925 C CA . LYS B 1 98 ? 13.152 6.822 85.011 1.00 63.53 105 LYS B CA 1
ATOM 2926 C C . LYS B 1 98 ? 14.394 7.684 84.674 1.00 63.76 105 LYS B C 1
ATOM 2927 O O . LYS B 1 98 ? 15.372 7.167 84.151 1.00 65.55 105 LYS B O 1
ATOM 2933 N N . LYS B 1 99 ? 14.353 8.980 84.988 1.00 62.80 106 LYS B N 1
ATOM 2934 C CA . LYS B 1 99 ? 15.513 9.869 84.795 1.00 64.37 106 LYS B CA 1
ATOM 2935 C C . LYS B 1 99 ? 16.697 9.429 85.655 1.00 63.20 106 LYS B C 1
ATOM 2936 O O . LYS B 1 99 ? 17.833 9.393 85.192 1.00 66.35 106 LYS B O 1
ATOM 2950 N N . GLN B 1 101 ? 17.221 6.373 86.962 1.00 58.60 108 GLN B N 1
ATOM 2951 C CA . GLN B 1 101 ? 17.682 5.060 86.524 1.00 60.43 108 GLN B CA 1
ATOM 2952 C C . GLN B 1 101 ? 18.640 5.207 85.360 1.00 64.65 108 GLN B C 1
ATOM 2953 O O . GLN B 1 101 ? 19.756 4.689 85.393 1.00 65.46 108 GLN B O 1
ATOM 2959 N N . GLU B 1 102 ? 18.188 5.921 84.336 1.00 67.26 109 GLU B N 1
ATOM 2960 C CA . GLU B 1 102 ? 18.988 6.172 83.131 1.00 72.15 109 GLU B CA 1
ATOM 2961 C C . GLU B 1 102 ? 20.117 7.166 83.391 1.00 72.65 109 GLU B C 1
ATOM 2962 O O . GLU B 1 102 ? 21.061 7.252 82.625 1.00 77.10 109 GLU B O 1
ATOM 2968 N N . GLY B 1 103 ? 20.009 7.923 84.470 1.00 70.07 110 GLY B N 1
ATOM 2969 C CA . GLY B 1 103 ? 21.031 8.892 84.825 1.00 70.92 110 GLY B CA 1
ATOM 2970 C C . GLY B 1 103 ? 21.044 10.089 83.900 1.00 73.37 110 GLY B C 1
ATOM 2971 O O . GLY B 1 103 ? 22.115 10.608 83.578 1.00 76.66 110 GLY B O 1
ATOM 2972 N N . LYS B 1 104 ? 19.857 10.529 83.475 1.00 71.64 111 LYS B N 1
ATOM 2973 C CA . LYS B 1 104 ? 19.735 11.678 82.591 1.00 73.79 111 LYS B CA 1
ATOM 2974 C C . LYS B 1 104 ? 19.817 12.934 83.430 1.00 71.24 111 LYS B C 1
ATOM 2975 O O . LYS B 1 104 ? 18.816 13.575 83.718 1.00 70.50 111 LYS B O 1
ATOM 2981 N N . THR B 1 105 ? 21.047 13.272 83.800 1.00 71.32 112 THR B N 1
ATOM 2982 C CA . THR B 1 105 ? 21.354 14.421 84.645 1.00 69.41 112 THR B CA 1
ATOM 2983 C C . THR B 1 105 ? 21.518 15.745 83.868 1.00 72.40 112 THR B C 1
ATOM 2984 O O . THR B 1 105 ? 21.551 15.762 82.641 1.00 75.16 112 THR B O 1
ATOM 2988 N N . VAL B 1 106 ? 21.599 16.842 84.620 1.00 76.35 113 VAL B N 1
ATOM 2989 C CA . VAL B 1 106 ? 21.770 18.195 84.083 1.00 74.25 113 VAL B CA 1
ATOM 2990 C C . VAL B 1 106 ? 23.063 18.347 83.301 1.00 70.15 113 VAL B C 1
ATOM 2991 O O . VAL B 1 106 ? 24.139 18.278 83.889 1.00 66.23 113 VAL B O 1
ATOM 2995 N N . ALA B 1 107 ? 22.937 18.564 81.990 1.00 70.02 114 ALA B N 1
ATOM 2996 C CA . ALA B 1 107 ? 24.088 18.762 81.085 1.00 68.61 114 ALA B CA 1
ATOM 2997 C C . ALA B 1 107 ? 24.356 20.252 80.888 1.00 66.71 114 ALA B C 1
ATOM 2998 O O . ALA B 1 107 ? 23.571 20.932 80.236 1.00 68.62 114 ALA B O 1
ATOM 3000 N N . PRO B 1 108 ? 25.458 20.768 81.439 1.00 65.12 115 PRO B N 1
ATOM 3001 C CA . PRO B 1 108 ? 25.758 22.206 81.297 1.00 64.43 115 PRO B CA 1
ATOM 3002 C C . PRO B 1 108 ? 25.826 22.699 79.854 1.00 62.86 115 PRO B C 1
ATOM 3003 O O . PRO B 1 108 ? 26.437 22.054 78.997 1.00 59.81 115 PRO B O 1
ATOM 3007 N N . ALA B 1 109 ? 25.198 23.840 79.592 1.00 64.84 116 ALA B N 1
ATOM 3008 C CA . ALA B 1 109 ? 25.223 24.423 78.253 1.00 64.74 116 ALA B CA 1
ATOM 3009 C C . ALA B 1 109 ? 26.658 24.726 77.848 1.00 61.88 116 ALA B C 1
ATOM 3010 O O . ALA B 1 109 ? 27.033 24.512 76.708 1.00 61.06 116 ALA B O 1
ATOM 3012 N N . LYS B 1 110 ? 27.465 25.194 78.800 1.00 61.99 117 LYS B N 1
ATOM 3013 C CA . LYS B 1 110 ? 28.871 25.545 78.527 1.00 60.01 117 LYS B CA 1
ATOM 3014 C C . LYS B 1 110 ? 29.837 24.823 79.465 1.00 57.63 117 LYS B C 1
ATOM 3015 O O . LYS B 1 110 ? 29.441 24.333 80.515 1.00 57.51 117 LYS B O 1
ATOM 3021 N N . LEU B 1 111 ? 31.107 24.765 79.064 1.00 54.96 118 LEU B N 1
ATOM 3022 C CA . LEU B 1 111 ? 32.157 24.132 79.865 1.00 53.36 118 LEU B CA 1
ATOM 3023 C C . LEU B 1 111 ? 32.904 25.191 80.668 1.00 53.36 118 LEU B C 1
ATOM 3024 O O . LEU B 1 111 ? 33.706 25.930 80.103 1.00 54.99 118 LEU B O 1
ATOM 3029 N N . VAL B 1 112 ? 32.624 25.283 81.971 1.00 53.23 119 VAL B N 1
ATOM 3030 C CA . VAL B 1 112 ? 33.261 26.274 82.828 1.00 52.91 119 VAL B CA 1
ATOM 3031 C C . VAL B 1 112 ? 34.409 25.649 83.621 1.00 52.65 119 VAL B C 1
ATOM 3032 O O . VAL B 1 112 ? 34.229 24.638 84.274 1.00 54.27 119 VAL B O 1
ATOM 3036 N N . ILE B 1 113 ? 35.590 26.252 83.550 1.00 51.51 120 ILE B N 1
ATOM 3037 C CA . ILE B 1 113 ? 36.757 25.755 84.285 1.00 50.74 120 ILE B CA 1
ATOM 3038 C C . ILE B 1 113 ? 37.238 26.844 85.256 1.00 51.87 120 ILE B C 1
ATOM 3039 O O . ILE B 1 113 ? 37.816 27.850 84.840 1.00 50.89 120 ILE B O 1
ATOM 3044 N N . PRO B 1 114 ? 36.990 26.659 86.547 1.00 52.23 121 PRO B N 1
ATOM 3045 C CA . PRO B 1 114 ? 37.413 27.665 87.500 1.00 53.61 121 PRO B CA 1
ATOM 3046 C C . PRO B 1 114 ? 38.897 27.610 87.878 1.00 53.44 121 PRO B C 1
ATOM 3047 O O . PRO B 1 114 ? 39.605 26.649 87.565 1.00 51.73 121 PRO B O 1
ATOM 3051 N N . GLU B 1 115 ? 39.334 28.659 88.560 1.00 55.22 122 GLU B N 1
ATOM 3052 C CA . GLU B 1 115 ? 40.679 28.768 89.095 1.00 56.37 122 GLU B CA 1
ATOM 3053 C C . GLU B 1 115 ? 40.895 27.771 90.240 1.00 57.09 122 GLU B C 1
ATOM 3054 O O . GLU B 1 115 ? 39.953 27.382 90.928 1.00 57.55 122 GLU B O 1
ATOM 3060 N N . GLY B 1 116 ? 42.145 27.388 90.463 1.00 57.06 123 GLY B N 1
ATOM 3061 C CA . GLY B 1 116 ? 42.477 26.473 91.555 1.00 58.66 123 GLY B CA 1
ATOM 3062 C C . GLY B 1 116 ? 42.132 25.025 91.288 1.00 57.95 123 GLY B C 1
ATOM 3063 O O . GLY B 1 116 ? 42.151 24.204 92.203 1.00 59.41 123 GLY B O 1
ATOM 3064 N N . TYR B 1 117 ? 41.831 24.720 90.032 1.00 56.26 124 TYR B N 1
ATOM 3065 C CA . TYR B 1 117 ? 41.491 23.375 89.622 1.00 57.11 124 TYR B CA 1
ATOM 3066 C C . TYR B 1 117 ? 42.681 22.600 89.079 1.00 55.94 124 TYR B C 1
ATOM 3067 O O . TYR B 1 117 ? 43.528 23.146 88.373 1.00 54.40 124 TYR B O 1
ATOM 3076 N N . THR B 1 118 ? 42.706 21.312 89.414 1.00 56.73 125 THR B N 1
ATOM 3077 C CA . THR B 1 118 ? 43.720 20.374 88.955 1.00 55.90 125 THR B CA 1
ATOM 3078 C C . THR B 1 118 ? 43.206 19.696 87.705 1.00 54.35 125 THR B C 1
ATOM 3079 O O . THR B 1 118 ? 42.023 19.793 87.381 1.00 53.83 125 THR B O 1
ATOM 3083 N N . LEU B 1 119 ? 44.069 18.970 87.012 1.00 54.16 126 LEU B N 1
ATOM 3084 C CA . LEU B 1 119 ? 43.634 18.268 85.790 1.00 53.32 126 LEU B CA 1
ATOM 3085 C C . LEU B 1 119 ? 42.525 17.249 86.105 1.00 54.20 126 LEU B C 1
ATOM 3086 O O . LEU B 1 119 ? 41.641 17.024 85.295 1.00 55.40 126 LEU B O 1
ATOM 3091 N N . ASP B 1 120 ? 42.554 16.649 87.288 1.00 56.38 127 ASP B N 1
ATOM 3092 C CA . ASP B 1 120 ? 41.528 15.650 87.630 1.00 58.48 127 ASP B CA 1
ATOM 3093 C C . ASP B 1 120 ? 40.130 16.299 87.649 1.00 56.98 127 ASP B C 1
ATOM 3094 O O . ASP B 1 120 ? 39.169 15.749 87.114 1.00 55.44 127 ASP B O 1
ATOM 3099 N N . GLN B 1 121 ? 40.054 17.480 88.257 1.00 56.48 128 GLN B N 1
ATOM 3100 C CA . GLN B 1 121 ? 38.798 18.224 88.382 1.00 56.93 128 GLN B CA 1
ATOM 3101 C C . GLN B 1 121 ? 38.333 18.755 87.029 1.00 54.62 128 GLN B C 1
ATOM 3102 O O . GLN B 1 121 ? 37.129 18.799 86.748 1.00 53.53 128 GLN B O 1
ATOM 3108 N N . ILE B 1 122 ? 39.291 19.147 86.190 1.00 52.95 129 ILE B N 1
ATOM 3109 C CA . ILE B 1 122 ? 38.974 19.616 84.854 1.00 50.43 129 ILE B CA 1
ATOM 3110 C C . ILE B 1 122 ? 38.387 18.435 84.105 1.00 51.27 129 ILE B C 1
ATOM 3111 O O . ILE B 1 122 ? 37.442 18.588 83.336 1.00 51.52 129 ILE B O 1
ATOM 3116 N N . ALA B 1 123 ? 38.926 17.248 84.355 1.00 52.16 130 ALA B N 1
ATOM 3117 C CA . ALA B 1 123 ? 38.438 16.051 83.679 1.00 54.02 130 ALA B CA 1
ATOM 3118 C C . ALA B 1 123 ? 36.951 15.803 83.983 1.00 55.57 130 ALA B C 1
ATOM 3119 O O . ALA B 1 123 ? 36.201 15.353 83.110 1.00 54.81 130 ALA B O 1
ATOM 3121 N N . ASP B 1 124 ? 36.538 16.105 85.217 1.00 57.72 131 ASP B N 1
ATOM 3122 C CA . ASP B 1 124 ? 35.137 15.963 85.641 1.00 60.31 131 ASP B CA 1
ATOM 3123 C C . ASP B 1 124 ? 34.257 16.962 84.903 1.00 59.58 131 ASP B C 1
ATOM 3124 O O . ASP B 1 124 ? 33.218 16.605 84.368 1.00 61.93 131 ASP B O 1
ATOM 3129 N N . ARG B 1 125 ? 34.668 18.223 84.879 1.00 57.96 132 ARG B N 1
ATOM 3130 C CA . ARG B 1 125 ? 33.870 19.239 84.218 1.00 57.40 132 ARG B CA 1
ATOM 3131 C C . ARG B 1 125 ? 33.722 18.866 82.742 1.00 56.99 132 ARG B C 1
ATOM 3132 O O . ARG B 1 125 ? 32.627 19.006 82.168 1.00 57.86 132 ARG B O 1
ATOM 3140 N N . ILE B 1 126 ? 34.800 18.349 82.145 1.00 54.78 133 ILE B N 1
ATOM 3141 C CA . ILE B 1 126 ? 34.768 17.921 80.744 1.00 53.27 133 ILE B CA 1
ATOM 3142 C C . ILE B 1 126 ? 33.763 16.784 80.521 1.00 56.44 133 ILE B C 1
ATOM 3143 O O . ILE B 1 126 ? 32.954 16.854 79.597 1.00 56.89 133 ILE B O 1
ATOM 3148 N N . VAL B 1 127 ? 33.834 15.739 81.352 1.00 58.17 134 VAL B N 1
ATOM 3149 C CA . VAL B 1 127 ? 32.908 14.586 81.246 1.00 60.83 134 VAL B CA 1
ATOM 3150 C C . VAL B 1 127 ? 31.460 15.005 81.465 1.00 61.90 134 VAL B C 1
ATOM 3151 O O . VAL B 1 127 ? 30.580 14.582 80.727 1.00 64.09 134 VAL B O 1
ATOM 3155 N N . ALA B 1 128 ? 31.221 15.845 82.466 1.00 60.87 135 ALA B N 1
ATOM 3156 C CA . ALA B 1 128 ? 29.886 16.357 82.731 1.00 62.44 135 ALA B CA 1
ATOM 3157 C C . ALA B 1 128 ? 29.322 17.108 81.505 1.00 62.47 135 ALA B C 1
ATOM 3158 O O . ALA B 1 128 ? 28.138 17.025 81.207 1.00 65.39 135 ALA B O 1
ATOM 3160 N N . TYR B 1 129 ? 30.186 17.834 80.806 1.00 60.72 136 TYR B N 1
ATOM 3161 C CA . TYR B 1 129 ? 29.790 18.640 79.646 1.00 61.15 136 TYR B CA 1
ATOM 3162 C C . TYR B 1 129 ? 29.641 17.829 78.364 1.00 62.12 136 TYR B C 1
ATOM 3163 O O . TYR B 1 129 ? 28.738 18.096 77.573 1.00 62.05 136 TYR B O 1
ATOM 3172 N N . GLN B 1 130 ? 30.544 16.870 78.150 1.00 62.61 137 GLN B N 1
ATOM 3173 C CA . GLN B 1 130 ? 30.510 16.016 76.965 1.00 63.74 137 GLN B CA 1
ATOM 3174 C C . GLN B 1 130 ? 30.447 14.581 77.509 1.00 65.77 137 GLN B C 1
ATOM 3175 O O . GLN B 1 130 ? 31.466 13.903 77.613 1.00 65.35 137 GLN B O 1
ATOM 3181 N N . PRO B 1 131 ? 29.235 14.122 77.857 1.00 68.68 138 PRO B N 1
ATOM 3182 C CA . PRO B 1 131 ? 28.992 12.803 78.484 1.00 72.32 138 PRO B CA 1
ATOM 3183 C C . PRO B 1 131 ? 29.459 11.579 77.696 1.00 73.76 138 PRO B C 1
ATOM 3184 O O . PRO B 1 131 ? 29.767 10.563 78.300 1.00 75.87 138 PRO B O 1
ATOM 3188 N N . LYS B 1 132 ? 29.514 11.658 76.372 1.00 74.40 139 LYS B N 1
ATOM 3189 C CA . LYS B 1 132 ? 30.000 10.518 75.588 1.00 76.37 139 LYS B CA 1
ATOM 3190 C C . LYS B 1 132 ? 31.464 10.192 75.935 1.00 73.95 139 LYS B C 1
ATOM 3191 O O . LYS B 1 132 ? 31.929 9.081 75.689 1.00 75.27 139 LYS B O 1
ATOM 3197 N N . LEU B 1 133 ? 32.175 11.155 76.525 1.00 70.37 140 LEU B N 1
ATOM 3198 C CA . LEU B 1 133 ? 33.562 10.946 76.951 1.00 67.95 140 LEU B CA 1
ATOM 3199 C C . LEU B 1 133 ? 33.650 10.333 78.358 1.00 68.64 140 LEU B C 1
ATOM 3200 O O . LEU B 1 133 ? 32.845 10.636 79.241 1.00 69.01 140 LEU B O 1
ATOM 3205 N N . LYS B 1 134 ? 34.642 9.467 78.541 1.00 68.53 141 LYS B N 1
ATOM 3206 C CA . LYS B 1 134 ? 34.896 8.778 79.805 1.00 69.56 141 LYS B CA 1
ATOM 3207 C C . LYS B 1 134 ? 36.081 9.405 80.544 1.00 66.99 141 LYS B C 1
ATOM 3208 O O . LYS B 1 134 ? 37.079 9.790 79.924 1.00 65.27 141 LYS B O 1
ATOM 3214 N N . LYS B 1 135 ? 35.978 9.489 81.869 1.00 67.12 142 LYS B N 1
ATOM 3215 C CA . LYS B 1 135 ? 37.026 10.122 82.673 1.00 65.85 142 LYS B CA 1
ATOM 3216 C C . LYS B 1 135 ? 38.413 9.505 82.482 1.00 65.68 142 LYS B C 1
ATOM 3217 O O . LYS B 1 135 ? 39.390 10.227 82.319 1.00 65.13 142 LYS B O 1
ATOM 3223 N N . ALA B 1 136 ? 38.497 8.182 82.498 1.00 68.21 143 ALA B N 1
ATOM 3224 C CA . ALA B 1 136 ? 39.782 7.493 82.348 1.00 68.65 143 ALA B CA 1
ATOM 3225 C C . ALA B 1 136 ? 40.523 7.874 81.053 1.00 65.80 143 ALA B C 1
ATOM 3226 O O . ALA B 1 136 ? 41.740 8.009 81.062 1.00 64.06 143 ALA B O 1
ATOM 3228 N N . ASP B 1 137 ? 39.779 8.051 79.958 1.00 65.54 144 ASP B N 1
ATOM 3229 C CA . ASP B 1 137 ? 40.363 8.399 78.647 1.00 64.31 144 ASP B CA 1
ATOM 3230 C C . ASP B 1 137 ? 40.856 9.836 78.593 1.00 60.28 144 ASP B C 1
ATOM 3231 O O . ASP B 1 137 ? 41.906 10.117 78.006 1.00 60.29 144 ASP B O 1
ATOM 3236 N N . VAL B 1 138 ? 40.064 10.740 79.169 1.00 57.22 145 VAL B N 1
ATOM 3237 C CA . VAL B 1 138 ? 40.403 12.141 79.231 1.00 52.78 145 VAL B CA 1
ATOM 3238 C C . VAL B 1 138 ? 41.675 12.311 80.034 1.00 53.66 145 VAL B C 1
ATOM 3239 O O . VAL B 1 138 ? 42.517 13.121 79.680 1.00 52.96 145 VAL B O 1
ATOM 3243 N N . LEU B 1 139 ? 41.818 11.558 81.124 1.00 56.07 146 LEU B N 1
ATOM 3244 C CA . LEU B 1 139 ? 43.051 11.620 81.919 1.00 55.96 146 LEU B CA 1
ATOM 3245 C C . LEU B 1 139 ? 44.222 11.068 81.113 1.00 56.15 146 LEU B C 1
ATOM 3246 O O . LEU B 1 139 ? 45.323 11.617 81.145 1.00 55.73 146 LEU B O 1
ATOM 3251 N N . LYS B 1 140 ? 43.992 9.975 80.400 1.00 57.77 147 LYS B N 1
ATOM 3252 C CA . LYS B 1 140 ? 45.041 9.405 79.573 1.00 59.23 147 LYS B CA 1
ATOM 3253 C C . LYS B 1 140 ? 45.489 10.392 78.481 1.00 55.98 147 LYS B C 1
ATOM 3254 O O . LYS B 1 140 ? 46.675 10.543 78.240 1.00 55.57 147 LYS B O 1
ATOM 3260 N N . THR B 1 141 ? 44.538 11.050 77.828 1.00 53.46 148 THR B N 1
ATOM 3261 C CA . THR B 1 141 ? 44.882 11.989 76.780 1.00 52.87 148 THR B CA 1
ATOM 3262 C C . THR B 1 141 ? 45.753 13.094 77.362 1.00 51.67 148 THR B C 1
ATOM 3263 O O . THR B 1 141 ? 46.769 13.464 76.795 1.00 50.93 148 THR B O 1
ATOM 3275 N N . ASP B 1 143 ? 47.824 13.100 79.761 1.00 53.93 150 ASP B N 1
ATOM 3276 C CA . ASP B 1 143 ? 49.199 12.635 80.011 1.00 56.41 150 ASP B CA 1
ATOM 3277 C C . ASP B 1 143 ? 49.810 11.840 78.854 1.00 57.14 150 ASP B C 1
ATOM 3278 O O . ASP B 1 143 ? 50.920 11.325 78.986 1.00 59.41 150 ASP B O 1
ATOM 3283 N N . ASP B 1 144 ? 49.114 11.744 77.724 1.00 55.92 151 ASP B N 1
ATOM 3284 C CA . ASP B 1 144 ? 49.644 10.986 76.578 1.00 57.95 151 ASP B CA 1
ATOM 3285 C C . ASP B 1 144 ? 50.923 11.647 75.996 1.00 57.31 151 ASP B C 1
ATOM 3286 O O . ASP B 1 144 ? 50.895 12.795 75.554 1.00 55.28 151 ASP B O 1
ATOM 3291 N N . PRO B 1 145 ? 52.050 10.925 76.008 1.00 59.49 152 PRO B N 1
ATOM 3292 C CA . PRO B 1 145 ? 53.296 11.481 75.475 1.00 59.29 152 PRO B CA 1
ATOM 3293 C C . PRO B 1 145 ? 53.139 12.163 74.112 1.00 58.42 152 PRO B C 1
ATOM 3294 O O . PRO B 1 145 ? 53.660 13.270 73.927 1.00 57.68 152 PRO B O 1
ATOM 3298 N N . GLU B 1 146 ? 52.440 11.519 73.169 1.00 59.46 153 GLU B N 1
ATOM 3299 C CA . GLU B 1 146 ? 52.225 12.119 71.841 1.00 58.42 153 GLU B CA 1
ATOM 3300 C C . GLU B 1 146 ? 51.322 13.362 71.915 1.00 54.81 153 GLU B C 1
ATOM 3301 O O . GLU B 1 146 ? 51.535 14.331 71.192 1.00 54.13 153 GLU B O 1
ATOM 3307 N N . PHE B 1 147 ? 50.303 13.347 72.762 1.00 52.57 154 PHE B N 1
ATOM 3308 C CA . PHE B 1 147 ? 49.477 14.529 72.858 1.00 49.78 154 PHE B CA 1
ATOM 3309 C C . PHE B 1 147 ? 50.291 15.681 73.439 1.00 49.32 154 PHE B C 1
ATOM 3310 O O . PHE B 1 147 ? 50.211 16.805 72.942 1.00 47.50 154 PHE B O 1
ATOM 3318 N N . VAL B 1 148 ? 51.087 15.394 74.471 1.00 50.39 155 VAL B N 1
ATOM 3319 C CA . VAL B 1 148 ? 51.896 16.420 75.121 1.00 49.31 155 VAL B CA 1
ATOM 3320 C C . VAL B 1 148 ? 52.944 16.960 74.146 1.00 49.97 155 VAL B C 1
ATOM 3321 O O . VAL B 1 148 ? 53.173 18.170 74.073 1.00 48.65 155 VAL B O 1
ATOM 3325 N N . ALA B 1 149 ? 53.568 16.079 73.374 1.00 51.30 156 ALA B N 1
ATOM 3326 C CA . ALA B 1 149 ? 54.551 16.550 72.394 1.00 51.79 156 ALA B CA 1
ATOM 3327 C C . ALA B 1 149 ? 53.895 17.500 71.368 1.00 50.08 156 ALA B C 1
ATOM 3328 O O . ALA B 1 149 ? 54.523 18.465 70.950 1.00 50.19 156 ALA B O 1
ATOM 3330 N N . SER B 1 150 ? 52.638 17.229 70.987 1.00 49.01 157 SER B N 1
ATOM 3331 C CA . SER B 1 150 ? 51.928 18.063 70.000 1.00 47.90 157 SER B CA 1
ATOM 3332 C C . SER B 1 150 ? 51.652 19.451 70.551 1.00 46.65 157 SER B C 1
ATOM 3333 O O . SER B 1 150 ? 51.628 20.411 69.792 1.00 46.71 157 SER B O 1
ATOM 3344 N N . ILE B 1 152 ? 53.670 20.912 72.837 1.00 48.23 159 ILE B N 1
ATOM 3345 C CA . ILE B 1 152 ? 54.979 21.551 72.883 1.00 49.22 159 ILE B CA 1
ATOM 3346 C C . ILE B 1 152 ? 55.299 22.109 71.487 1.00 50.56 159 ILE B C 1
ATOM 3347 O O . ILE B 1 152 ? 55.980 23.119 71.344 1.00 52.55 159 ILE B O 1
ATOM 3352 N N . LYS B 1 153 ? 54.779 21.465 70.459 1.00 49.91 160 LYS B N 1
ATOM 3353 C CA . LYS B 1 153 ? 55.024 21.907 69.108 1.00 50.88 160 LYS B CA 1
ATOM 3354 C C . LYS B 1 153 ? 54.080 23.056 68.699 1.00 49.33 160 LYS B C 1
ATOM 3355 O O . LYS B 1 153 ? 54.502 23.997 68.022 1.00 49.78 160 LYS B O 1
ATOM 3361 N N . ALA B 1 154 ? 52.818 22.983 69.120 1.00 46.56 161 ALA B N 1
ATOM 3362 C CA . ALA B 1 154 ? 51.810 23.972 68.733 1.00 46.01 161 ALA B CA 1
ATOM 3363 C C . ALA B 1 154 ? 51.885 25.298 69.490 1.00 45.89 161 ALA B C 1
ATOM 3364 O O . ALA B 1 154 ? 51.500 26.350 68.950 1.00 44.34 161 ALA B O 1
ATOM 3366 N N . TYR B 1 155 ? 52.350 25.238 70.738 1.00 45.86 162 TYR B N 1
ATOM 3367 C CA . TYR B 1 155 ? 52.468 26.422 71.594 1.00 45.61 162 TYR B CA 1
ATOM 3368 C C . TYR B 1 155 ? 53.871 26.485 72.223 1.00 47.59 162 TYR B C 1
ATOM 3369 O O . TYR B 1 155 ? 54.027 26.442 73.444 1.00 46.52 162 TYR B O 1
ATOM 3378 N N . PRO B 1 156 ? 54.892 26.659 71.372 1.00 49.35 163 PRO B N 1
ATOM 3379 C CA . PRO B 1 156 ? 56.283 26.607 71.803 1.00 51.89 163 PRO B CA 1
ATOM 3380 C C . PRO B 1 156 ? 56.738 27.700 72.764 1.00 53.29 163 PRO B C 1
ATOM 3381 O O . PRO B 1 156 ? 57.739 27.504 73.459 1.00 53.25 163 PRO B O 1
ATOM 3385 N N . GLU B 1 157 ? 56.031 28.830 72.801 1.00 54.29 164 GLU B N 1
ATOM 3386 C CA . GLU B 1 157 ? 56.399 29.925 73.708 1.00 56.63 164 GLU B CA 1
ATOM 3387 C C . GLU B 1 157 ? 55.854 29.641 75.112 1.00 55.06 164 GLU B C 1
ATOM 3388 O O . GLU B 1 157 ? 56.350 30.201 76.095 1.00 56.51 164 GLU B O 1
ATOM 3394 N N . THR B 1 158 ? 54.845 28.769 75.195 1.00 51.50 165 THR B N 1
ATOM 3395 C CA . THR B 1 158 ? 54.133 28.509 76.441 1.00 48.90 165 THR B CA 1
ATOM 3396 C C . THR B 1 158 ? 54.411 27.171 77.066 1.00 47.70 165 THR B C 1
ATOM 3397 O O . THR B 1 158 ? 54.725 27.119 78.237 1.00 48.65 165 THR B O 1
ATOM 3401 N N . VAL B 1 159 ? 54.251 26.087 76.309 1.00 47.30 166 VAL B N 1
ATOM 3402 C CA . VAL B 1 159 ? 54.517 24.731 76.809 1.00 46.41 166 VAL B CA 1
ATOM 3403 C C . VAL B 1 159 ? 55.844 24.294 76.232 1.00 47.37 166 VAL B C 1
ATOM 3404 O O . VAL B 1 159 ? 55.930 24.042 75.049 1.00 49.56 166 VAL B O 1
ATOM 3408 N N . THR B 1 160 ? 56.880 24.196 77.056 1.00 48.57 167 THR B N 1
ATOM 3409 C CA . THR B 1 160 ? 58.216 23.833 76.578 1.00 49.99 167 THR B CA 1
ATOM 3410 C C . THR B 1 160 ? 58.665 22.489 77.131 1.00 52.10 167 THR B C 1
ATOM 3411 O O . THR B 1 160 ? 57.916 21.830 77.852 1.00 53.79 167 THR B O 1
ATOM 3415 N N . ASN B 1 161 ? 59.899 22.091 76.818 1.00 54.48 168 ASN B N 1
ATOM 3416 C CA . ASN B 1 161 ? 60.470 20.860 77.364 1.00 56.46 168 ASN B CA 1
ATOM 3417 C C . ASN B 1 161 ? 60.422 20.797 78.893 1.00 55.88 168 ASN B C 1
ATOM 3418 O O . ASN B 1 161 ? 60.554 19.717 79.471 1.00 57.58 168 ASN B O 1
ATOM 3423 N N . ASP B 1 162 ? 60.240 21.938 79.548 1.00 54.34 169 ASP B N 1
ATOM 3424 C CA . ASP B 1 162 ? 60.124 21.960 80.999 1.00 54.64 169 ASP B CA 1
ATOM 3425 C C . ASP B 1 162 ? 59.063 20.976 81.511 1.00 52.15 169 ASP B C 1
ATOM 3426 O O . ASP B 1 162 ? 59.266 20.335 82.535 1.00 53.08 169 ASP B O 1
ATOM 3431 N N . VAL B 1 163 ? 57.970 20.812 80.772 1.00 49.01 170 VAL B N 1
ATOM 3432 C CA . VAL B 1 163 ? 56.899 19.910 81.196 1.00 47.87 170 VAL B CA 1
ATOM 3433 C C . VAL B 1 163 ? 57.267 18.440 81.141 1.00 49.37 170 VAL B C 1
ATOM 3434 O O . VAL B 1 163 ? 56.580 17.609 81.706 1.00 50.57 170 VAL B O 1
ATOM 3438 N N . LEU B 1 164 ? 58.342 18.099 80.459 1.00 52.59 171 LEU B N 1
ATOM 3439 C CA . LEU B 1 164 ? 58.737 16.703 80.366 1.00 55.19 171 LEU B CA 1
ATOM 3440 C C . LEU B 1 164 ? 59.706 16.320 81.473 1.00 58.22 171 LEU B C 1
ATOM 3441 O O . LEU B 1 164 ? 60.401 15.320 81.358 1.00 61.04 171 LEU B O 1
ATOM 3446 N N . ASN B 1 165 ? 59.765 17.089 82.554 1.00 58.95 172 ASN B N 1
ATOM 3447 C CA . ASN B 1 165 ? 60.692 16.731 83.613 1.00 61.75 172 ASN B CA 1
ATOM 3448 C C . ASN B 1 165 ? 60.209 15.506 84.392 1.00 63.81 172 ASN B C 1
ATOM 3449 O O . ASN B 1 165 ? 59.115 15.471 84.954 1.00 63.70 172 ASN B O 1
ATOM 3454 N N . LYS B 1 166 ? 61.079 14.513 84.404 1.00 67.55 173 LYS B N 1
ATOM 3455 C CA . LYS B 1 166 ? 60.875 13.236 85.052 1.00 70.09 173 LYS B CA 1
ATOM 3456 C C . LYS B 1 166 ? 60.094 13.282 86.381 1.00 68.48 173 LYS B C 1
ATOM 3457 O O . LYS B 1 166 ? 59.320 12.383 86.678 1.00 69.49 173 LYS B O 1
ATOM 3463 N N . SER B 1 167 ? 60.289 14.338 87.164 1.00 66.74 174 SER B N 1
ATOM 3464 C CA . SER B 1 167 ? 59.661 14.472 88.482 1.00 64.92 174 SER B CA 1
ATOM 3465 C C . SER B 1 167 ? 58.226 15.009 88.483 1.00 61.87 174 SER B C 1
ATOM 3466 O O . SER B 1 167 ? 57.593 15.059 89.532 1.00 60.50 174 SER B O 1
ATOM 3469 N N . ILE B 1 168 ? 57.713 15.411 87.326 1.00 58.74 175 ILE B N 1
ATOM 3470 C CA . ILE B 1 168 ? 56.366 15.956 87.254 1.00 56.58 175 ILE B CA 1
ATOM 3471 C C . ILE B 1 168 ? 55.346 14.841 87.237 1.00 58.69 175 ILE B C 1
ATOM 3472 O O . ILE B 1 168 ? 55.525 13.861 86.514 1.00 61.26 175 ILE B O 1
ATOM 3477 N N . LYS B 1 169 ? 54.273 14.975 88.014 1.00 59.04 176 LYS B N 1
ATOM 3478 C CA . LYS B 1 169 ? 53.211 13.962 87.987 1.00 60.86 176 LYS B CA 1
ATOM 3479 C C . LYS B 1 169 ? 52.423 14.002 86.678 1.00 59.46 176 LYS B C 1
ATOM 3480 O O . LYS B 1 169 ? 52.274 12.981 86.014 1.00 61.55 176 LYS B O 1
ATOM 3486 N N . HIS B 1 170 ? 51.894 15.178 86.333 1.00 56.59 177 HIS B N 1
ATOM 3487 C CA . HIS B 1 170 ? 51.090 15.340 85.119 1.00 54.92 177 HIS B CA 1
ATOM 3488 C C . HIS B 1 170 ? 51.588 16.533 84.304 1.00 51.89 177 HIS B C 1
ATOM 3489 O O . HIS B 1 170 ? 51.322 17.672 84.630 1.00 50.47 177 HIS B O 1
ATOM 3496 N N . PRO B 1 171 ? 52.286 16.263 83.212 1.00 52.04 178 PRO B N 1
ATOM 3497 C CA . PRO B 1 171 ? 52.920 17.308 82.420 1.00 51.63 178 PRO B CA 1
ATOM 3498 C C . PRO B 1 171 ? 52.153 18.628 82.221 1.00 50.05 178 PRO B C 1
ATOM 3499 O O . PRO B 1 171 ? 52.751 19.684 82.363 1.00 49.67 178 PRO B O 1
ATOM 3503 N N . LEU B 1 172 ? 50.856 18.568 81.919 1.00 50.21 179 LEU B N 1
ATOM 3504 C CA . LEU B 1 172 ? 50.078 19.786 81.631 1.00 47.69 179 LEU B CA 1
ATOM 3505 C C . LEU B 1 172 ? 49.391 20.390 82.852 1.00 48.06 179 LEU B C 1
ATOM 3506 O O . LEU B 1 172 ? 48.582 21.325 82.734 1.00 48.99 179 LEU B O 1
ATOM 3511 N N . GLU B 1 173 ? 49.709 19.887 84.034 1.00 49.26 180 GLU B N 1
ATOM 3512 C CA . GLU B 1 173 ? 49.108 20.440 85.243 1.00 49.17 180 GLU B CA 1
ATOM 3513 C C . GLU B 1 173 ? 49.429 21.924 85.235 1.00 47.47 180 GLU B C 1
ATOM 3514 O O . GLU B 1 173 ? 50.577 22.306 85.097 1.00 49.01 180 GLU B O 1
ATOM 3520 N N . GLY B 1 174 ? 48.407 22.753 85.313 1.00 47.83 181 GLY B N 1
ATOM 3521 C CA . GLY B 1 174 ? 48.569 24.212 85.333 1.00 48.15 181 GLY B CA 1
ATOM 3522 C C . GLY B 1 174 ? 48.481 24.913 83.989 1.00 48.12 181 GLY B C 1
ATOM 3523 O O . GLY B 1 174 ? 48.366 26.140 83.928 1.00 48.37 181 GLY B O 1
ATOM 3524 N N . TYR B 1 175 ? 48.512 24.142 82.906 1.00 49.06 182 TYR B N 1
ATOM 3525 C CA . TYR B 1 175 ? 48.497 24.711 81.550 1.00 47.65 182 TYR B CA 1
ATOM 3526 C C . TYR B 1 175 ? 47.123 24.808 80.869 1.00 46.87 182 TYR B C 1
ATOM 3527 O O . TYR B 1 175 ? 47.014 25.296 79.760 1.00 47.14 182 TYR B O 1
ATOM 3536 N N . LEU B 1 176 ? 46.076 24.363 81.547 1.00 48.60 183 LEU B N 1
ATOM 3537 C CA . LEU B 1 176 ? 44.703 24.483 81.033 1.00 46.63 183 LEU B CA 1
ATOM 3538 C C . LEU B 1 176 ? 44.053 25.690 81.731 1.00 46.98 183 LEU B C 1
ATOM 3539 O O . LEU B 1 176 ? 43.689 25.627 82.898 1.00 48.60 183 LEU B O 1
ATOM 3544 N N . TYR B 1 177 ? 43.908 26.786 80.993 1.00 46.55 184 TYR B N 1
ATOM 3545 C CA . TYR B 1 177 ? 43.435 28.060 81.547 1.00 46.82 184 TYR B CA 1
ATOM 3546 C C . TYR B 1 177 ? 42.001 28.024 82.064 1.00 47.81 184 TYR B C 1
ATOM 3547 O O . TYR B 1 177 ? 41.138 27.369 81.469 1.00 46.95 184 TYR B O 1
ATOM 3556 N N . PRO B 1 178 ? 41.739 28.727 83.182 1.00 48.78 185 PRO B N 1
ATOM 3557 C CA . PRO B 1 178 ? 40.388 28.817 83.684 1.00 49.37 185 PRO B CA 1
ATOM 3558 C C . PRO B 1 178 ? 39.587 29.883 82.920 1.00 48.86 185 PRO B C 1
ATOM 3559 O O . PRO B 1 178 ? 39.962 31.038 82.897 1.00 50.40 185 PRO B O 1
ATOM 3563 N N . ALA B 1 179 ? 38.499 29.459 82.294 1.00 48.63 186 ALA B N 1
ATOM 3564 C CA . ALA B 1 179 ? 37.623 30.314 81.511 1.00 47.93 186 ALA B CA 1
ATOM 3565 C C . ALA B 1 179 ? 36.390 29.493 81.143 1.00 47.93 186 ALA B C 1
ATOM 3566 O O . ALA B 1 179 ? 36.228 28.358 81.601 1.00 47.57 186 ALA B O 1
ATOM 3568 N N . THR B 1 180 ? 35.515 30.074 80.338 1.00 49.01 187 THR B N 1
ATOM 3569 C CA . THR B 1 180 ? 34.324 29.394 79.873 1.00 50.51 187 THR B CA 1
ATOM 3570 C C . THR B 1 180 ? 34.574 29.076 78.439 1.00 49.28 187 THR B C 1
ATOM 3571 O O . THR B 1 180 ? 34.978 29.935 77.699 1.00 49.94 187 THR B O 1
ATOM 3575 N N . TYR B 1 181 ? 34.362 27.830 78.049 1.00 50.36 188 TYR B N 1
ATOM 3576 C CA . TYR B 1 181 ? 34.602 27.400 76.670 1.00 49.92 188 TYR B CA 1
ATOM 3577 C C . TYR B 1 181 ? 33.325 26.813 76.109 1.00 51.78 188 TYR B C 1
ATOM 3578 O O . TYR B 1 181 ? 32.506 26.320 76.877 1.00 53.09 188 TYR B O 1
ATOM 3587 N N . THR B 1 182 ? 33.159 26.877 74.786 1.00 52.16 189 THR B N 1
ATOM 3588 C CA . THR B 1 182 ? 32.001 26.272 74.099 1.00 54.57 189 THR B CA 1
ATOM 3589 C C . THR B 1 182 ? 32.508 25.676 72.784 1.00 55.57 189 THR B C 1
ATOM 3590 O O . THR B 1 182 ? 33.496 26.149 72.230 1.00 54.57 189 THR B O 1
ATOM 3594 N N . PHE B 1 183 ? 31.827 24.648 72.286 1.00 58.77 190 PHE B N 1
ATOM 3595 C CA . PHE B 1 183 ? 32.272 23.952 71.085 1.00 59.78 190 PHE B CA 1
ATOM 3596 C C . PHE B 1 183 ? 31.148 23.763 70.094 1.00 65.33 190 PHE B C 1
ATOM 3597 O O . PHE B 1 183 ? 30.071 23.306 70.463 1.00 67.12 190 PHE B O 1
ATOM 3605 N N . LYS B 1 184 ? 31.402 24.136 68.838 1.00 68.74 191 LYS B N 1
ATOM 3606 C CA . LYS B 1 184 ? 30.404 23.984 67.779 1.00 73.31 191 LYS B CA 1
ATOM 3607 C C . LYS B 1 184 ? 30.236 22.520 67.379 1.00 75.39 191 LYS B C 1
ATOM 3608 O O . LYS B 1 184 ? 29.129 22.104 67.009 1.00 79.42 191 LYS B O 1
ATOM 3614 N N . GLY B 1 185 ? 31.329 21.752 67.448 1.00 74.66 192 GLY B N 1
ATOM 3615 C CA . GLY B 1 185 ? 31.339 20.328 67.079 1.00 75.74 192 GLY B CA 1
ATOM 3616 C C . GLY B 1 185 ? 30.272 19.428 67.711 1.00 78.14 192 GLY B C 1
ATOM 3617 O O . GLY B 1 185 ? 29.584 19.810 68.672 1.00 77.70 192 GLY B O 1
ATOM 3618 N N . THR B 1 186 ? 30.169 18.208 67.177 1.00 79.81 193 THR B N 1
ATOM 3619 C CA . THR B 1 186 ? 29.173 17.229 67.615 1.00 82.37 193 THR B CA 1
ATOM 3620 C C . THR B 1 186 ? 29.707 16.214 68.679 1.00 80.86 193 THR B C 1
ATOM 3621 O O . THR B 1 186 ? 29.143 16.131 69.791 1.00 81.50 193 THR B O 1
ATOM 3625 N N . ASP B 1 187 ? 30.760 15.447 68.355 1.00 77.75 194 ASP B N 1
ATOM 3626 C CA . ASP B 1 187 ? 31.376 14.500 69.336 1.00 75.82 194 ASP B CA 1
ATOM 3627 C C . ASP B 1 187 ? 32.776 15.001 69.633 1.00 69.35 194 ASP B C 1
ATOM 3628 O O . ASP B 1 187 ? 33.779 14.324 69.413 1.00 68.71 194 ASP B O 1
ATOM 3633 N N . VAL B 1 188 ? 32.832 16.209 70.143 1.00 62.49 195 VAL B N 1
ATOM 3634 C CA . VAL B 1 188 ? 34.081 16.843 70.413 1.00 56.90 195 VAL B CA 1
ATOM 3635 C C . VAL B 1 188 ? 35.004 15.926 71.218 1.00 54.76 195 VAL B C 1
ATOM 3636 O O . VAL B 1 188 ? 34.603 15.368 72.236 1.00 56.38 195 VAL B O 1
ATOM 3640 N N . SER B 1 189 ? 36.240 15.770 70.738 1.00 51.11 196 SER B N 1
ATOM 3641 C CA . SER B 1 189 ? 37.224 14.907 71.384 1.00 49.03 196 SER B CA 1
ATOM 3642 C C . SER B 1 189 ? 37.891 15.612 72.516 1.00 46.55 196 SER B C 1
ATOM 3643 O O . SER B 1 189 ? 37.959 16.831 72.547 1.00 45.49 196 SER B O 1
ATOM 3646 N N . ALA B 1 190 ? 38.416 14.822 73.436 1.00 47.15 197 ALA B N 1
ATOM 3647 C CA . ALA B 1 190 ? 39.131 15.341 74.572 1.00 47.42 197 ALA B CA 1
ATOM 3648 C C . ALA B 1 190 ? 40.330 16.191 74.101 1.00 46.48 197 ALA B C 1
ATOM 3649 O O . ALA B 1 190 ? 40.639 17.233 74.702 1.00 43.84 197 ALA B O 1
ATOM 3651 N N . GLU B 1 191 ? 40.981 15.752 73.017 1.00 47.23 198 GLU B N 1
ATOM 3652 C CA . GLU B 1 191 ? 42.127 16.479 72.470 1.00 45.42 198 GLU B CA 1
ATOM 3653 C C . GLU B 1 191 ? 41.734 17.880 72.015 1.00 44.15 198 GLU B C 1
ATOM 3654 O O . GLU B 1 191 ? 42.463 18.846 72.294 1.00 46.24 198 GLU B O 1
ATOM 3660 N N . GLN B 1 192 ? 40.603 18.010 71.320 1.00 45.67 199 GLN B N 1
ATOM 3661 C CA . GLN B 1 192 ? 40.159 19.332 70.857 1.00 43.25 199 GLN B CA 1
ATOM 3662 C C . GLN B 1 192 ? 39.931 20.254 72.027 1.00 42.60 199 GLN B C 1
ATOM 3663 O O . GLN B 1 192 ? 40.349 21.403 72.007 1.00 42.23 199 GLN B O 1
ATOM 3669 N N . ILE B 1 193 ? 39.255 19.735 73.049 1.00 43.28 200 ILE B N 1
ATOM 3670 C CA . ILE B 1 193 ? 38.917 20.515 74.224 1.00 42.54 200 ILE B CA 1
ATOM 3671 C C . ILE B 1 193 ? 40.155 20.970 74.982 1.00 43.38 200 ILE B C 1
ATOM 3672 O O . ILE B 1 193 ? 40.322 22.167 75.290 1.00 42.61 200 ILE B O 1
ATOM 3677 N N . ILE B 1 194 ? 41.027 20.019 75.288 1.00 43.82 201 ILE B N 1
ATOM 3678 C CA . ILE B 1 194 ? 42.247 20.333 76.010 1.00 44.11 201 ILE B CA 1
ATOM 3679 C C . ILE B 1 194 ? 43.049 21.366 75.209 1.00 43.69 201 ILE B C 1
ATOM 3680 O O . ILE B 1 194 ? 43.565 22.326 75.765 1.00 42.06 201 ILE B O 1
ATOM 3685 N N . THR B 1 195 ? 43.114 21.197 73.892 1.00 45.15 202 THR B N 1
ATOM 3686 C CA . THR B 1 195 ? 43.866 22.137 73.074 1.00 45.36 202 THR B CA 1
ATOM 3687 C C . THR B 1 195 ? 43.337 23.548 73.261 1.00 45.64 202 THR B C 1
ATOM 3688 O O . THR B 1 195 ? 44.125 24.474 73.368 1.00 47.71 202 THR B O 1
ATOM 3692 N N . GLU B 1 196 ? 42.026 23.731 73.315 1.00 45.43 203 GLU B N 1
ATOM 3693 C CA . GLU B 1 196 ? 41.496 25.087 73.482 1.00 47.12 203 GLU B CA 1
ATOM 3694 C C . GLU B 1 196 ? 41.906 25.714 74.812 1.00 46.31 203 GLU B C 1
ATOM 3695 O O . GLU B 1 196 ? 42.115 26.919 74.896 1.00 48.19 203 GLU B O 1
ATOM 3709 N N . VAL B 1 198 ? 44.725 24.963 76.432 1.00 41.69 205 VAL B N 1
ATOM 3710 C CA . VAL B 1 198 ? 46.149 25.269 76.345 1.00 41.48 205 VAL B CA 1
ATOM 3711 C C . VAL B 1 198 ? 46.346 26.565 75.526 1.00 42.21 205 VAL B C 1
ATOM 3712 O O . VAL B 1 198 ? 47.184 27.401 75.855 1.00 41.30 205 VAL B O 1
ATOM 3716 N N . LYS B 1 199 ? 45.538 26.734 74.488 1.00 42.64 206 LYS B N 1
ATOM 3717 C CA . LYS B 1 199 ? 45.580 27.937 73.673 1.00 43.36 206 LYS B CA 1
ATOM 3718 C C . LYS B 1 199 ? 45.182 29.157 74.490 1.00 43.34 206 LYS B C 1
ATOM 3719 O O . LYS B 1 199 ? 45.772 30.221 74.340 1.00 44.91 206 LYS B O 1
ATOM 3725 N N . ALA B 1 200 ? 44.179 29.018 75.345 1.00 42.17 207 ALA B N 1
ATOM 3726 C CA . ALA B 1 200 ? 43.766 30.148 76.176 1.00 43.08 207 ALA B CA 1
ATOM 3727 C C . ALA B 1 200 ? 44.938 30.590 77.069 1.00 43.33 207 ALA B C 1
ATOM 3728 O O . ALA B 1 200 ? 45.171 31.787 77.249 1.00 43.22 207 ALA B O 1
ATOM 3730 N N . THR B 1 201 ? 45.682 29.627 77.613 1.00 42.65 208 THR B N 1
ATOM 3731 C CA . THR B 1 201 ? 46.806 29.968 78.474 1.00 43.71 208 THR B CA 1
ATOM 3732 C C . THR B 1 201 ? 47.809 30.789 77.669 1.00 45.54 208 THR B C 1
ATOM 3733 O O . THR B 1 201 ? 48.204 31.861 78.090 1.00 46.90 208 THR B O 1
ATOM 3737 N N . ASP B 1 202 ? 48.175 30.280 76.493 1.00 45.86 209 ASP B N 1
ATOM 3738 C CA . ASP B 1 202 ? 49.112 30.931 75.592 1.00 46.94 209 ASP B CA 1
ATOM 3739 C C . ASP B 1 202 ? 48.675 32.358 75.270 1.00 48.87 209 ASP B C 1
ATOM 3740 O O . ASP B 1 202 ? 49.485 33.267 75.319 1.00 52.71 209 ASP B O 1
ATOM 3745 N N . VAL B 1 203 ? 47.400 32.549 74.949 1.00 48.83 210 VAL B N 1
ATOM 3746 C CA . VAL B 1 203 ? 46.879 33.865 74.623 1.00 50.16 210 VAL B CA 1
ATOM 3747 C C . VAL B 1 203 ? 46.873 34.811 75.804 1.00 53.08 210 VAL B C 1
ATOM 3748 O O . VAL B 1 203 ? 47.219 35.980 75.683 1.00 56.70 210 VAL B O 1
ATOM 3752 N N . ASN B 1 204 ? 46.492 34.289 76.956 1.00 54.14 211 ASN B N 1
ATOM 3753 C CA . ASN B 1 204 ? 46.262 35.121 78.125 1.00 55.81 211 ASN B CA 1
ATOM 3754 C C . ASN B 1 204 ? 47.452 35.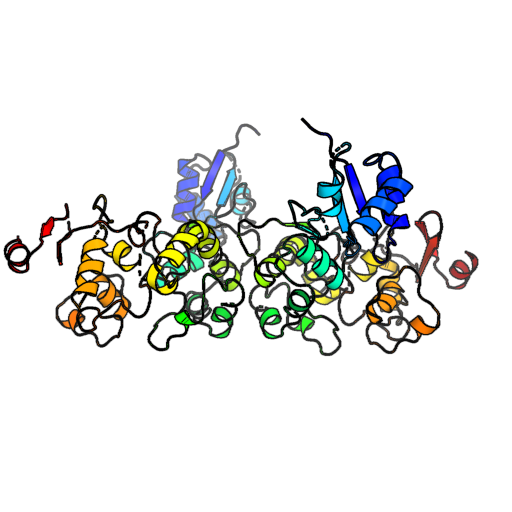466 78.974 1.00 57.55 211 ASN B C 1
ATOM 3755 O O . ASN B 1 204 ? 47.324 36.283 79.881 1.00 61.21 211 ASN B O 1
ATOM 3760 N N . ILE B 1 205 ? 48.601 34.862 78.698 1.00 57.04 212 ILE B N 1
ATOM 3761 C CA . ILE B 1 205 ? 49.798 35.223 79.416 1.00 58.16 212 ILE B CA 1
ATOM 3762 C C . ILE B 1 205 ? 50.663 36.126 78.540 1.00 62.03 212 ILE B C 1
ATOM 3763 O O . ILE B 1 205 ? 51.745 36.565 78.965 1.00 63.83 212 ILE B O 1
ATOM 3768 N N . ALA B 1 206 ? 50.192 36.409 77.325 1.00 64.10 213 ALA B N 1
ATOM 3769 C CA . ALA B 1 206 ? 50.921 37.277 76.390 1.00 66.94 213 ALA B CA 1
ATOM 3770 C C . ALA B 1 206 ? 51.305 38.608 77.035 1.00 69.21 213 ALA B C 1
ATOM 3771 O O . ALA B 1 206 ? 52.375 39.145 76.771 1.00 71.24 213 ALA B O 1
ATOM 3773 N N . LYS B 1 207 ? 50.432 39.124 77.889 1.00 69.97 214 LYS B N 1
ATOM 3774 C CA . LYS B 1 207 ? 50.680 40.393 78.570 1.00 72.96 214 LYS B CA 1
ATOM 3775 C C . LYS B 1 207 ? 51.814 40.335 79.604 1.00 72.31 214 LYS B C 1
ATOM 3776 O O . LYS B 1 207 ? 52.387 41.376 79.951 1.00 75.56 214 LYS B O 1
ATOM 3782 N N . TYR B 1 208 ? 52.149 39.142 80.088 1.00 67.85 215 TYR B N 1
ATOM 3783 C CA . TYR B 1 208 ? 53.217 39.004 81.071 1.00 66.96 215 TYR B CA 1
ATOM 3784 C C . TYR B 1 208 ? 54.578 38.708 80.445 1.00 66.62 215 TYR B C 1
ATOM 3785 O O . TYR B 1 208 ? 55.589 38.719 81.154 1.00 65.58 215 TYR B O 1
ATOM 3794 N N . ARG B 1 209 ? 54.600 38.446 79.134 1.00 66.98 216 ARG B N 1
ATOM 3795 C CA . ARG B 1 209 ? 55.842 38.095 78.412 1.00 69.10 216 ARG B CA 1
ATOM 3796 C C . ARG B 1 209 ? 56.999 39.025 78.711 1.00 71.14 216 ARG B C 1
ATOM 3797 O O . ARG B 1 209 ? 58.081 38.573 79.052 1.00 71.07 216 ARG B O 1
ATOM 3805 N N . ASP B 1 210 ? 56.769 40.324 78.555 1.00 73.10 217 ASP B N 1
ATOM 3806 C CA . ASP B 1 210 ? 57.814 41.300 78.769 1.00 76.31 217 ASP B CA 1
ATOM 3807 C C . ASP B 1 210 ? 58.394 41.232 80.178 1.00 74.83 217 ASP B C 1
ATOM 3808 O O . ASP B 1 210 ? 59.615 41.351 80.347 1.00 76.18 217 ASP B O 1
ATOM 3813 N N . GLU B 1 211 ? 57.549 41.041 81.189 1.00 71.35 218 GLU B N 1
ATOM 3814 C CA . GLU B 1 211 ? 58.067 40.983 82.552 1.00 70.52 218 GLU B CA 1
ATOM 3815 C C . GLU B 1 211 ? 58.815 39.649 82.794 1.00 68.07 218 GLU B C 1
ATOM 3816 O O . GLU B 1 211 ? 59.858 39.630 83.441 1.00 67.69 218 GLU B O 1
ATOM 3822 N N . LEU B 1 212 ? 58.294 38.546 82.253 1.00 66.00 219 LEU B N 1
ATOM 3823 C CA . LEU B 1 212 ? 58.963 37.250 82.371 1.00 64.59 219 LEU B CA 1
ATOM 3824 C C . LEU B 1 212 ? 60.391 37.295 81.790 1.00 67.30 219 LEU B C 1
ATOM 3825 O O . LEU B 1 212 ? 61.330 36.773 82.399 1.00 66.78 219 LEU B O 1
ATOM 3830 N N . THR B 1 213 ? 60.536 37.913 80.615 1.00 69.45 220 THR B N 1
ATOM 3831 C CA . THR B 1 213 ? 61.830 38.056 79.952 1.00 73.22 220 THR B CA 1
ATOM 3832 C C . THR B 1 213 ? 62.792 38.894 80.810 1.00 76.45 220 THR B C 1
ATOM 3833 O O . THR B 1 213 ? 63.962 38.548 80.969 1.00 78.05 220 THR B O 1
ATOM 3837 N N . LYS B 1 214 ? 62.289 39.991 81.367 1.00 77.92 221 LYS B N 1
ATOM 3838 C CA . LYS B 1 214 ? 63.094 40.867 82.212 1.00 80.03 221 LYS B CA 1
ATOM 3839 C C . LYS B 1 214 ? 63.568 40.169 83.493 1.00 77.22 221 LYS B C 1
ATOM 3840 O O . LYS B 1 214 ? 64.702 40.337 83.897 1.00 78.43 221 LYS B O 1
ATOM 3846 N N . GLN B 1 215 ? 62.695 39.401 84.136 1.00 73.92 222 GLN B N 1
ATOM 3847 C CA . GLN B 1 215 ? 63.081 38.671 85.348 1.00 72.11 222 GLN B CA 1
ATOM 3848 C C . GLN B 1 215 ? 63.731 37.303 85.031 1.00 70.95 222 GLN B C 1
ATOM 3849 O O . GLN B 1 215 ? 64.251 36.638 85.930 1.00 69.06 222 GLN B O 1
ATOM 3855 N N . LYS B 1 216 ? 63.702 36.908 83.752 1.00 71.66 223 LYS B N 1
ATOM 3856 C CA . LYS B 1 216 ? 64.214 35.610 83.293 1.00 70.89 223 LYS B CA 1
ATOM 3857 C C . LYS B 1 216 ? 63.568 34.488 84.079 1.00 67.02 223 LYS B C 1
ATOM 3858 O O . LYS B 1 216 ? 64.233 33.645 84.669 1.00 67.29 223 LYS B O 1
ATOM 3872 N N . SER B 1 218 ? 60.941 31.385 83.711 1.00 56.69 225 SER B N 1
ATOM 3873 C CA . SER B 1 218 ? 60.352 30.512 82.705 1.00 54.99 225 SER B CA 1
ATOM 3874 C C . SER B 1 218 ? 58.851 30.522 82.895 1.00 52.69 225 SER B C 1
ATOM 3875 O O . SER B 1 218 ? 58.366 30.843 83.981 1.00 52.43 225 SER B O 1
ATOM 3878 N N . VAL B 1 219 ? 58.104 30.195 81.848 1.00 51.88 226 VAL B N 1
ATOM 3879 C CA . VAL B 1 219 ? 56.657 30.112 81.982 1.00 49.69 226 VAL B CA 1
ATOM 3880 C C . VAL B 1 219 ? 56.341 29.052 83.041 1.00 50.21 226 VAL B C 1
ATOM 3881 O O . VAL B 1 219 ? 55.423 29.212 83.853 1.00 49.87 226 VAL B O 1
ATOM 3885 N N . HIS B 1 220 ? 57.140 27.992 83.074 1.00 51.59 227 HIS B N 1
ATOM 3886 C CA . HIS B 1 220 ? 56.889 26.900 84.005 1.00 51.82 227 HIS B CA 1
ATOM 3887 C C . HIS B 1 220 ? 57.050 27.300 85.472 1.00 52.19 227 HIS B C 1
ATOM 3888 O O . HIS B 1 220 ? 56.201 26.955 86.299 1.00 51.06 227 HIS B O 1
ATOM 3895 N N . LYS B 1 221 ? 58.124 28.008 85.818 1.00 53.59 228 LYS B N 1
ATOM 3896 C CA . LYS B 1 221 ? 58.270 28.459 87.224 1.00 54.79 228 LYS B CA 1
ATOM 3897 C C . LYS B 1 221 ? 57.204 29.504 87.540 1.00 53.00 228 LYS B C 1
ATOM 3898 O O . LYS B 1 221 ? 56.669 29.544 88.632 1.00 54.18 228 LYS B O 1
ATOM 3904 N N . PHE B 1 222 ? 56.877 30.319 86.555 1.00 52.67 229 PHE B N 1
ATOM 3905 C CA . PHE B 1 222 ? 55.822 31.316 86.690 1.00 52.99 229 PHE B CA 1
ATOM 3906 C C . PHE B 1 222 ? 54.501 30.688 87.091 1.00 51.36 229 PHE B C 1
ATOM 3907 O O . PHE B 1 222 ? 53.877 31.110 88.049 1.00 52.04 229 PHE B O 1
ATOM 3915 N N . LEU B 1 223 ? 54.083 29.672 86.355 1.00 50.24 230 LEU B N 1
ATOM 3916 C CA . LEU B 1 223 ? 52.820 29.014 86.656 1.00 49.84 230 LEU B CA 1
ATOM 3917 C C . LEU B 1 223 ? 52.895 28.206 87.936 1.00 50.59 230 LEU B C 1
ATOM 3918 O O . LEU B 1 223 ? 51.872 27.992 88.588 1.00 50.90 230 LEU B O 1
ATOM 3923 N N . THR B 1 224 ? 54.095 27.778 88.322 1.00 51.29 231 THR B N 1
ATOM 3924 C CA . THR B 1 224 ? 54.249 27.034 89.563 1.00 51.10 231 THR B CA 1
ATOM 3925 C C . THR B 1 224 ? 53.955 27.960 90.754 1.00 52.42 231 THR B C 1
ATOM 3926 O O . THR B 1 224 ? 53.112 27.632 91.630 1.00 52.47 231 THR B O 1
ATOM 3938 N N . SER B 1 226 ? 52.420 30.823 90.716 1.00 51.90 233 SER B N 1
ATOM 3939 C CA . SER B 1 226 ? 51.043 31.254 90.636 1.00 53.56 233 SER B CA 1
ATOM 3940 C C . SER B 1 226 ? 50.142 30.245 91.325 1.00 53.71 233 SER B C 1
ATOM 3941 O O . SER B 1 226 ? 49.301 30.642 92.114 1.00 55.70 233 SER B O 1
ATOM 3944 N N . SER B 1 227 ? 50.360 28.951 91.073 1.00 52.34 234 SER B N 1
ATOM 3945 C CA . SER B 1 227 ? 49.494 27.913 91.642 1.00 54.30 234 SER B CA 1
ATOM 3946 C C . SER B 1 227 ? 49.577 27.775 93.162 1.00 56.97 234 SER B C 1
ATOM 3947 O O . SER B 1 227 ? 48.541 27.601 93.826 1.00 58.45 234 SER B O 1
ATOM 3950 N N . ILE B 1 228 ? 50.789 27.822 93.722 1.00 57.15 235 ILE B N 1
ATOM 3951 C CA . ILE B 1 228 ? 50.909 27.690 95.169 1.00 57.78 235 ILE B CA 1
ATOM 3952 C C . ILE B 1 228 ? 50.293 28.925 95.822 1.00 58.46 235 ILE B C 1
ATOM 3953 O O . ILE B 1 228 ? 49.769 28.839 96.944 1.00 59.67 235 ILE B O 1
ATOM 3958 N N . ILE B 1 229 ? 50.333 30.060 95.111 1.00 56.69 236 ILE B N 1
ATOM 3959 C CA . ILE B 1 229 ? 49.706 31.302 95.598 1.00 58.14 236 ILE B CA 1
ATOM 3960 C C . ILE B 1 229 ? 48.191 31.144 95.528 1.00 59.36 236 ILE B C 1
ATOM 3961 O O . ILE B 1 229 ? 47.489 31.500 96.476 1.00 59.97 236 ILE B O 1
ATOM 3966 N N . GLU B 1 230 ? 47.699 30.596 94.411 1.00 58.73 237 GLU B N 1
ATOM 3967 C CA . GLU B 1 230 ? 46.252 30.387 94.213 1.00 61.62 237 GLU B CA 1
ATOM 3968 C C . GLU B 1 230 ? 45.616 29.527 95.317 1.00 64.22 237 GLU B C 1
ATOM 3969 O O . GLU B 1 230 ? 44.654 29.949 95.944 1.00 66.19 237 GLU B O 1
ATOM 3975 N N . LYS B 1 231 ? 46.168 28.340 95.564 1.00 65.37 238 LYS B N 1
ATOM 3976 C CA . LYS B 1 231 ? 45.603 27.437 96.568 1.00 69.48 238 LYS B CA 1
ATOM 3977 C C . LYS B 1 231 ? 45.719 27.945 98.012 1.00 74.39 238 LYS B C 1
ATOM 3978 O O . LYS B 1 231 ? 45.030 27.434 98.886 1.00 76.91 238 LYS B O 1
ATOM 3984 N N . GLU B 1 232 ? 46.572 28.937 98.268 1.00 77.29 239 GLU B N 1
ATOM 3985 C CA . GLU B 1 232 ? 46.739 29.476 99.636 1.00 82.46 239 GLU B CA 1
ATOM 3986 C C . GLU B 1 232 ? 45.916 30.736 99.949 1.00 86.49 239 GLU B C 1
ATOM 3987 O O . GLU B 1 232 ? 45.899 31.189 101.085 1.00 89.25 239 GLU B O 1
ATOM 3993 N N . ALA B 1 233 ? 45.226 31.290 98.965 1.00 88.33 240 ALA B N 1
ATOM 3994 C CA . ALA B 1 233 ? 44.485 32.517 99.185 1.00 92.66 240 ALA B CA 1
ATOM 3995 C C . ALA B 1 233 ? 42.997 32.291 99.285 1.00 97.29 240 ALA B C 1
ATOM 3996 O O . ALA B 1 233 ? 42.410 31.616 98.441 1.00 96.40 240 ALA B O 1
ATOM 3998 N N . THR B 1 234 ? 42.387 32.842 100.328 1.00 103.73 241 THR B N 1
ATOM 3999 C CA . THR B 1 234 ? 40.944 32.828 100.421 1.00 109.29 241 THR B CA 1
ATOM 4000 C C . THR B 1 234 ? 40.562 33.935 99.422 1.00 110.94 241 THR B C 1
ATOM 4001 O O . THR B 1 234 ? 41.450 34.502 98.766 1.00 108.78 241 THR B O 1
ATOM 4005 N N . GLU B 1 235 ? 39.282 34.270 99.299 1.00 115.91 242 GLU B N 1
ATOM 4006 C CA . GLU B 1 235 ? 38.872 35.247 98.266 1.00 117.78 242 GLU B CA 1
ATOM 4007 C C . GLU B 1 235 ? 39.663 36.575 98.340 1.00 118.70 242 GLU B C 1
ATOM 4008 O O . GLU B 1 235 ? 40.564 36.832 97.523 1.00 115.69 242 GLU B O 1
ATOM 4014 N N . ASN B 1 236 ? 39.327 37.379 99.355 1.00 122.94 243 ASN B N 1
ATOM 4015 C CA . ASN B 1 236 ? 39.857 38.738 99.542 1.00 124.27 243 ASN B CA 1
ATOM 4016 C C . ASN B 1 236 ? 41.312 38.899 100.035 1.00 121.36 243 ASN B C 1
ATOM 4017 O O . ASN B 1 236 ? 41.783 40.030 100.177 1.00 123.09 243 ASN B O 1
ATOM 4022 N N . VAL B 1 237 ? 42.021 37.803 100.301 1.00 116.94 244 VAL B N 1
ATOM 4023 C CA . VAL B 1 237 ? 43.405 37.909 100.795 1.00 114.01 244 VAL B CA 1
ATOM 4024 C C . VAL B 1 237 ? 44.338 38.601 99.789 1.00 109.35 244 VAL B C 1
ATOM 4025 O O . VAL B 1 237 ? 44.143 38.510 98.558 1.00 106.67 244 VAL B O 1
ATOM 4029 N N . ASP B 1 238 ? 45.327 39.313 100.336 1.00 106.62 245 ASP B N 1
ATOM 4030 C CA . ASP B 1 238 ? 46.321 40.008 99.540 1.00 102.64 245 ASP B CA 1
ATOM 4031 C C . ASP B 1 238 ? 47.360 38.978 99.083 1.00 96.01 245 ASP B C 1
ATOM 4032 O O . ASP B 1 238 ? 48.249 38.572 99.832 1.00 94.33 245 ASP B O 1
ATOM 4037 N N . ARG B 1 239 ? 47.212 38.563 97.834 1.00 90.39 246 ARG B N 1
ATOM 4038 C CA . ARG B 1 239 ? 48.067 37.573 97.221 1.00 84.30 246 ARG B CA 1
ATOM 4039 C C . ARG B 1 239 ? 49.491 38.056 96.989 1.00 80.19 246 ARG B C 1
ATOM 4040 O O . ARG B 1 239 ? 50.407 37.259 96.919 1.00 77.56 246 ARG B O 1
ATOM 4048 N N . LYS B 1 240 ? 49.684 39.356 96.864 1.00 79.42 247 LYS B N 1
ATOM 4049 C CA . LYS B 1 240 ? 51.027 39.883 96.678 1.00 77.81 247 LYS B CA 1
ATOM 4050 C C . LYS B 1 240 ? 51.887 39.737 97.949 1.00 76.77 247 LYS B C 1
ATOM 4051 O O . LYS B 1 240 ? 53.112 39.765 97.860 1.00 74.53 247 LYS B O 1
ATOM 4065 N N . ILE B 1 242 ? 51.296 37.075 100.113 1.00 71.68 249 ILE B N 1
ATOM 4066 C CA . ILE B 1 242 ? 51.532 35.646 100.111 1.00 69.78 249 ILE B CA 1
ATOM 4067 C C . ILE B 1 242 ? 52.732 35.361 99.218 1.00 66.95 249 ILE B C 1
ATOM 4068 O O . ILE B 1 242 ? 53.636 34.609 99.591 1.00 65.49 249 ILE B O 1
ATOM 4073 N N . ALA B 1 243 ? 52.752 35.979 98.046 1.00 65.69 250 ALA B N 1
ATOM 4074 C CA . ALA B 1 243 ? 53.866 35.782 97.136 1.00 64.99 250 ALA B CA 1
ATOM 4075 C C . ALA B 1 243 ? 55.191 36.223 97.767 1.00 66.36 250 ALA B C 1
ATOM 4076 O O . ALA B 1 243 ? 56.196 35.525 97.639 1.00 66.38 250 ALA B O 1
ATOM 4078 N N . SER B 1 244 ? 55.201 37.349 98.476 1.00 68.60 251 SER B N 1
ATOM 4079 C CA . SER B 1 244 ? 56.449 37.833 99.059 1.00 70.77 251 SER B CA 1
ATOM 4080 C C . SER B 1 244 ? 56.996 36.868 100.090 1.00 70.49 251 SER B C 1
ATOM 4081 O O . SER B 1 244 ? 58.205 36.701 100.193 1.00 71.23 251 SER B O 1
ATOM 4084 N N . VAL B 1 245 ? 56.115 36.239 100.862 1.00 70.16 252 VAL B N 1
ATOM 4085 C CA . VAL B 1 245 ? 56.564 35.267 101.847 1.00 69.37 252 VAL B CA 1
ATOM 4086 C C . VAL B 1 245 ? 57.325 34.166 101.138 1.00 67.08 252 VAL B C 1
ATOM 4087 O O . VAL B 1 245 ? 58.459 33.847 101.498 1.00 66.99 252 VAL B O 1
ATOM 4091 N N . PHE B 1 246 ? 56.708 33.595 100.113 1.00 64.86 253 PHE B N 1
ATOM 4092 C CA . PHE B 1 246 ? 57.345 32.510 99.400 1.00 62.88 253 PHE B CA 1
ATOM 4093 C C . PHE B 1 246 ? 58.683 32.927 98.817 1.00 62.82 253 PHE B C 1
ATOM 4094 O O . PHE B 1 246 ? 59.674 32.223 98.994 1.00 62.80 253 PHE B O 1
ATOM 4102 N N . TYR B 1 247 ? 58.740 34.067 98.146 1.00 63.26 254 TYR B N 1
ATOM 4103 C CA . TYR B 1 247 ? 60.024 34.501 97.615 1.00 63.89 254 TYR B CA 1
ATOM 4104 C C . TYR B 1 247 ? 61.045 34.664 98.757 1.00 66.05 254 TYR B C 1
ATOM 4105 O O . TYR B 1 247 ? 62.193 34.216 98.645 1.00 66.20 254 TYR B O 1
ATOM 4114 N N . ASN B 1 248 ? 60.619 35.257 99.866 1.00 67.95 255 ASN B N 1
ATOM 4115 C CA . ASN B 1 248 ? 61.513 35.451 100.998 1.00 70.08 255 ASN B CA 1
ATOM 4116 C C . ASN B 1 248 ? 62.080 34.128 101.465 1.00 70.84 255 ASN B C 1
ATOM 4117 O O . ASN B 1 248 ? 63.294 34.008 101.672 1.00 72.26 255 ASN B O 1
ATOM 4122 N N . ARG B 1 249 ? 61.213 33.130 101.616 1.00 70.31 256 ARG B N 1
ATOM 4123 C CA . ARG B 1 249 ? 61.660 31.803 102.060 1.00 70.69 256 ARG B CA 1
ATOM 4124 C C . ARG B 1 249 ? 62.644 31.201 101.063 1.00 69.64 256 ARG B C 1
ATOM 4125 O O . ARG B 1 249 ? 63.680 30.615 101.429 1.00 70.47 256 ARG B O 1
ATOM 4133 N N . LEU B 1 250 ? 62.304 31.372 99.797 1.00 66.85 257 LEU B N 1
ATOM 4134 C CA . LEU B 1 250 ? 63.081 30.843 98.711 1.00 65.04 257 LEU B CA 1
ATOM 4135 C C . LEU B 1 250 ? 64.500 31.444 98.763 1.00 66.34 257 LEU B C 1
ATOM 4136 O O . LEU B 1 250 ? 65.494 30.706 98.727 1.00 67.73 257 LEU B O 1
ATOM 4141 N N . ALA B 1 251 ? 64.591 32.767 98.908 1.00 65.94 258 ALA B N 1
ATOM 4142 C CA . ALA B 1 251 ? 65.891 33.458 98.960 1.00 67.30 258 ALA B CA 1
ATOM 4143 C C . ALA B 1 251 ? 66.699 33.126 100.218 1.00 68.48 258 ALA B C 1
ATOM 4144 O O . ALA B 1 251 ? 67.918 33.259 100.218 1.00 69.06 258 ALA B O 1
ATOM 4146 N N . LYS B 1 252 ? 66.001 32.674 101.260 1.00 68.49 259 LYS B N 1
ATOM 4147 C CA . LYS B 1 252 ? 66.575 32.374 102.573 1.00 70.12 259 LYS B CA 1
ATOM 4148 C C . LYS B 1 252 ? 66.798 30.844 102.753 1.00 69.56 259 LYS B C 1
ATOM 4149 O O . LYS B 1 252 ? 67.137 30.387 103.837 1.00 71.00 259 LYS B O 1
ATOM 4155 N N . ASP B 1 253 ? 66.576 30.072 101.689 1.00 67.85 260 ASP B N 1
ATOM 4156 C CA . ASP B 1 253 ? 66.679 28.598 101.693 1.00 68.04 260 ASP B CA 1
ATOM 4157 C C . ASP B 1 253 ? 65.747 27.909 102.698 1.00 67.93 260 ASP B C 1
ATOM 4158 O O . ASP B 1 253 ? 66.039 26.821 103.194 1.00 67.96 260 ASP B O 1
ATOM 4171 N N . ARG B 1 255 ? 62.274 26.000 103.356 1.00 68.28 262 ARG B N 1
ATOM 4172 C CA . ARG B 1 255 ? 61.292 25.245 102.566 1.00 66.88 262 ARG B CA 1
ATOM 4173 C C . ARG B 1 255 ? 59.958 25.985 102.583 1.00 65.48 262 ARG B C 1
ATOM 4174 O O . ARG B 1 255 ? 59.654 26.676 103.554 1.00 66.80 262 ARG B O 1
ATOM 4182 N N . LEU B 1 256 ? 59.171 25.859 101.514 1.00 63.31 263 LEU B N 1
ATOM 4183 C CA . LEU B 1 256 ? 57.891 26.587 101.420 1.00 61.76 263 LEU B CA 1
ATOM 4184 C C . LEU B 1 256 ? 56.813 26.064 102.377 1.00 63.01 263 LEU B C 1
ATOM 4185 O O . LEU B 1 256 ? 55.955 26.829 102.807 1.00 62.88 263 LEU B O 1
ATOM 4190 N N . GLN B 1 257 ? 56.862 24.769 102.704 1.00 64.31 264 GLN B N 1
ATOM 4191 C CA . GLN B 1 257 ? 55.914 24.150 103.651 1.00 66.36 264 GLN B CA 1
ATOM 4192 C C . GLN B 1 257 ? 54.456 24.567 103.414 1.00 66.44 264 GLN B C 1
ATOM 4193 O O . GLN B 1 257 ? 53.763 24.978 104.347 1.00 68.56 264 GLN B O 1
ATOM 4199 N N . THR B 1 258 ? 53.999 24.448 102.169 1.00 63.78 265 THR B N 1
ATOM 4200 C CA . THR B 1 258 ? 52.638 24.817 101.816 1.00 63.78 265 THR B CA 1
ATOM 4201 C C . THR B 1 258 ? 51.794 23.537 101.650 1.00 64.84 265 THR B C 1
ATOM 4202 O O . THR B 1 258 ? 52.109 22.680 100.814 1.00 63.87 265 THR B O 1
ATOM 4206 N N . ASP B 1 259 ? 50.734 23.424 102.468 1.00 66.90 266 ASP B N 1
ATOM 4207 C CA . ASP B 1 259 ? 49.841 22.239 102.510 1.00 68.15 266 ASP B CA 1
ATOM 4208 C C . ASP B 1 259 ? 49.276 21.801 101.181 1.00 65.70 266 ASP B C 1
ATOM 4209 O O . ASP B 1 259 ? 49.288 20.610 100.870 1.00 65.99 266 ASP B O 1
ATOM 4214 N N . PRO B 1 260 ? 48.751 22.752 100.395 1.00 63.92 267 PRO B N 1
ATOM 4215 C CA . PRO B 1 260 ? 48.211 22.367 99.109 1.00 60.94 267 PRO B CA 1
ATOM 4216 C C . PRO B 1 260 ? 49.164 21.519 98.270 1.00 59.78 267 PRO B C 1
ATOM 4217 O O . PRO B 1 260 ? 48.693 20.675 97.490 1.00 59.84 267 PRO B O 1
ATOM 4221 N N . THR B 1 261 ? 50.478 21.736 98.405 1.00 58.70 268 THR B N 1
ATOM 4222 C CA . THR B 1 261 ? 51.430 20.945 97.625 1.00 58.15 268 THR B CA 1
ATOM 4223 C C . THR B 1 261 ? 51.475 19.531 98.177 1.00 61.24 268 THR B C 1
ATOM 4224 O O . THR B 1 261 ? 51.667 18.578 97.424 1.00 60.78 268 THR B O 1
ATOM 4228 N N . VAL B 1 262 ? 51.295 19.394 99.491 1.00 64.45 269 VAL B N 1
ATOM 4229 C CA . VAL B 1 262 ? 51.250 18.072 100.109 1.00 67.55 269 VAL B CA 1
ATOM 4230 C C . VAL B 1 262 ? 49.994 17.321 99.622 1.00 69.89 269 VAL B C 1
ATOM 4231 O O . VAL B 1 262 ? 50.066 16.153 99.228 1.00 71.48 269 VAL B O 1
ATOM 4235 N N . LEU B 1 263 ? 48.851 18.000 99.636 1.00 70.90 270 LEU B N 1
ATOM 4236 C CA . LEU B 1 263 ? 47.606 17.393 99.180 1.00 73.09 270 LEU B CA 1
ATOM 4237 C C . LEU B 1 263 ? 47.718 16.992 97.711 1.00 72.18 270 LEU B C 1
ATOM 4238 O O . LEU B 1 263 ? 47.267 15.916 97.320 1.00 73.61 270 LEU B O 1
ATOM 4243 N N . TYR B 1 264 ? 48.320 17.852 96.895 1.00 64.23 271 TYR B N 1
ATOM 4244 C CA . TYR B 1 264 ? 48.483 17.531 95.490 1.00 64.29 271 TYR B CA 1
ATOM 4245 C C . TYR B 1 264 ? 49.401 16.315 95.331 1.00 67.01 271 TYR B C 1
ATOM 4246 O O . TYR B 1 264 ? 49.173 15.472 94.460 1.00 69.24 271 TYR B O 1
ATOM 4255 N N . ALA B 1 265 ? 50.422 16.223 96.179 1.00 68.58 272 ALA B N 1
ATOM 4256 C CA . ALA B 1 265 ? 51.343 15.087 96.168 1.00 70.84 272 ALA B CA 1
ATOM 4257 C C . ALA B 1 265 ? 50.576 13.775 96.337 1.00 75.09 272 ALA B C 1
ATOM 4258 O O . ALA B 1 265 ? 50.874 12.785 95.660 1.00 76.54 272 ALA B O 1
ATOM 4260 N N . LEU B 1 266 ? 49.592 13.779 97.238 1.00 77.97 273 LEU B N 1
ATOM 4261 C CA . LEU B 1 266 ? 48.759 12.600 97.499 1.00 82.49 273 LEU B CA 1
ATOM 4262 C C . LEU B 1 266 ? 47.627 12.445 96.485 1.00 84.33 273 LEU B C 1
ATOM 4263 O O . LEU B 1 266 ? 46.829 11.508 96.591 1.00 88.75 273 LEU B O 1
ATOM 4268 N N . GLY B 1 267 ? 47.546 13.357 95.516 1.00 81.89 274 GLY B N 1
ATOM 4269 C CA . GLY B 1 267 ? 46.479 13.321 94.521 1.00 83.38 274 GLY B CA 1
ATOM 4270 C C . GLY B 1 267 ? 45.159 13.175 95.237 1.00 87.60 274 GLY B C 1
ATOM 4271 O O . GLY B 1 267 ? 44.360 12.302 94.912 1.00 90.79 274 GLY B O 1
ATOM 4272 N N . GLU B 1 268 ? 44.933 14.049 96.211 1.00 89.21 275 GLU B N 1
ATOM 4273 C CA . GLU B 1 268 ? 43.752 13.969 97.048 1.00 95.12 275 GLU B CA 1
ATOM 4274 C C . GLU B 1 268 ? 43.126 15.351 97.225 1.00 95.23 275 GLU B C 1
ATOM 4275 O O . GLU B 1 268 ? 43.825 16.318 97.515 1.00 91.88 275 GLU B O 1
ATOM 4281 N N . HIS B 1 269 ? 41.808 15.435 97.034 1.00 99.96 276 HIS B N 1
ATOM 4282 C CA . HIS B 1 269 ? 41.070 16.694 97.175 1.00 101.12 276 HIS B CA 1
ATOM 4283 C C . HIS B 1 269 ? 40.303 16.717 98.500 1.00 106.15 276 HIS B C 1
ATOM 4284 O O . HIS B 1 269 ? 39.094 16.474 98.556 1.00 110.27 276 HIS B O 1
ATOM 4291 N N . LYS B 1 270 ? 41.051 16.990 99.565 1.00 106.50 277 LYS B N 1
ATOM 4292 C CA . LYS B 1 270 ? 40.522 17.120 100.919 1.00 111.01 277 LYS B CA 1
ATOM 4293 C C . LYS B 1 270 ? 40.780 18.564 101.343 1.00 109.27 277 LYS B C 1
ATOM 4294 O O . LYS B 1 270 ? 41.337 19.351 100.573 1.00 105.19 277 LYS B O 1
ATOM 4300 N N . SER B 1 271 ? 40.395 18.909 102.566 1.00 113.16 278 SER B N 1
ATOM 4301 C CA . SER B 1 271 ? 40.599 20.263 103.080 1.00 112.22 278 SER B CA 1
ATOM 4302 C C . SER B 1 271 ? 41.849 20.366 103.964 1.00 110.43 278 SER B C 1
ATOM 4303 O O . SER B 1 271 ? 42.705 21.226 103.734 1.00 106.93 278 SER B O 1
ATOM 4306 N N . LYS B 1 272 ? 41.959 19.475 104.950 1.00 113.28 279 LYS B N 1
ATOM 4307 C CA . LYS B 1 272 ? 43.084 19.488 105.901 1.00 112.33 279 LYS B CA 1
ATOM 4308 C C . LYS B 1 272 ? 44.063 18.322 105.716 1.00 109.89 279 LYS B C 1
ATOM 4309 O O . LYS B 1 272 ? 43.683 17.223 105.303 1.00 111.38 279 LYS B O 1
ATOM 4315 N N . THR B 1 273 ? 45.328 18.581 106.037 1.00 106.47 280 THR B N 1
ATOM 4316 C CA . THR B 1 273 ? 46.383 17.579 105.948 1.00 104.15 280 THR B CA 1
ATOM 4317 C C . THR B 1 273 ? 46.700 17.048 107.344 1.00 108.00 280 THR B C 1
ATOM 4318 O O . THR B 1 273 ? 46.767 17.812 108.305 1.00 109.54 280 THR B O 1
ATOM 4322 N N . THR B 1 274 ? 46.881 15.736 107.452 1.00 109.52 281 THR B N 1
ATOM 4323 C CA . THR B 1 274 ? 47.239 15.113 108.721 1.00 113.22 281 THR B CA 1
ATOM 4324 C C . THR B 1 274 ? 48.762 15.108 108.834 1.00 110.76 281 THR B C 1
ATOM 4325 O O . THR B 1 274 ? 49.453 15.545 107.914 1.00 106.17 281 THR B O 1
ATOM 4329 N N . TYR B 1 275 ? 49.285 14.628 109.957 1.00 114.60 282 TYR B N 1
ATOM 4330 C CA . TYR B 1 275 ? 50.735 14.548 110.155 1.00 113.56 282 TYR B CA 1
ATOM 4331 C C . TYR B 1 275 ? 51.363 13.499 109.252 1.00 111.31 282 TYR B C 1
ATOM 4332 O O . TYR B 1 275 ? 52.449 13.712 108.718 1.00 108.04 282 TYR B O 1
ATOM 4341 N N . LYS B 1 276 ? 50.689 12.360 109.100 1.00 113.80 283 LYS B N 1
ATOM 4342 C CA . LYS B 1 276 ? 51.182 11.287 108.232 1.00 113.14 283 LYS B CA 1
ATOM 4343 C C . LYS B 1 276 ? 51.306 11.762 106.780 1.00 106.18 283 LYS B C 1
ATOM 4344 O O . LYS B 1 276 ? 52.165 11.285 106.034 1.00 104.55 283 LYS B O 1
ATOM 4350 N N . ASP B 1 277 ? 50.447 12.699 106.387 1.00 102.30 284 ASP B N 1
ATOM 4351 C CA . ASP B 1 277 ? 50.480 13.255 105.037 1.00 96.26 284 ASP B CA 1
ATOM 4352 C C . ASP B 1 277 ? 51.727 14.121 104.819 1.00 91.98 284 ASP B C 1
ATOM 4353 O O . ASP B 1 277 ? 52.304 14.130 103.730 1.00 88.04 284 ASP B O 1
ATOM 4358 N N . LEU B 1 278 ? 52.148 14.831 105.863 1.00 92.69 285 LEU B N 1
ATOM 4359 C CA . LEU B 1 278 ? 53.330 15.701 105.787 1.00 89.93 285 LEU B CA 1
ATOM 4360 C C . LEU B 1 278 ? 54.625 14.914 105.556 1.00 90.16 285 LEU B C 1
ATOM 4361 O O . LEU B 1 278 ? 55.646 15.486 105.160 1.00 88.23 285 LEU B O 1
ATOM 4366 N N . GLU B 1 279 ? 54.580 13.605 105.790 1.00 93.15 286 GLU B N 1
ATOM 4367 C CA . GLU B 1 279 ? 55.752 12.760 105.615 1.00 94.11 286 GLU B CA 1
ATOM 4368 C C . GLU B 1 279 ? 55.817 12.107 104.219 1.00 91.36 286 GLU B C 1
ATOM 4369 O O . GLU B 1 279 ? 56.839 11.522 103.863 1.00 91.49 286 GLU B O 1
ATOM 4375 N N . VAL B 1 280 ? 54.749 12.237 103.421 1.00 89.03 287 VAL B N 1
ATOM 4376 C CA . VAL B 1 280 ? 54.687 11.623 102.075 1.00 86.66 287 VAL B CA 1
ATOM 4377 C C . VAL B 1 280 ? 55.931 11.863 101.213 1.00 84.18 287 VAL B C 1
ATOM 4378 O O . VAL B 1 280 ? 56.381 13.001 101.052 1.00 80.54 287 VAL B O 1
ATOM 4382 N N . ASP B 1 281 ? 56.461 10.779 100.648 1.00 86.26 288 ASP B N 1
ATOM 4383 C CA . ASP B 1 281 ? 57.668 10.834 99.823 1.00 85.20 288 ASP B CA 1
ATOM 4384 C C . ASP B 1 281 ? 57.303 11.271 98.425 1.00 80.80 288 ASP B C 1
ATOM 4385 O O . ASP B 1 281 ? 56.756 10.488 97.664 1.00 82.21 288 ASP B O 1
ATOM 4390 N N . SER B 1 282 ? 57.604 12.526 98.094 1.00 76.76 289 SER B N 1
ATOM 4391 C CA . SER B 1 282 ? 57.287 13.092 96.772 1.00 73.01 289 SER B CA 1
ATOM 4392 C C . SER B 1 282 ? 57.994 14.423 96.559 1.00 69.01 289 SER B C 1
ATOM 4393 O O . SER B 1 282 ? 58.022 15.259 97.461 1.00 67.98 289 SER B O 1
ATOM 4396 N N . PRO B 1 283 ? 58.546 14.636 95.356 1.00 66.40 290 PRO B N 1
ATOM 4397 C CA . PRO B 1 283 ? 59.210 15.902 95.091 1.00 64.09 290 PRO B CA 1
ATOM 4398 C C . PRO B 1 283 ? 58.255 17.095 95.254 1.00 62.46 290 PRO B C 1
ATOM 4399 O O . PRO B 1 283 ? 58.708 18.219 95.451 1.00 61.33 290 PRO B O 1
ATOM 4403 N N . TYR B 1 284 ? 56.948 16.850 95.162 1.00 61.90 291 TYR B N 1
ATOM 4404 C CA . TYR B 1 284 ? 55.961 17.912 95.344 1.00 60.34 291 TYR B CA 1
ATOM 4405 C C . TYR B 1 284 ? 55.788 18.343 96.812 1.00 61.79 291 TYR B C 1
ATOM 4406 O O . TYR B 1 284 ? 55.261 19.430 97.081 1.00 60.76 291 TYR B O 1
ATOM 4415 N N . ASN B 1 285 ? 56.229 17.495 97.744 1.00 63.12 292 ASN B N 1
ATOM 4416 C CA . ASN B 1 285 ? 56.135 17.784 99.168 1.00 64.10 292 ASN B CA 1
ATOM 4417 C C . ASN B 1 285 ? 57.101 18.889 99.606 1.00 63.40 292 ASN B C 1
ATOM 4418 O O . ASN B 1 285 ? 58.304 18.639 99.836 1.00 63.73 292 ASN B O 1
ATOM 4423 N N . THR B 1 286 ? 56.569 20.102 99.756 1.00 61.54 293 THR B N 1
ATOM 4424 C CA . THR B 1 286 ? 57.388 21.257 100.131 1.00 61.22 293 THR B CA 1
ATOM 4425 C C . THR B 1 286 ? 57.759 21.306 101.610 1.00 63.77 293 THR B C 1
ATOM 4426 O O . THR B 1 286 ? 58.391 22.258 102.057 1.00 64.46 293 THR B O 1
ATOM 4430 N N . TYR B 1 287 ? 57.344 20.296 102.369 1.00 65.84 294 TYR B N 1
ATOM 4431 C CA . TYR B 1 287 ? 57.773 20.153 103.752 1.00 68.71 294 TYR B CA 1
ATOM 4432 C C . TYR B 1 287 ? 59.088 19.372 103.786 1.00 70.04 294 TYR B C 1
ATOM 4433 O O . TYR B 1 287 ? 59.881 19.534 104.711 1.00 71.51 294 TYR B O 1
ATOM 4442 N N . LYS B 1 288 ? 59.311 18.536 102.768 1.00 69.27 295 LYS B N 1
ATOM 4443 C CA . LYS B 1 288 ? 60.522 17.704 102.673 1.00 71.91 295 LYS B CA 1
ATOM 4444 C C . LYS B 1 288 ? 61.546 18.119 101.617 1.00 69.19 295 LYS B C 1
ATOM 4445 O O . LYS B 1 288 ? 62.600 17.538 101.540 1.00 71.22 295 LYS B O 1
ATOM 4451 N N . ASN B 1 289 ? 61.239 19.120 100.812 1.00 66.62 296 ASN B N 1
ATOM 4452 C CA . ASN B 1 289 ? 62.143 19.551 99.746 1.00 64.27 296 ASN B CA 1
ATOM 4453 C C . ASN B 1 289 ? 62.219 21.045 99.680 1.00 62.69 296 ASN B C 1
ATOM 4454 O O . ASN B 1 289 ? 61.200 21.717 99.860 1.00 60.85 296 ASN B O 1
ATOM 4459 N N . ASN B 1 290 ? 63.408 21.579 99.422 1.00 63.24 297 ASN B N 1
ATOM 4460 C CA . ASN B 1 290 ? 63.539 23.015 99.248 1.00 62.67 297 ASN B CA 1
ATOM 4461 C C . ASN B 1 290 ? 63.130 23.402 97.827 1.00 61.09 297 ASN B C 1
ATOM 4462 O O . ASN B 1 290 ? 62.997 22.541 96.953 1.00 61.43 297 ASN B O 1
ATOM 4467 N N . GLY B 1 291 ? 62.901 24.692 97.599 1.00 60.52 298 GLY B N 1
ATOM 4468 C CA . GLY B 1 291 ? 62.534 25.184 96.270 1.00 58.30 298 GLY B CA 1
ATOM 4469 C C . GLY B 1 291 ? 61.055 25.047 95.971 1.00 57.46 298 GLY B C 1
ATOM 4470 O O . GLY B 1 291 ? 60.248 24.739 96.846 1.00 57.21 298 GLY B O 1
ATOM 4471 N N . LEU B 1 292 ? 60.689 25.341 94.733 1.00 57.12 299 LEU B N 1
ATOM 4472 C CA . LEU B 1 292 ? 59.323 25.173 94.290 1.00 55.71 299 LEU B CA 1
ATOM 4473 C C . LEU B 1 292 ? 59.158 23.710 93.932 1.00 55.49 299 LEU B C 1
ATOM 4474 O O . LEU B 1 292 ? 60.150 23.010 93.718 1.00 55.85 299 LEU B O 1
ATOM 4479 N N . PRO B 1 293 ? 57.907 23.237 93.849 1.00 54.04 300 PRO B N 1
ATOM 4480 C CA . PRO B 1 293 ? 57.720 21.864 93.387 1.00 54.45 300 PRO B CA 1
ATOM 4481 C C . PRO B 1 293 ? 58.106 21.785 91.899 1.00 54.31 300 PRO B C 1
ATOM 4482 O O . PRO B 1 293 ? 58.300 22.823 91.264 1.00 54.54 300 PRO B O 1
ATOM 4486 N N . PRO B 1 294 ? 58.202 20.573 91.343 1.00 54.07 301 PRO B N 1
ATOM 4487 C CA . PRO B 1 294 ? 58.604 20.364 89.944 1.00 54.52 301 PRO B CA 1
ATOM 4488 C C . PRO B 1 294 ? 57.692 21.006 88.891 1.00 53.26 301 PRO B C 1
ATOM 4489 O O . PRO B 1 294 ? 58.089 21.146 87.738 1.00 53.93 301 PRO B O 1
ATOM 4493 N N . GLY B 1 295 ? 56.468 21.334 89.278 1.00 52.38 302 GLY B N 1
ATOM 4494 C CA . GLY B 1 295 ? 55.509 21.976 88.395 1.00 51.24 302 GLY B CA 1
ATOM 4495 C C . GLY B 1 295 ? 54.342 22.516 89.210 1.00 51.43 302 GLY B C 1
ATOM 4496 O O . GLY B 1 295 ? 54.309 22.366 90.433 1.00 52.15 302 GLY B O 1
ATOM 4497 N N . PRO B 1 296 ? 53.393 23.176 88.545 1.00 51.14 303 PRO B N 1
ATOM 4498 C CA . PRO B 1 296 ? 52.215 23.722 89.201 1.00 51.48 303 PRO B CA 1
ATOM 4499 C C . PRO B 1 296 ? 51.352 22.632 89.798 1.00 52.20 303 PRO B C 1
ATOM 4500 O O . PRO B 1 296 ? 51.443 21.474 89.359 1.00 53.66 303 PRO B O 1
ATOM 4504 N N . ILE B 1 297 ? 50.513 23.006 90.767 1.00 51.60 304 ILE B N 1
ATOM 4505 C CA . ILE B 1 297 ? 49.578 22.069 91.402 1.00 53.25 304 ILE B CA 1
ATOM 4506 C C . ILE B 1 297 ? 48.113 22.367 91.029 1.00 54.66 304 ILE B C 1
ATOM 4507 O O . ILE B 1 297 ? 47.182 21.749 91.558 1.00 57.51 304 ILE B O 1
ATOM 4512 N N . SER B 1 298 ? 47.920 23.325 90.125 1.00 53.12 305 SER B N 1
ATOM 4513 C CA . SER B 1 298 ? 46.591 23.705 89.661 1.00 54.01 305 SER B CA 1
ATOM 4514 C C . SER B 1 298 ? 46.752 24.833 88.660 1.00 51.96 305 SER B C 1
ATOM 4515 O O . SER B 1 298 ? 47.871 25.242 88.387 1.00 52.12 305 SER B O 1
ATOM 4518 N N . ASN B 1 299 ? 45.643 25.330 88.115 1.00 51.86 306 ASN B N 1
ATOM 4519 C CA . ASN B 1 299 ? 45.694 26.505 87.244 1.00 50.80 306 ASN B CA 1
ATOM 4520 C C . ASN B 1 299 ? 45.509 27.750 88.128 1.00 50.65 306 ASN B C 1
ATOM 4521 O O . ASN B 1 299 ? 45.246 27.617 89.314 1.00 50.18 306 ASN B O 1
ATOM 4526 N N . SER B 1 300 ? 45.651 28.940 87.554 1.00 51.40 307 SER B N 1
ATOM 4527 C CA . SER B 1 300 ? 45.614 30.182 88.325 1.00 52.41 307 SER B CA 1
ATOM 4528 C C . SER B 1 300 ? 44.857 31.300 87.647 1.00 54.62 307 SER B C 1
ATOM 4529 O O . SER B 1 300 ? 44.792 31.361 86.424 1.00 54.55 307 SER B O 1
ATOM 4532 N N . GLY B 1 301 ? 44.301 32.193 88.469 1.00 58.09 308 GLY B N 1
ATOM 4533 C CA . GLY B 1 301 ? 43.574 33.383 88.001 1.00 60.83 308 GLY B CA 1
ATOM 4534 C C . GLY B 1 301 ? 44.570 34.513 87.811 1.00 61.33 308 GLY B C 1
ATOM 4535 O O . GLY B 1 301 ? 45.710 34.410 88.242 1.00 57.60 308 GLY B O 1
ATOM 4536 N N . ASP B 1 302 ? 44.159 35.593 87.160 1.00 65.30 309 ASP B N 1
ATOM 4537 C CA . ASP B 1 302 ? 45.075 36.708 86.930 1.00 67.00 309 ASP B CA 1
ATOM 4538 C C . ASP B 1 302 ? 45.612 37.257 88.228 1.00 67.52 309 ASP B C 1
ATOM 4539 O O . ASP B 1 302 ? 46.784 37.644 88.319 1.00 66.92 309 ASP B O 1
ATOM 4544 N N . SER B 1 303 ? 44.756 37.286 89.237 1.00 69.22 310 SER B N 1
ATOM 4545 C CA . SER B 1 303 ? 45.157 37.784 90.530 1.00 70.39 310 SER B CA 1
ATOM 4546 C C . SER B 1 303 ? 46.461 37.105 90.991 1.00 66.07 310 SER B C 1
ATOM 4547 O O . SER B 1 303 ? 47.443 37.768 91.318 1.00 65.12 310 SER B O 1
ATOM 4550 N N . SER B 1 304 ? 46.465 35.781 90.994 1.00 63.34 311 SER B N 1
ATOM 4551 C CA . SER B 1 304 ? 47.647 35.031 91.400 1.00 60.59 311 SER B CA 1
ATOM 4552 C C . SER B 1 304 ? 48.823 35.237 90.465 1.00 59.37 311 SER B C 1
ATOM 4553 O O . SER B 1 304 ? 49.968 35.326 90.917 1.00 59.74 311 SER B O 1
ATOM 4564 N N . GLU B 1 306 ? 49.570 37.941 88.689 1.00 64.50 313 GLU B N 1
ATOM 4565 C CA . GLU B 1 306 ? 50.166 39.238 89.041 1.00 68.01 313 GLU B CA 1
ATOM 4566 C C . GLU B 1 306 ? 51.015 39.135 90.292 1.00 66.41 313 GLU B C 1
ATOM 4567 O O . GLU B 1 306 ? 52.089 39.718 90.364 1.00 66.79 313 GLU B O 1
ATOM 4573 N N . ALA B 1 307 ? 50.509 38.421 91.287 1.00 65.00 314 ALA B N 1
ATOM 4574 C CA . ALA B 1 307 ? 51.227 38.248 92.535 1.00 65.28 314 ALA B CA 1
ATOM 4575 C C . ALA B 1 307 ? 52.589 37.592 92.308 1.00 63.40 314 ALA B C 1
ATOM 4576 O O . ALA B 1 307 ? 53.581 37.979 92.923 1.00 64.33 314 ALA B O 1
ATOM 4578 N N . ALA B 1 308 ? 52.635 36.623 91.405 1.00 60.75 315 ALA B N 1
ATOM 4579 C CA . ALA B 1 308 ? 53.866 35.897 91.135 1.00 59.60 315 ALA B CA 1
ATOM 4580 C C . ALA B 1 308 ? 54.916 36.800 90.515 1.00 61.31 315 ALA B C 1
ATOM 4581 O O . ALA B 1 308 ? 56.073 36.719 90.873 1.00 61.25 315 ALA B O 1
ATOM 4583 N N . LEU B 1 309 ? 54.507 37.650 89.581 1.00 63.58 316 LEU B N 1
ATOM 4584 C CA . LEU B 1 309 ? 55.432 38.559 88.907 1.00 66.28 316 LEU B CA 1
ATOM 4585 C C . LEU B 1 309 ? 55.687 39.865 89.643 1.00 68.71 316 LEU B C 1
ATOM 4586 O O . LEU B 1 309 ? 56.754 40.454 89.496 1.00 70.12 316 LEU B O 1
ATOM 4591 N N . TYR B 1 310 ? 54.707 40.318 90.417 1.00 70.05 317 TYR B N 1
ATOM 4592 C CA . TYR B 1 310 ? 54.805 41.590 91.125 1.00 73.56 317 TYR B CA 1
ATOM 4593 C C . TYR B 1 310 ? 54.490 41.452 92.598 1.00 73.45 317 TYR B C 1
ATOM 4594 O O . TYR B 1 310 ? 53.499 41.972 93.077 1.00 75.28 317 TYR B O 1
ATOM 4603 N N . PRO B 1 311 ? 55.345 40.756 93.333 1.00 73.12 318 PRO B N 1
ATOM 4604 C CA . PRO B 1 311 ? 55.091 40.606 94.759 1.00 74.33 318 PRO B CA 1
ATOM 4605 C C . PRO B 1 311 ? 55.431 41.872 95.521 1.00 78.61 318 PRO B C 1
ATOM 4606 O O . PRO B 1 311 ? 56.030 42.783 94.951 1.00 80.65 318 PRO B O 1
ATOM 4610 N N . GLU B 1 312 ? 55.040 41.933 96.792 1.00 80.07 319 GLU B N 1
ATOM 4611 C CA . GLU B 1 312 ? 55.373 43.075 97.615 1.00 84.66 319 GLU B CA 1
ATOM 4612 C C . GLU B 1 312 ? 56.724 42.854 98.296 1.00 84.86 319 GLU B C 1
ATOM 4613 O O . GLU B 1 312 ? 57.088 41.730 98.636 1.00 82.23 319 GLU B O 1
ATOM 4619 N N . LYS B 1 313 ? 57.471 43.936 98.478 1.00 88.22 320 LYS B N 1
ATOM 4620 C CA . LYS B 1 313 ? 58.773 43.869 99.120 1.00 89.36 320 LYS B CA 1
ATOM 4621 C C . LYS B 1 313 ? 58.498 43.915 100.606 1.00 90.54 320 LYS B C 1
ATOM 4622 O O . LYS B 1 313 ? 58.018 44.929 101.104 1.00 94.29 320 LYS B O 1
ATOM 4628 N N . SER B 1 314 ? 58.761 42.820 101.315 1.00 87.81 321 SER B N 1
ATOM 4629 C CA . SER B 1 314 ? 58.515 42.788 102.762 1.00 89.60 321 SER B CA 1
ATOM 4630 C C . SER B 1 314 ? 59.407 41.794 103.509 1.00 88.72 321 SER B C 1
ATOM 4631 O O . SER B 1 314 ? 60.107 40.979 102.901 1.00 85.95 321 SER B O 1
ATOM 4634 N N . ASP B 1 315 ? 59.346 41.864 104.838 1.00 91.25 322 ASP B N 1
ATOM 4635 C CA . ASP B 1 315 ? 60.127 40.996 105.717 1.00 91.09 322 ASP B CA 1
ATOM 4636 C C . ASP B 1 315 ? 59.314 39.833 106.299 1.00 88.83 322 ASP B C 1
ATOM 4637 O O . ASP B 1 315 ? 59.744 39.194 107.257 1.00 90.26 322 ASP B O 1
ATOM 4642 N N . TYR B 1 316 ? 58.153 39.540 105.727 1.00 86.15 323 TYR B N 1
ATOM 4643 C CA . TYR B 1 316 ? 57.319 38.468 106.263 1.00 84.93 323 TYR B CA 1
ATOM 4644 C C . TYR B 1 316 ? 57.799 37.104 105.772 1.00 79.78 323 TYR B C 1
ATOM 4645 O O . TYR B 1 316 ? 58.155 36.944 104.615 1.00 76.95 323 TYR B O 1
ATOM 4654 N N . LEU B 1 317 ? 57.836 36.138 106.683 1.00 79.44 324 LEU B N 1
ATOM 4655 C CA . LEU B 1 317 ? 58.279 34.780 106.380 1.00 75.78 324 LEU B CA 1
ATOM 4656 C C . LEU B 1 317 ? 57.239 33.723 106.772 1.00 74.66 324 LEU B C 1
ATOM 4657 O O . LEU B 1 317 ? 57.437 32.536 106.500 1.00 73.52 324 LEU B O 1
ATOM 4662 N N . TYR B 1 318 ? 56.150 34.142 107.420 1.00 75.33 325 TYR B N 1
ATOM 4663 C CA . TYR B 1 318 ? 55.082 33.222 107.833 1.00 74.45 325 TYR B CA 1
ATOM 4664 C C . TYR B 1 318 ? 53.695 33.831 107.572 1.00 72.66 325 TYR B C 1
ATOM 4665 O O . TYR B 1 318 ? 53.541 35.049 107.500 1.00 75.46 325 TYR B O 1
ATOM 4674 N N . PHE B 1 319 ? 52.688 32.983 107.427 1.00 107.72 326 PHE B N 1
ATOM 4675 C CA . PHE B 1 319 ? 51.330 33.471 107.259 1.00 105.41 326 PHE B CA 1
ATOM 4676 C C . PHE B 1 319 ? 50.348 32.436 107.749 1.00 106.32 326 PHE B C 1
ATOM 4677 O O . PHE B 1 319 ? 50.607 31.238 107.668 1.00 106.10 326 PHE B O 1
ATOM 4685 N N . LEU B 1 320 ? 49.234 32.913 108.291 1.00 107.17 327 LEU B N 1
ATOM 4686 C CA . LEU B 1 320 ? 48.188 32.036 108.791 1.00 110.48 327 LEU B CA 1
ATOM 4687 C C . LEU B 1 320 ? 46.818 32.653 108.543 1.00 112.63 327 LEU B C 1
ATOM 4688 O O . LEU B 1 320 ? 46.594 33.827 108.843 1.00 111.99 327 LEU B O 1
ATOM 4693 N N . ALA B 1 321 ? 45.915 31.856 107.983 1.00 116.05 328 ALA B N 1
ATOM 4694 C CA . ALA B 1 321 ? 44.556 32.293 107.719 1.00 120.37 328 ALA B CA 1
ATOM 4695 C C . ALA B 1 321 ? 43.660 31.721 108.805 1.00 125.16 328 ALA B C 1
ATOM 4696 O O . ALA B 1 321 ? 43.760 30.533 109.123 1.00 127.22 328 ALA B O 1
ATOM 4698 N N . ASN B 1 322 ? 42.804 32.559 109.393 1.00 127.72 329 ASN B N 1
ATOM 4699 C CA . ASN B 1 322 ? 41.868 32.081 110.415 1.00 133.20 329 ASN B CA 1
ATOM 4700 C C . ASN B 1 322 ? 41.046 30.907 109.923 1.00 138.68 329 ASN B C 1
ATOM 4701 O O . ASN B 1 322 ? 40.498 30.933 108.817 1.00 140.85 329 ASN B O 1
ATOM 4706 N N . THR B 1 323 ? 40.960 29.880 110.763 1.00 141.57 330 THR B N 1
ATOM 4707 C CA . THR B 1 323 ? 40.138 28.719 110.478 1.00 148.26 330 THR B CA 1
ATOM 4708 C C . THR B 1 323 ? 38.674 29.105 110.767 1.00 155.56 330 THR B C 1
ATOM 4709 O O . THR B 1 323 ? 37.857 28.254 111.127 1.00 163.30 330 THR B O 1
ATOM 4713 N N . LYS B 1 324 ? 38.367 30.400 110.602 1.00 153.55 331 LYS B N 1
ATOM 4714 C CA . LYS B 1 324 ? 37.028 30.962 110.829 1.00 160.44 331 LYS B CA 1
ATOM 4715 C C . LYS B 1 324 ? 36.686 32.074 109.822 1.00 159.24 331 LYS B C 1
ATOM 4716 O O . LYS B 1 324 ? 35.776 31.913 109.006 1.00 165.76 331 LYS B O 1
ATOM 4722 N N . THR B 1 325 ? 37.416 33.192 109.881 1.00 151.42 332 THR B N 1
ATOM 4723 C CA . THR B 1 325 ? 37.140 34.351 109.011 1.00 150.16 332 THR B CA 1
ATOM 4724 C C . THR B 1 325 ? 37.853 34.365 107.650 1.00 145.24 332 THR B C 1
ATOM 4725 O O . THR B 1 325 ? 37.375 35.008 106.719 1.00 147.31 332 THR B O 1
ATOM 4729 N N . GLY B 1 326 ? 38.981 33.670 107.526 1.00 139.12 333 GLY B N 1
ATOM 4730 C CA . GLY B 1 326 ? 39.738 33.672 106.268 1.00 135.14 333 GLY B CA 1
ATOM 4731 C C . GLY B 1 326 ? 40.534 34.961 106.092 1.00 128.55 333 GLY B C 1
ATOM 4732 O O . GLY B 1 326 ? 40.863 35.362 104.968 1.00 126.84 333 GLY B O 1
ATOM 4733 N N . LYS B 1 327 ? 40.833 35.608 107.219 1.00 125.41 334 LYS B N 1
ATOM 4734 C CA . LYS B 1 327 ? 41.605 36.847 107.255 1.00 120.39 334 LYS B CA 1
ATOM 4735 C C . LYS B 1 327 ? 43.051 36.392 107.474 1.00 114.23 334 LYS B C 1
ATOM 4736 O O . LYS B 1 327 ? 43.348 35.697 108.450 1.00 113.65 334 LYS B O 1
ATOM 4742 N N . VAL B 1 328 ? 43.938 36.759 106.552 1.00 110.32 335 VAL B N 1
ATOM 4743 C CA . VAL B 1 328 ? 45.338 36.327 106.599 1.00 105.47 335 VAL B CA 1
ATOM 4744 C C . VAL B 1 328 ? 46.242 37.263 107.390 1.00 102.72 335 VAL B C 1
ATOM 4745 O O . VAL B 1 328 ? 46.321 38.457 107.095 1.00 102.27 335 VAL B O 1
ATOM 4749 N N . TYR B 1 329 ? 46.937 36.695 108.379 1.00 101.59 336 TYR B N 1
ATOM 4750 C CA . TYR B 1 329 ? 47.868 37.437 109.232 1.00 100.31 336 TYR B CA 1
ATOM 4751 C C . TYR B 1 329 ? 49.329 37.057 108.927 1.00 97.84 336 TYR B C 1
ATOM 4752 O O . TYR B 1 329 ? 49.730 35.901 109.076 1.00 97.04 336 TYR B O 1
ATOM 4761 N N . PHE B 1 330 ? 50.115 38.045 108.505 1.00 97.24 337 PHE B N 1
ATOM 4762 C CA . PHE B 1 330 ? 51.520 37.838 108.160 1.00 96.30 337 PHE B CA 1
ATOM 4763 C C . PHE B 1 330 ? 52.416 38.247 109.323 1.00 98.84 337 PHE B C 1
ATOM 4764 O O . PHE B 1 330 ? 52.367 39.393 109.765 1.00 101.17 337 PHE B O 1
ATOM 4772 N N . SER B 1 331 ? 53.234 37.322 109.818 1.00 99.94 338 SER B N 1
ATOM 4773 C CA . SER B 1 331 ? 54.165 37.638 110.909 1.00 103.43 338 SER B CA 1
ATOM 4774 C C . SER B 1 331 ? 55.627 37.511 110.457 1.00 104.25 338 SER B C 1
ATOM 4775 O O . SER B 1 331 ? 55.985 36.602 109.711 1.00 102.95 338 SER B O 1
ATOM 4778 N N . LYS B 1 332 ? 56.457 38.446 110.914 1.00 108.33 339 LYS B N 1
ATOM 4779 C CA . LYS B 1 332 ? 57.875 38.503 110.535 1.00 110.89 339 LYS B CA 1
ATOM 4780 C C . LYS B 1 332 ? 58.731 37.369 111.089 1.00 112.77 339 LYS B C 1
ATOM 4781 O O . LYS B 1 332 ? 59.642 36.903 110.415 1.00 113.11 339 LYS B O 1
ATOM 4787 N N . THR B 1 333 ? 58.444 36.930 112.310 1.00 115.43 340 THR B N 1
ATOM 4788 C CA . THR B 1 333 ? 59.252 35.888 112.958 1.00 118.55 340 THR B CA 1
ATOM 4789 C C . THR B 1 333 ? 58.463 34.636 113.340 1.00 116.90 340 THR B C 1
ATOM 4790 O O . THR B 1 333 ? 57.228 34.613 113.271 1.00 113.25 340 THR B O 1
ATOM 4794 N N . LEU B 1 334 ? 59.198 33.600 113.744 1.00 119.95 341 LEU B N 1
ATOM 4795 C CA . LEU B 1 334 ? 58.606 32.306 114.088 1.00 119.69 341 LEU B CA 1
ATOM 4796 C C . LEU B 1 334 ? 57.750 32.359 115.345 1.00 122.58 341 LEU B C 1
ATOM 4797 O O . LEU B 1 334 ? 56.722 31.678 115.428 1.00 120.63 341 LEU B O 1
ATOM 4802 N N . GLU B 1 335 ? 58.186 33.148 116.326 1.00 128.06 342 GLU B N 1
ATOM 4803 C CA . GLU B 1 335 ? 57.462 33.279 117.584 1.00 132.10 342 GLU B CA 1
ATOM 4804 C C . GLU B 1 335 ? 56.128 33.999 117.357 1.00 129.03 342 GLU B C 1
ATOM 4805 O O . GLU B 1 335 ? 55.079 33.509 117.777 1.00 129.01 342 GLU B O 1
ATOM 4811 N N . GLU B 1 336 ? 56.173 35.149 116.684 1.00 127.47 343 GLU B N 1
ATOM 4812 C CA . GLU B 1 336 ? 54.958 35.919 116.376 1.00 125.44 343 GLU B CA 1
ATOM 4813 C C . GLU B 1 336 ? 53.888 35.027 115.735 1.00 121.85 343 GLU B C 1
ATOM 4814 O O . GLU B 1 336 ? 52.703 35.119 116.070 1.00 122.45 343 GLU B O 1
ATOM 4820 N N . HIS B 1 337 ? 54.325 34.171 114.810 1.00 119.16 344 HIS B N 1
ATOM 4821 C CA . HIS B 1 337 ? 53.450 33.228 114.111 1.00 116.35 344 HIS B CA 1
ATOM 4822 C C . HIS B 1 337 ? 52.799 32.241 115.093 1.00 120.09 344 HIS B C 1
ATOM 4823 O O . HIS B 1 337 ? 51.568 32.169 115.178 1.00 121.12 344 HIS B O 1
ATOM 4830 N N . ASN B 1 338 ? 53.626 31.505 115.844 1.00 123.45 345 ASN B N 1
ATOM 4831 C CA . ASN B 1 338 ? 53.135 30.514 116.824 1.00 127.17 345 ASN B CA 1
ATOM 4832 C C . ASN B 1 338 ? 52.135 31.095 117.824 1.00 130.80 345 ASN B C 1
ATOM 4833 O O . ASN B 1 338 ? 51.185 30.423 118.222 1.00 132.97 345 ASN B O 1
ATOM 4838 N N . LYS B 1 339 ? 52.359 32.346 118.213 1.00 132.36 346 LYS B N 1
ATOM 4839 C CA . LYS B 1 339 ? 51.509 33.052 119.176 1.00 137.06 346 LYS B CA 1
ATOM 4840 C C . LYS B 1 339 ? 50.023 33.120 118.785 1.00 135.94 346 LYS B C 1
ATOM 4841 O O . LYS B 1 339 ? 49.152 33.193 119.659 1.00 140.66 346 LYS B O 1
ATOM 4847 N N . LEU B 1 340 ? 49.731 33.067 117.485 1.00 130.81 347 LEU B N 1
ATOM 4848 C CA . LEU B 1 340 ? 48.345 33.201 117.001 1.00 130.37 347 LEU B CA 1
ATOM 4849 C C . LEU B 1 340 ? 47.402 31.983 117.209 1.00 133.37 347 LEU B C 1
ATOM 4850 O O . LEU B 1 340 ? 46.294 31.963 116.668 1.00 134.27 347 LEU B O 1
ATOM 4855 N N . LYS B 1 341 ? 47.810 31.003 118.016 1.00 136.07 348 LYS B N 1
ATOM 4856 C CA . LYS B 1 341 ? 46.972 29.825 118.280 1.00 139.06 348 LYS B CA 1
ATOM 4857 C C . LYS B 1 341 ? 45.868 30.116 119.302 1.00 144.81 348 LYS B C 1
ATOM 4858 O O . LYS B 1 341 ? 45.838 31.175 119.926 1.00 145.23 348 LYS B O 1
#

InterPro domains:
  IPR003770 Endolytic murein transglycosylase [MF_02065] (12-354)
  IPR003770 Endolytic murein transglycosylase [PF02618] (48-349)
  IPR003770 Endolytic murein transglycosylase [PTHR30518] (1-355)
  IPR003770 Endolytic murein transglycosylase [TIGR00247] (7-354)
  IPR003770 Endolytic murein transglycosylase [cd08010] (87-348)

Sequence (591 aa):
SKEKITVEIPAGSSISDISTILEDKKVINNASIFSFYVKYNNDTNLKAGNYELSPANTDQIVKKQEGKKTVAPAKLVIPEGYTLDQIADRIVAYQPKLKKADVLKTDDPEFVASIKAYPEETVTNDVLNKKSIKHPLEGYLYPATYTFKGTDVSAEQIITEVKATDVNIAKYRDELTKQKSVHKFLTSSIIEKEATENVDRKIASVFYNRLAKDRLQTDPTVLYALGEHKSKTTYKDLEVDSPYNTYKNNGLPPGPISNSGDSSEAALYPEKSDYLYFLANKVYFSKTLEEHNKLKESKEKITVEIPAGSSISDISTILEDKKVINNASIFSFYVKYNNDTNLKAGNYELSPANTDQIVKKQEGKTVAPAKLVIPEGYTLDQIADRIVAYQPKLKKADVLKTDDPEFVASIKAYPETVTNDVLNKSIKHPLEGYLYPATYTFKGTDVSAEQIITEVKATDVNIAKYRDELTKQKSVHKFLTSSIIEKEATENVDRKIASVFYNRLAKDRLQTDPTVLYALGEHKSKTTYKDLEVDSPYNTYKNNGLPPGPISNSGDSSEAALYPEKSDYLYFLANTKTGKVYFSKTLEEHNKLK

Foldseek 3Di:
DVQKFKFFFAQLAALLRVLVSCCVRQQEPDSVVLSVVCVVVVLRLAAGEMAIGGHDDSVVVSVVNVVVHPGHHKQFAAFLAWQLVSLVSVCSNQVVDDSVVLLCCLPPVLLVVVVVLVQAQHCLLVPPQDDRSCTQLQAGDIDGDDDDSDDSSVVSVVSVVSSVVCPVVVVLCVVVPHNFVLSLLQLLAVQDDDPDQSLLLQLQVLCLVVKFNQRPLLLCLLVPHDDDDADPVSLPDPGQSNSSPDIDRRSGHSHHHDPSSVSNSNRDDDQFNDWDDPVIDTDNDPPVVVVPDD/DFDKFKFFFDPPQALLSVLVSCCVSQQEPDSVVLSCVCVVVVLRLADGGIAIGTRDDSVVVSVVNVVVHDADQWQFFDFLAWQLVSLVSVCSNQVVDDSVVLQCCLPPVLLVVVVVQVQAQHCLLVDPQDPRSCTQLQAGDIDHDPDDNDDSSNNSVVSVCSSVVCVVVVVLCVVVPHNFVLSLLQLLRVLADPPDQSLCLQLLVLCLVVKFPQRVLLLCLQVVHDDDDDDPVSLPDDGQSNSSPDHDRRSGHSHYHDPSSVSNSRRDHDQFNDWDADPPPRYIDTDNDPVVRVVVD

Secondary structure (DSSP, 8-state):
----EEEEE-TT--HHHHHHHHHHTTSSS-HHHHHHHHHHHT---PPPEEEEE----HHHHHH------SB---EEE-TT--HHHHHHHHHHHSTTS-HHHHHH---HHHHH---SSTTTS-GGGG-TT-SSTTTT-S-SEEE---SSS--HHHHHH--HHHHHHTGGGHHHHHHT--HHHHH--HHHHHH--SS-----HHHHHHHHHT-----HHHHHHHTT---S---TTGGG---TT-TTTS-SS-SS-SS---S---TTTSPPP----EEE----EEESSHHHHHTT--/----EEEEE-TT--HHHHHHHHHHTTSSS-HHHHHHHHHHHT---PPPEEEEE----HHHHHH---------SSEE--TT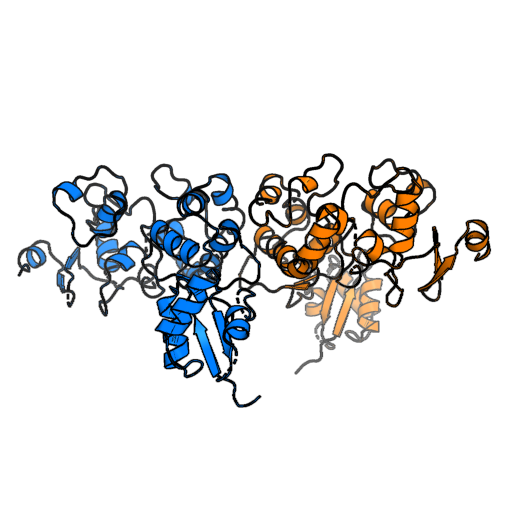--HHHHHHHHHHHSTTS-HHHHHH---HHHHH---SSTTTS-GGGG-TT-SSTTTT-S--SEE----SS--HHHHHH--HHHHHHTGGGHHHHHHH--HHHHH--HHHHHH--SSS----HHHHHHHHHT-----HHHHHHHTT---S---HHHHT---TT-TTTSSSS-SS-SS---S---TTTS-------EEEE-TTT--EEEESSHHHHHHT-

Organism: Listeria monocytogenes serovar 1/2a (strain ATCC BAA-679 / EGD-e) (NCBI:txid169963)

Nearest PDB structures (foldseek):
  4iiw-assembly1_B  TM=1.001E+00  e=1.644E-48  Listeria monocytogenes EGD-e
  4iiw-assembly1_A-5  TM=7.423E-01  e=5.142E-43  Listeria monocytogenes EGD-e
  8yoa-assembly1_A  TM=6.471E-01  e=3.183E-14  Mycobacteroides abscessus
  2r1f-assembly1_A  TM=6.577E-01  e=2.873E-11  Escherichia coli K-12
  4iiw-assembly1_A-5  TM=1.003E+00  e=4.496E-48  Listeria monocytogenes EGD-e

CATH classification: 3.30.1490.480

Radius of gyration: 31.11 Å; Cα contacts (8 Å, |Δi|>4): 951; chains: 2; bounding box: 63×67×102 Å

B-factor: mean 65.97, std 26.01, range [20.68, 182.69]

Solvent-accessible surface area: 32848 Å² total

=== Feature glossary ===
Legend for the data blocks above and below:

— What the protein is —

The amino-acid sequence is the protein's primary structure: the linear order of residues from the N-terminus to the C-terminus, written in one-letter code. Everything else here — the 3D coordinates, the secondary structure, the domain annotations — is ultimately a consequence of this string.

Functional annotations link the protein to curated databases. InterPro entries identify conserved domains and families by matching the sequence against member-database signatures (Pfam, PROSITE, CDD, …). Gene Ontology (GO) terms describe molecular function, biological process, and cellular component in a controlled vocabulary. CATH places the structure in a hierarchical fold classification (Class/Architecture/Topology/Homologous-superfamily). The organism is the source species.

— Where its atoms are —

Atomic coordinates in PDBx/mmCIF format — the same representation the Protein Data Bank distributes. Each line of the _atom_site loop places one backbone atom in Cartesian space (units: ångströms, origin: arbitrary).

The six renders are orthographic views along the three Cartesian axes in both directions. Representation (cartoon, sticks, or surface) and color scheme (sequence-rainbow or by-chain) vary across proteins so the training set covers all the common visualization conventions.

— Local backbone conformation —

Eight-state secondary structure (DSSP): H is the canonical α-helix, G the tighter 3₁₀-helix, I the wider π-helix; E/B are β-structure, T and S are turns and bends, and '-' is everything else. DSSP derives these from the pattern of main-chain N–H···O=C hydrogen bonds, not from the sequence.

Three-state secondary structure (P-SEA) collapses the eight DSSP classes into helix (a), strand (b), and coil (c). P-SEA assigns these from Cα geometry alone — distances and angles — without requiring backbone oxygens, so it works on any Cα trace.

φ (phi) and ψ (psi) are the two rotatable backbone dihedrals per residue: φ is the C(i-1)–N–Cα–C torsion, ψ is the N–Cα–C–N(i+1) torsion, both in degrees on (−180°, 180°]. α-helical residues cluster near (−60°, −45°); β-strand residues near (−120°, +130°). A Ramachandran plot is simply a scatter of (φ, ψ) for every residue.

— Global shape and packing —

The geometric summary reports three shape descriptors. Rg (radius of gyration) measures how spread out the Cα atoms are about their centre of mass; compact globular proteins have small Rg, elongated or unfolded ones large. Cα contacts (<8 Å, |i−j|>4) count long-range residue pairs in spatial proximity — high for tightly packed folds, near zero for rods or random coil. The bounding-box extents give the protein's footprint along x, y, z in Å.

SASA measures how much of the protein is reachable by solvent. It is computed by rolling a water-sized probe over the atomic surface and summing the exposed area (Å²). Per-residue SASA distinguishes core (buried, low SASA) from surface (exposed, high SASA) residues; total SASA is a whole-molecule size measure.

Plot images: a contact map (which residues are close in 3D, as an N×N binary image), a Ramachandran scatter (backbone torsion angles, revealing secondary-structure composition at a glance), and — for AlphaFold structures — a PAE heatmap (pairwise prediction confidence).

— Structural neighborhood —

A 3Di character summarizes, for each residue, the relative orientation of the Cα frame of its nearest spatial neighbor. Because it encodes fold topology rather than chemistry, 3Di alignments detect remote structural similarity that sequence alignment misses.

The Foldseek neighbor list gives the closest experimentally determined structures in the PDB, ranked by structural alignment. TM-score near 1 means near-identical fold; near 0.3 means only rough topology match. This is how one finds what a novel AlphaFold prediction most resembles in the solved-structure universe.

— Confidence and disorder —

For AlphaFold models, the B-factor field carries pLDDT — the model's own estimate of local accuracy on a 0–100 scale. Regions with pLDDT<50 should be treated as essentially unmodeled; they often correspond to intrinsically disordered segments.

Crystallographic B-factors measure how much each atom's electron density is smeared out, in Å². They rise in mobile loops and surface residues and fall in the buried interior. In AlphaFold models this column is repurposed to hold pLDDT instead.

Predicted Aligned Error (PAE) is an AlphaFold confidence matrix: entry (i, j) is the expected error in the position of residue j, in ångströms, when the prediction is superimposed on the true structure at residue i. Low PAE within a block of residues means that block is internally rigid and well-predicted; high PAE between two blocks means their relative placement is uncertain even if each block individually is confident.